Protein AF-A0A397U9Q9-F1 (afdb_monomer_lite)

InterPro domains:
  IPR000719 Protein kinase domain [PS50011] (1-147)
  IPR000719 Protein kinase domain [PS50011] (193-455)
  IPR001245 Serine-threonine/tyrosine-protein kinase, catalytic domain [PF07714] (2-136)
  IPR001245 Serine-threonine/tyrosine-protein kinase, catalytic domain [PF07714] (195-450)
  IPR001245 Serine-threonine/tyrosine-protein kinase, catalytic domain [PR00109] (273-286)
  IPR001245 Serine-threonine/tyrosine-protein kinase, catalytic domain [PR00109] (310-328)
  IPR001245 Serine-threonine/tyrosine-protein kinase, catalytic domain [PR00109] (378-400)
  IPR001245 Serine-threonine/tyrosine-protein kinase, catalytic domain [PR00109] (421-443)
  IPR011009 Protein kinase-like domain superfamily [SSF56112] (2-141)
  IPR011009 Protein kinase-like domain superfamily [SSF56112] (180-457)
  IPR017441 Protein kinase, ATP binding site [PS00107] (199-222)
  IPR036537 Adaptor protein Cbl, N-terminal domain superfamily [G3DSA:1.20.930.20] (498-621)
  IPR051681 Serine/Threonine Kinases and Pseudokinases [PTHR44329] (188-459)
  IPR059179 MLKL-like, MCAfunc domain [cd21037] (507-620)

pLDDT: mean 73.58, std 20.41, range [26.7, 98.69]

Organism: NCBI:txid44941

Foldseek 3Di:
DAWDADPNDIDGHDCPPPDDPPPPDPDPPPDQDDPDQLLLFALLQQQVNDPPPPDRDDDDPLSVLLNVLLVLQCVVVVDHWPPVDPDSLLSSLCLNLPHGDDRDPPDPPLSVVLSVQSNGNDSVSRDDPVVSVVSVVVVVPDPDDDPDPCPPPPPDDDDDDDDDDDDDDDDDPVVVLVVCCVVPFDADEPVQWAWDAWDDAFQFATWTWTQRPVVRAIWIWGWRDDDPPDDPVVSSVLVVQLVVLLVLQDDDQAAWHWDGWYADPVGIIITITHDQPCAFQLVNLVVPVVPDDPVLLLQQLLSVLVQLLSCVVVQKDQLADDRNQFGHHPSGTHGHDSSQMDGPPDDDLDRQCSVGHALLLAALCSSLDSPDDCGQLSVLLSSLQVLVCSVAVDHRPPVDDRSNSNVCRNLVHGDDDDPQDAPLSNVLSCLSNDNDSVSHDGSVVSSVSSVPDDSHNDPDPPDDDPPPPDDDDDDDDDVPVCVVVVVVVVVVVLVVLLVVCPVLLVLQLVLLVLLLVLLVPQPDDNVVCVLVNVLSVVSNVLSVVCVVCVVVCSVLSPDPVSVVLSVLLSVLSVLSSVLSVVVSCVVVVVVPDDPVVVVSVNNSSCSVSSVSNVVSCVSGD

Secondary structure (DSSP, 8-state):
--EEEETTEEEE---TTPPPTT----------S--S-TTTS-THHHHS--TTSS-PPPP-HHHHHHHHHHHHHHHHHSS-TTTT---HHHHHHHHHTT--PPPPTT--HHHHHHHHHHT-SSGGGSPPHHHHHHHHHHHHHS------------SS-----PPP---S-PPPHHHHHHHHHHHH--EEEGGGEEEEEEEEE-SS-EEEEEEEGGGTEEEEEEE-PPPTT--HHHHHHHHHHHHHHHTT----TTB--EEEEEE-TTS-EEEEEE--TT-BHHHHHHHHGGG--HHHHHHHHHHHHHHHHHHHHTTEE-S---TTTEEEETTEEEE---SS-EETT---SS--GGGTS-GGGS-HHHHH-TT----HHHHHHHHHHHHHHHHHSS-TTTTS-HHHHHHHHHTT--PPPPTT--HHHHHHHHHHT-SSTTTSPPHHHHHHHHTT----SS---TT-GGG-----------TTTHHHHHHHHHHHHHHHHHHHHHHHHHHHHHHHHHHHHHHHH--S-HHHHHHHHHHHHHHHHHHHHHHHTTTTTHHHHT-HHHHHHHHHHHHHHHHHHHHHHHHHHHHHHTTSS-HHHHHHHHHHHHHHHHHHHHHHHTT--

Sequence (621 aa):
MNILINNGRAMITDFGISKLLDTATTGATSSTGANGIPAYLDPQCYIHCFPYEEKVFELNEKSDIYSLGVLFWELTSGIPPFNNLRDNTAIIFQIAYGVREKIIENTPLGYSNLFRKCWSTEPDHRPSLVEILAELDKLSAENVEFIANNINNANINSGCKPSNSISSADKCPDELIEKRISEEIKVLDYNKFRVLRKIGEGGFGIVYEADWEERRLMVALKSFNERPYGSIENIHKAFIKEFKLLEKITSHSNIIDFYGVTKDTSGHYSLILQLANNGNLRDYFKENYSKLEWDTKIRIASEISDGIAFLHSNDIIHRDLHSKNILVSNGHMKIADFGLAVRHGELLRNLRPISYGMLGYIEPKCFADTSYKCDKKSDIYSFGMILWEISSGKLPFDSYPKEKIAIFVCSGRREAPVEGTPFQYKKLYERCWDEVPENRPDAKSVLDNLSHLILSNEPDEIHFEQKKNNANYKSKSEDRLFTVIDDLTTAIDATEAIKSFLPMIATISDLVKEIMEIYEKAQFNKKICNSLLDRAKSAEVAMNTLQRRTQDNEEKFRSQLYYNNFIKFKNGLEKIKNFAGEVTQIRRISKYLNANSIKNKIFFKILELTRDYDQSMEDLP

Radius of gyration: 31.5 Å; chains: 1; bounding box: 95×55×91 Å

Structure (mmCIF, N/CA/C/O backbone):
data_AF-A0A397U9Q9-F1
#
_entry.id   AF-A0A397U9Q9-F1
#
loop_
_atom_site.group_PDB
_atom_site.id
_atom_site.type_symbol
_atom_site.label_atom_id
_atom_site.label_alt_id
_atom_site.label_comp_id
_atom_site.label_asym_id
_atom_site.label_entity_id
_atom_site.label_seq_id
_atom_site.pdbx_PDB_ins_code
_atom_site.Cartn_x
_atom_site.Cartn_y
_atom_site.Cartn_z
_atom_site.occupancy
_atom_site.B_iso_or_equiv
_atom_site.auth_seq_id
_atom_site.auth_comp_id
_atom_site.auth_asym_id
_atom_site.auth_atom_id
_atom_site.pdbx_PDB_model_num
ATOM 1 N N . MET A 1 1 ? 28.923 3.105 9.145 1.00 58.97 1 MET A N 1
ATOM 2 C CA . MET A 1 1 ? 30.273 2.832 8.600 1.00 58.97 1 MET A CA 1
ATOM 3 C C . MET A 1 1 ? 31.338 3.387 9.561 1.00 58.97 1 MET A C 1
ATOM 5 O O . MET A 1 1 ? 32.181 4.176 9.164 1.00 58.97 1 MET A O 1
ATOM 9 N N . ASN A 1 2 ? 31.277 3.003 10.845 1.00 77.19 2 ASN A N 1
ATOM 10 C CA . ASN A 1 2 ? 31.836 3.795 11.960 1.00 77.19 2 ASN A CA 1
ATOM 11 C C . ASN A 1 2 ? 32.993 3.077 12.690 1.00 77.19 2 ASN A C 1
ATOM 13 O O . ASN A 1 2 ? 33.406 3.481 13.773 1.00 77.19 2 ASN A O 1
ATOM 17 N N . ILE A 1 3 ? 33.528 2.007 12.093 1.00 80.50 3 ILE A N 1
ATOM 18 C CA . ILE A 1 3 ? 34.715 1.289 12.570 1.00 80.50 3 ILE A CA 1
ATOM 19 C C . ILE A 1 3 ? 35.698 1.184 11.406 1.00 80.50 3 ILE A C 1
ATOM 21 O O . ILE A 1 3 ? 35.329 0.756 10.313 1.00 80.50 3 ILE A O 1
ATOM 25 N N . LEU A 1 4 ? 36.947 1.576 11.647 1.00 79.88 4 LEU A N 1
ATOM 26 C CA . LEU A 1 4 ? 38.059 1.480 10.703 1.00 79.88 4 LEU A CA 1
ATOM 27 C C . LEU A 1 4 ? 39.095 0.485 11.225 1.00 79.88 4 LEU A C 1
ATOM 29 O O . LEU A 1 4 ? 39.324 0.404 12.431 1.00 79.88 4 LEU A O 1
ATOM 33 N N . ILE A 1 5 ? 39.761 -0.235 10.321 1.00 81.50 5 ILE A N 1
ATOM 34 C CA . ILE A 1 5 ? 40.893 -1.102 10.663 1.00 81.50 5 ILE A CA 1
ATOM 35 C C . ILE A 1 5 ? 42.195 -0.395 10.283 1.00 81.50 5 ILE A C 1
ATOM 37 O O . ILE A 1 5 ? 42.404 -0.050 9.122 1.00 81.50 5 ILE A O 1
ATOM 41 N N . ASN A 1 6 ? 43.083 -0.203 11.255 1.00 81.19 6 ASN A N 1
ATOM 42 C CA . ASN A 1 6 ? 44.404 0.395 11.076 1.00 81.19 6 ASN A CA 1
ATOM 43 C C . ASN A 1 6 ? 45.459 -0.531 11.690 1.00 81.19 6 ASN A C 1
ATOM 45 O O . ASN A 1 6 ? 45.416 -0.808 12.888 1.00 81.19 6 ASN A O 1
ATOM 49 N N . ASN A 1 7 ? 46.383 -1.046 10.872 1.00 81.44 7 ASN A N 1
ATOM 50 C CA . ASN A 1 7 ? 47.429 -1.993 11.288 1.00 81.44 7 ASN A CA 1
ATOM 51 C C . ASN A 1 7 ? 46.892 -3.170 12.136 1.00 81.44 7 ASN A C 1
ATOM 53 O O . ASN A 1 7 ? 47.449 -3.517 13.176 1.00 81.44 7 ASN A O 1
ATOM 57 N N . GLY A 1 8 ? 45.763 -3.750 11.709 1.00 76.62 8 GLY A N 1
ATOM 58 C CA . GLY A 1 8 ? 45.094 -4.866 12.391 1.00 76.62 8 GLY A CA 1
ATOM 59 C C . GLY A 1 8 ? 44.305 -4.497 13.654 1.00 76.62 8 GLY A C 1
ATOM 60 O O . GLY A 1 8 ? 43.710 -5.378 14.264 1.00 76.62 8 GLY A O 1
ATOM 61 N N . ARG A 1 9 ? 44.262 -3.219 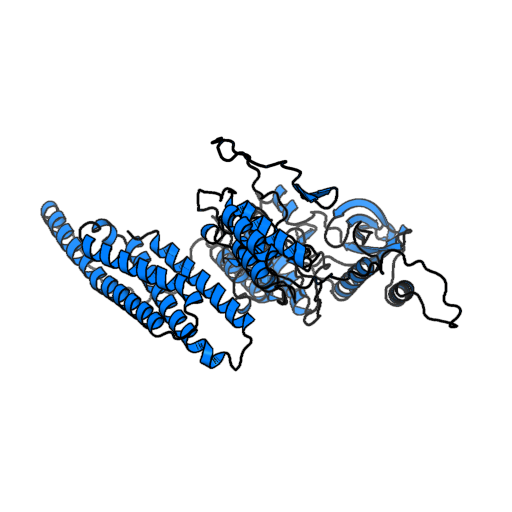14.053 1.00 78.94 9 ARG A N 1
ATOM 62 C CA . ARG A 1 9 ? 43.476 -2.734 15.199 1.00 78.94 9 ARG A CA 1
ATOM 63 C C . ARG A 1 9 ? 42.198 -2.049 14.729 1.00 78.94 9 ARG A C 1
ATOM 65 O O . ARG A 1 9 ? 42.240 -1.233 13.810 1.00 78.94 9 ARG A O 1
ATOM 72 N N . ALA A 1 10 ? 41.082 -2.352 15.385 1.00 83.75 10 ALA A N 1
ATOM 73 C CA . ALA A 1 10 ? 39.836 -1.619 15.198 1.00 83.75 10 ALA A CA 1
ATOM 74 C C . ALA A 1 10 ? 39.905 -0.244 15.884 1.00 83.75 10 ALA A C 1
ATOM 76 O O . ALA A 1 10 ? 40.429 -0.117 16.991 1.00 83.75 10 ALA A O 1
ATOM 77 N N . MET A 1 11 ? 39.362 0.777 15.227 1.00 81.19 11 MET A N 1
ATOM 78 C CA . MET A 1 11 ? 39.229 2.142 15.732 1.00 81.19 11 MET A CA 1
ATOM 79 C C . MET A 1 11 ? 37.804 2.628 15.462 1.00 81.19 11 MET A C 1
ATOM 81 O O . MET A 1 11 ? 37.326 2.513 14.333 1.00 81.19 11 MET A O 1
ATOM 85 N N . ILE A 1 12 ? 37.135 3.180 16.473 1.00 83.56 12 ILE A N 1
ATOM 86 C CA . ILE A 1 12 ? 35.815 3.808 16.310 1.00 83.56 12 ILE A CA 1
ATOM 87 C C . ILE A 1 12 ? 36.006 5.200 15.690 1.00 83.56 12 ILE A C 1
ATOM 89 O O . ILE A 1 12 ? 36.959 5.907 16.022 1.00 83.56 12 ILE A O 1
ATOM 93 N N . THR A 1 13 ? 35.123 5.579 14.769 1.00 78.25 13 THR A N 1
ATOM 94 C CA . THR A 1 13 ? 35.127 6.872 14.071 1.00 78.25 13 THR A CA 1
ATOM 95 C C . THR A 1 13 ? 33.700 7.376 13.850 1.00 78.25 13 THR A C 1
ATOM 97 O O . THR A 1 13 ? 32.745 6.634 14.054 1.00 78.25 13 THR A O 1
ATOM 100 N N . ASP A 1 14 ? 33.571 8.615 13.371 1.00 65.81 14 ASP A N 1
ATOM 101 C CA . ASP A 1 14 ? 32.298 9.281 13.066 1.00 65.81 14 ASP A CA 1
ATOM 102 C C . ASP A 1 14 ? 31.315 9.282 14.255 1.00 65.81 14 ASP A C 1
ATOM 104 O O . ASP A 1 14 ? 30.373 8.496 14.347 1.00 65.81 14 ASP A O 1
ATOM 108 N N . PHE A 1 15 ? 31.562 10.220 15.170 1.00 66.44 15 PHE A N 1
ATOM 109 C CA . PHE A 1 15 ? 30.730 10.524 16.338 1.00 66.44 15 PHE A CA 1
ATOM 110 C C . PHE A 1 15 ? 29.622 11.553 16.014 1.00 66.44 15 PHE A C 1
ATOM 112 O O . PHE A 1 15 ? 29.204 12.309 16.889 1.00 66.44 15 PHE A O 1
ATOM 119 N N . GLY A 1 16 ? 29.192 11.663 14.747 1.00 60.59 16 GLY A N 1
ATOM 120 C CA . GLY A 1 16 ? 28.528 12.861 14.208 1.00 60.59 16 GLY A CA 1
ATOM 121 C C . GLY A 1 16 ? 27.252 13.338 14.920 1.00 60.59 16 GLY A C 1
ATOM 122 O O . GLY A 1 16 ? 26.972 14.535 14.906 1.00 60.59 16 GLY A O 1
ATOM 123 N N . ILE A 1 17 ? 26.499 12.435 15.560 1.00 59.09 17 ILE A N 1
ATOM 124 C CA . ILE A 1 17 ? 25.298 12.753 16.363 1.00 59.09 17 ILE A CA 1
ATOM 125 C C . ILE A 1 17 ? 25.394 12.268 17.823 1.00 59.09 17 ILE A C 1
ATOM 127 O O . ILE A 1 17 ? 24.382 12.191 18.520 1.00 59.09 17 ILE A O 1
ATOM 131 N N . SER A 1 18 ? 26.592 11.911 18.292 1.00 62.16 18 SER A N 1
ATOM 132 C CA . SER A 1 18 ? 26.812 11.406 19.652 1.00 62.16 18 SER A CA 1
ATOM 133 C C . SER A 1 18 ? 26.548 12.487 20.710 1.00 62.16 18 SER A C 1
ATOM 135 O O . SER A 1 18 ? 26.991 13.627 20.571 1.00 62.16 18 SER A O 1
ATOM 137 N N . LYS A 1 19 ? 25.852 12.122 21.795 1.00 61.78 19 LYS A N 1
ATOM 138 C CA . LYS A 1 19 ? 25.612 12.990 22.962 1.00 61.78 19 LYS A CA 1
ATOM 139 C C . LYS A 1 19 ? 26.632 12.713 24.076 1.00 61.78 19 LYS A C 1
ATOM 141 O O . LYS A 1 19 ? 27.126 11.597 24.207 1.00 61.78 19 LYS A O 1
ATOM 146 N N . LEU A 1 20 ? 26.904 13.719 24.907 1.00 62.31 20 LEU A N 1
ATOM 147 C CA . LEU A 1 20 ? 27.602 13.553 26.187 1.00 62.31 20 LEU A CA 1
ATOM 148 C C . LEU A 1 20 ? 26.593 13.130 27.266 1.00 62.31 20 LEU A C 1
ATOM 150 O O . LEU A 1 20 ? 25.504 13.695 27.343 1.00 62.31 20 LEU A O 1
ATOM 154 N N . LEU A 1 21 ? 26.962 12.159 28.106 1.00 56.06 21 LEU A N 1
ATOM 155 C CA . LEU A 1 21 ? 26.070 11.595 29.132 1.00 56.06 21 LEU A CA 1
ATOM 156 C C . LEU A 1 21 ? 25.660 12.622 30.205 1.00 56.06 21 LEU A C 1
ATOM 158 O O . LEU A 1 21 ? 24.514 12.622 30.642 1.00 56.06 21 LEU A O 1
ATOM 162 N N . ASP A 1 22 ? 26.564 13.532 30.581 1.00 44.81 22 ASP A N 1
ATOM 163 C CA . ASP A 1 22 ? 26.333 14.505 31.662 1.00 44.81 22 ASP A CA 1
ATOM 164 C C . ASP A 1 22 ? 25.635 15.804 31.206 1.00 44.81 22 ASP A C 1
ATOM 166 O O . ASP A 1 22 ? 25.287 16.656 32.027 1.00 44.81 22 ASP A O 1
ATOM 170 N N . THR A 1 23 ? 25.432 16.012 29.898 1.00 40.41 23 THR A N 1
ATOM 171 C CA . THR A 1 23 ? 24.845 17.262 29.390 1.00 40.41 23 THR A CA 1
ATOM 172 C C . THR A 1 23 ? 23.321 17.219 29.434 1.00 40.41 23 THR A C 1
ATOM 174 O O . THR A 1 23 ? 22.666 16.902 28.442 1.00 40.41 23 THR A O 1
ATOM 177 N N . ALA A 1 24 ? 22.753 17.604 30.580 1.00 42.31 24 ALA A N 1
ATOM 178 C CA . ALA A 1 24 ? 21.323 17.865 30.762 1.00 42.31 24 ALA A CA 1
ATOM 179 C C . ALA A 1 24 ? 20.868 19.069 29.908 1.00 42.31 24 ALA A C 1
ATOM 181 O O . ALA A 1 24 ? 20.745 20.197 30.385 1.00 42.31 24 ALA A O 1
ATOM 182 N N . THR A 1 25 ? 20.681 18.848 28.606 1.00 37.72 25 THR A N 1
ATOM 183 C CA . THR A 1 25 ? 20.393 19.899 27.625 1.00 37.72 25 THR A CA 1
ATOM 184 C C . THR A 1 25 ? 18.949 19.819 27.152 1.00 37.72 25 THR A C 1
ATOM 186 O O . THR A 1 25 ? 18.578 18.932 26.387 1.00 37.72 25 THR A O 1
ATOM 189 N N . THR A 1 26 ? 18.140 20.802 27.547 1.00 37.12 26 THR A N 1
ATOM 190 C CA . THR A 1 26 ? 16.800 21.054 26.995 1.00 37.12 26 THR A CA 1
ATOM 191 C C . THR A 1 26 ? 16.910 21.556 25.549 1.00 37.12 26 THR A C 1
ATOM 193 O O . THR A 1 26 ? 16.759 22.745 25.272 1.00 37.12 26 THR A O 1
ATOM 196 N N . GLY A 1 27 ? 17.239 20.649 24.628 1.00 30.33 27 GLY A N 1
ATOM 197 C CA . GLY A 1 27 ? 17.469 20.918 23.210 1.00 30.33 27 GLY A CA 1
ATOM 198 C C . GLY A 1 27 ? 16.578 20.044 22.338 1.00 30.33 27 GLY A C 1
ATOM 199 O O . GLY A 1 27 ? 16.959 18.937 21.969 1.00 30.33 27 GLY A O 1
ATOM 200 N N . ALA A 1 28 ? 15.390 20.546 21.999 1.00 34.44 28 ALA A N 1
ATOM 201 C CA . ALA A 1 28 ? 14.435 19.842 21.151 1.00 34.44 28 ALA A CA 1
ATOM 202 C C . ALA A 1 28 ? 14.896 19.819 19.681 1.00 34.44 28 ALA A C 1
ATOM 204 O O . ALA A 1 28 ? 14.456 20.623 18.859 1.00 34.44 28 ALA A O 1
ATOM 205 N N . THR A 1 29 ? 15.768 18.872 19.327 1.00 27.53 29 THR A N 1
ATOM 206 C CA . THR A 1 29 ? 16.025 18.503 17.929 1.00 27.53 29 THR A CA 1
ATOM 207 C C . THR A 1 29 ? 14.810 17.757 17.381 1.00 27.53 29 THR A C 1
ATOM 209 O O . THR A 1 29 ? 14.730 16.530 17.446 1.00 27.53 29 THR A O 1
ATOM 212 N N . SER A 1 30 ? 13.843 18.511 16.862 1.00 32.22 30 SER A N 1
ATOM 213 C CA . SER A 1 30 ? 12.566 18.043 16.310 1.00 32.22 30 SER A CA 1
ATOM 214 C C . SER A 1 30 ? 12.706 17.354 14.939 1.00 32.22 30 SER A C 1
ATOM 216 O O . SER A 1 30 ? 12.036 17.699 13.968 1.00 32.22 30 SER A O 1
ATOM 218 N N . SER A 1 31 ? 13.556 16.327 14.864 1.00 27.56 31 SER A N 1
ATOM 219 C CA . SER A 1 31 ? 13.619 15.366 13.757 1.00 27.56 31 SER A CA 1
ATOM 220 C C . SER A 1 31 ? 12.969 14.048 14.188 1.00 27.56 31 SER A C 1
ATOM 222 O O . SER A 1 31 ? 13.538 13.301 14.978 1.00 27.56 31 SER A O 1
ATOM 224 N N . THR A 1 32 ? 11.776 13.741 13.674 1.00 35.69 32 THR A N 1
ATOM 225 C CA . THR A 1 32 ? 10.903 12.651 14.167 1.00 35.69 32 THR A CA 1
ATOM 226 C C . THR A 1 32 ? 11.314 11.227 13.744 1.00 35.69 32 THR A C 1
ATOM 228 O O . THR A 1 32 ? 10.556 10.274 13.949 1.00 35.69 32 THR A O 1
ATOM 231 N N . GLY A 1 33 ? 12.519 11.063 13.189 1.00 41.06 33 GLY A N 1
ATOM 232 C CA . GLY A 1 33 ? 13.104 9.787 12.771 1.00 41.06 33 GLY A CA 1
ATOM 233 C C . GLY A 1 33 ? 14.345 9.412 13.588 1.00 41.06 33 GLY A C 1
ATOM 234 O O . GLY A 1 33 ? 15.170 10.265 13.910 1.00 41.06 33 GLY A O 1
ATOM 235 N N . ALA A 1 34 ? 14.496 8.121 13.894 1.00 48.31 34 ALA A N 1
ATOM 236 C CA . ALA A 1 34 ? 15.713 7.585 14.499 1.00 48.31 34 ALA A CA 1
ATOM 237 C C . ALA A 1 34 ? 16.814 7.488 13.427 1.00 48.31 34 ALA A C 1
ATOM 239 O O . ALA A 1 34 ? 16.843 6.545 12.636 1.00 48.31 34 ALA A O 1
ATOM 240 N N . ASN A 1 35 ? 17.690 8.493 13.371 1.00 53.03 35 ASN A N 1
ATOM 241 C CA . ASN A 1 35 ? 18.762 8.583 12.380 1.00 53.03 35 ASN A CA 1
ATOM 242 C C . ASN A 1 35 ? 19.855 7.532 12.644 1.00 53.03 35 ASN A C 1
ATOM 244 O O . ASN A 1 35 ? 20.751 7.745 13.455 1.00 53.03 35 ASN A O 1
ATOM 248 N N . GLY A 1 36 ? 19.795 6.402 11.939 1.00 66.06 36 GLY A N 1
ATOM 249 C CA . GLY A 1 36 ? 20.791 5.333 12.010 1.00 66.06 36 GLY A CA 1
ATOM 250 C C . GLY A 1 36 ? 20.447 4.160 11.090 1.00 66.06 36 GLY A C 1
ATOM 251 O O . GLY A 1 36 ? 19.389 4.139 10.460 1.00 66.06 36 GLY A O 1
ATOM 252 N N . ILE A 1 37 ? 21.343 3.174 10.995 1.00 79.25 37 ILE A N 1
ATOM 253 C CA . ILE A 1 37 ? 21.090 1.947 10.225 1.00 79.25 37 ILE A CA 1
ATOM 254 C C . ILE A 1 37 ? 20.211 1.021 11.086 1.00 79.25 37 ILE A C 1
ATOM 256 O O . ILE A 1 37 ? 20.681 0.591 12.143 1.00 79.25 37 ILE A O 1
ATOM 260 N N . PRO A 1 38 ? 18.976 0.665 10.672 1.00 83.69 38 PRO A N 1
ATOM 261 C CA . PRO A 1 38 ? 18.003 0.054 11.581 1.00 83.69 38 PRO A CA 1
ATOM 262 C C . PRO A 1 38 ? 18.417 -1.257 12.240 1.00 83.69 38 PRO A C 1
ATOM 264 O O . PRO A 1 38 ? 17.963 -1.555 13.337 1.00 83.69 38 PRO A O 1
ATOM 267 N N . ALA A 1 39 ? 19.295 -2.029 11.598 1.00 87.62 39 ALA A N 1
ATOM 268 C CA . ALA A 1 39 ? 19.778 -3.289 12.149 1.00 87.62 39 ALA A CA 1
ATOM 269 C C . ALA A 1 39 ? 20.561 -3.136 13.466 1.00 87.62 39 ALA A C 1
ATOM 271 O O . ALA A 1 39 ? 20.547 -4.050 14.289 1.00 87.62 39 ALA A O 1
ATOM 272 N N . TYR A 1 40 ? 21.210 -1.984 13.664 1.00 90.62 40 TYR A N 1
ATOM 273 C CA . TYR A 1 40 ? 22.076 -1.686 14.808 1.00 90.62 40 TYR A CA 1
ATOM 274 C C . TYR A 1 40 ? 21.409 -0.753 15.829 1.00 90.62 40 TYR A C 1
ATOM 276 O O . TYR A 1 40 ? 21.912 -0.626 16.936 1.00 90.62 40 TYR A O 1
ATOM 284 N N . LEU A 1 41 ? 20.292 -0.106 15.477 1.00 88.06 41 LEU A N 1
ATOM 285 C CA . LEU A 1 41 ? 19.556 0.773 16.388 1.00 88.06 41 LEU A CA 1
ATOM 286 C C . LEU A 1 41 ? 18.822 -0.024 17.475 1.00 88.06 41 LEU A C 1
ATOM 288 O O . LEU A 1 41 ? 18.332 -1.128 17.237 1.00 88.06 41 LEU A O 1
ATOM 292 N N . ASP A 1 42 ? 18.722 0.576 18.662 1.00 88.38 42 ASP A N 1
ATOM 293 C CA . ASP A 1 42 ? 18.064 -0.017 19.825 1.00 88.38 42 ASP A CA 1
ATOM 294 C C . ASP A 1 42 ? 16.595 -0.384 19.517 1.00 88.38 42 ASP A C 1
ATOM 296 O O . ASP A 1 42 ? 15.833 0.487 19.085 1.00 88.38 42 ASP A O 1
ATOM 300 N N . PRO A 1 43 ? 16.147 -1.630 19.778 1.00 85.25 43 PRO A N 1
ATOM 301 C CA . PRO A 1 43 ? 14.748 -2.035 19.639 1.00 85.25 43 PRO A CA 1
ATOM 302 C C . PRO A 1 43 ? 13.757 -1.096 20.339 1.00 85.25 43 PRO A C 1
ATOM 304 O O . PRO A 1 43 ? 12.628 -0.933 19.871 1.00 85.25 43 PRO A O 1
ATOM 307 N N . GLN A 1 44 ? 14.168 -0.445 21.431 1.00 81.88 44 GLN A N 1
ATOM 308 C CA . GLN A 1 44 ? 13.308 0.466 22.184 1.00 81.88 44 GLN A CA 1
ATOM 309 C C . GLN A 1 44 ? 12.984 1.764 21.422 1.00 81.88 44 GLN A C 1
ATOM 311 O O . GLN A 1 44 ? 11.904 2.321 21.615 1.00 81.88 44 GLN A O 1
ATOM 316 N N . CYS A 1 45 ? 13.806 2.164 20.440 1.00 76.50 45 CYS A N 1
ATOM 317 C CA . CYS A 1 45 ? 13.483 3.230 19.477 1.00 76.50 45 CYS A CA 1
ATOM 318 C C . CYS A 1 45 ? 12.331 2.873 18.514 1.00 76.50 45 CYS A C 1
ATOM 320 O O . CYS A 1 45 ? 11.884 3.727 17.742 1.00 76.50 45 CYS A O 1
ATOM 322 N N . TYR A 1 46 ? 11.860 1.623 18.537 1.00 71.06 46 TYR A N 1
ATOM 323 C CA . TYR A 1 46 ? 10.727 1.134 17.750 1.00 71.06 46 TYR A CA 1
ATOM 324 C C . TYR A 1 46 ? 9.546 0.692 18.623 1.00 71.06 46 TYR A C 1
ATOM 326 O O . TYR A 1 46 ? 8.404 0.793 18.179 1.00 71.06 46 TYR A O 1
ATOM 334 N N . ILE A 1 47 ? 9.809 0.245 19.856 1.00 66.19 47 ILE A N 1
ATOM 335 C CA . ILE A 1 47 ? 8.795 -0.199 20.824 1.00 66.19 47 ILE A CA 1
ATOM 336 C C . ILE A 1 47 ? 8.156 1.001 21.546 1.00 66.19 47 ILE A C 1
ATOM 338 O O . ILE A 1 47 ? 6.952 1.208 21.415 1.00 66.19 47 ILE A O 1
ATOM 342 N N . HIS A 1 48 ? 8.937 1.850 22.224 1.00 58.59 48 HIS A N 1
ATOM 343 C CA . HIS A 1 48 ? 8.441 3.018 22.976 1.00 58.59 48 HIS A CA 1
ATOM 344 C C . HIS A 1 48 ? 8.237 4.243 22.074 1.00 58.59 48 HIS A C 1
ATOM 346 O O . HIS A 1 48 ? 8.850 5.300 22.229 1.00 58.59 48 HIS A O 1
ATOM 352 N N . CYS A 1 49 ? 7.415 4.074 21.040 1.00 49.16 49 CYS A N 1
ATOM 353 C CA . CYS A 1 49 ? 7.126 5.106 20.043 1.00 49.16 49 CYS A CA 1
ATOM 354 C C . CYS A 1 49 ? 5.626 5.290 19.784 1.00 49.16 49 CYS A C 1
ATOM 356 O O . CYS A 1 49 ? 5.230 5.777 18.723 1.00 49.16 49 CYS A O 1
ATOM 358 N N . PHE A 1 50 ? 4.791 4.913 20.753 1.00 45.69 50 PHE A N 1
ATOM 359 C CA . PHE A 1 50 ? 3.350 5.141 20.721 1.00 45.69 50 PHE A CA 1
ATOM 360 C C . PHE A 1 50 ? 3.018 6.572 21.183 1.00 45.69 50 PHE A C 1
ATOM 362 O O . PHE A 1 50 ? 3.528 7.002 22.212 1.00 45.69 50 PHE A O 1
ATOM 369 N N . PRO A 1 51 ? 2.131 7.310 20.485 1.00 37.25 51 PRO A N 1
ATOM 370 C CA . PRO A 1 51 ? 1.911 8.753 20.688 1.00 37.25 51 PRO A CA 1
ATOM 371 C C . PRO A 1 51 ? 1.127 9.119 21.967 1.00 37.25 51 PRO A C 1
ATOM 373 O O . PRO A 1 51 ? 0.582 10.214 22.051 1.00 37.25 51 PRO A O 1
ATOM 376 N N . TYR A 1 52 ? 1.017 8.193 22.922 1.00 38.59 52 TYR A N 1
ATOM 377 C CA . TYR A 1 52 ? 0.319 8.372 24.201 1.00 38.59 52 TYR A CA 1
ATOM 378 C C . TYR A 1 52 ? 1.260 8.257 25.413 1.00 38.59 52 TYR A C 1
ATOM 380 O O . TYR A 1 52 ? 0.873 8.640 26.510 1.00 38.59 52 TYR A O 1
ATOM 388 N N . GLU A 1 53 ? 2.502 7.796 25.225 1.00 39.84 53 GLU A N 1
ATOM 389 C CA . GLU A 1 53 ? 3.564 7.957 26.223 1.00 39.84 53 GLU A CA 1
ATOM 390 C C . GLU A 1 53 ? 4.268 9.298 25.951 1.00 39.84 53 GLU A C 1
ATOM 392 O O . GLU A 1 53 ? 4.884 9.473 24.901 1.00 39.84 53 GLU A O 1
ATOM 397 N N . GLU A 1 54 ? 4.207 10.259 26.883 1.00 39.44 54 GLU A N 1
ATOM 398 C CA . GLU A 1 54 ? 4.867 11.575 26.722 1.00 39.44 54 GLU A CA 1
ATOM 399 C C . GLU A 1 54 ? 6.407 11.488 26.652 1.00 39.44 54 GLU A C 1
ATOM 401 O O . GLU A 1 54 ? 7.079 12.453 26.285 1.00 39.44 54 GLU A O 1
ATOM 406 N N . LYS A 1 55 ? 6.985 10.328 26.988 1.00 44.72 55 LYS A N 1
ATOM 407 C CA . LYS A 1 55 ? 8.420 10.056 26.887 1.00 44.72 55 LYS A CA 1
ATOM 408 C C . LYS A 1 55 ? 8.754 9.280 25.619 1.00 44.72 55 LYS A C 1
ATOM 410 O O . LYS A 1 55 ? 8.594 8.066 25.555 1.00 44.72 55 LYS A O 1
ATOM 415 N N . VAL A 1 56 ? 9.353 9.979 24.659 1.00 55.72 56 VAL A N 1
ATOM 416 C CA . VAL A 1 56 ? 10.179 9.341 23.626 1.00 55.72 56 VAL A CA 1
ATOM 417 C C . VAL A 1 56 ? 11.348 8.626 24.312 1.00 55.72 56 VAL A C 1
ATOM 419 O O . VAL A 1 56 ? 12.020 9.227 25.149 1.00 55.72 56 VAL A O 1
ATOM 422 N N . PHE A 1 57 ? 11.614 7.365 23.956 1.00 69.62 57 PHE A N 1
ATOM 423 C CA . PHE A 1 57 ? 12.801 6.654 24.441 1.00 69.62 57 PHE A CA 1
ATOM 424 C C . PHE A 1 57 ? 14.086 7.368 23.997 1.00 69.62 57 PHE A C 1
ATOM 426 O O . PHE A 1 57 ? 14.369 7.475 22.800 1.00 69.62 57 PHE A O 1
ATOM 433 N N . GLU A 1 58 ? 14.873 7.840 24.964 1.00 76.06 58 GLU A N 1
ATOM 434 C CA . GLU A 1 58 ? 16.196 8.405 24.713 1.00 76.06 58 GLU A CA 1
ATOM 435 C C . GLU A 1 58 ? 17.261 7.301 24.684 1.00 76.06 58 GLU A C 1
ATOM 437 O O . GLU A 1 58 ? 17.349 6.479 25.596 1.00 76.06 58 GLU A O 1
ATOM 442 N N . LEU A 1 59 ? 18.087 7.309 23.632 1.00 80.56 59 LEU A N 1
ATOM 443 C CA . LEU A 1 59 ? 19.257 6.438 23.502 1.00 80.56 59 LEU A CA 1
ATOM 444 C C . LEU A 1 59 ? 20.213 6.647 24.685 1.00 80.56 59 LEU A C 1
ATOM 446 O O . LEU A 1 59 ? 20.541 7.786 25.025 1.00 80.56 59 LEU A O 1
ATOM 450 N N . ASN A 1 60 ? 20.678 5.546 25.271 1.00 83.69 60 ASN A N 1
ATOM 451 C CA . ASN A 1 60 ? 21.541 5.522 26.453 1.00 83.69 60 ASN A CA 1
ATOM 452 C C . ASN A 1 60 ? 22.704 4.528 26.269 1.00 83.69 60 ASN A C 1
ATOM 454 O O . ASN A 1 60 ? 22.863 3.929 25.205 1.00 83.69 60 ASN A O 1
ATOM 458 N N . GLU A 1 61 ? 23.519 4.310 27.300 1.00 86.56 61 GLU A N 1
ATOM 459 C CA . GLU A 1 61 ? 24.694 3.439 27.210 1.00 86.56 61 GLU A CA 1
ATOM 460 C C . GLU A 1 61 ? 24.334 1.972 26.912 1.00 86.56 61 GLU A C 1
ATOM 462 O O . GLU A 1 61 ? 25.114 1.255 26.285 1.00 86.56 61 GLU A O 1
ATOM 467 N N . LYS A 1 62 ? 23.124 1.513 27.267 1.00 90.56 62 LYS A N 1
ATOM 468 C CA . LYS A 1 62 ? 22.627 0.181 26.881 1.00 90.56 62 LYS A CA 1
ATOM 469 C C . LYS A 1 62 ? 22.314 0.087 25.387 1.00 90.56 62 LYS A C 1
ATOM 471 O O . LYS A 1 62 ? 22.339 -1.025 24.849 1.00 90.56 62 LYS A O 1
ATOM 476 N N . SER A 1 63 ? 22.016 1.194 24.709 1.00 90.56 63 SER A N 1
ATOM 477 C CA . SER A 1 63 ? 21.807 1.239 23.254 1.00 90.56 63 SER A CA 1
ATOM 478 C C . SER A 1 63 ? 23.110 0.992 22.484 1.00 90.56 63 SER A C 1
ATOM 480 O O . SER A 1 63 ? 23.114 0.264 21.486 1.00 90.56 63 SER A O 1
ATOM 482 N N . ASP A 1 64 ? 24.242 1.479 22.999 1.00 91.38 64 ASP A N 1
ATOM 483 C CA . ASP A 1 64 ? 25.569 1.141 22.469 1.00 91.38 64 ASP A CA 1
ATOM 484 C C . ASP A 1 64 ? 25.892 -0.348 22.676 1.00 91.38 64 ASP A C 1
ATOM 486 O O . ASP A 1 64 ? 26.410 -1.003 21.769 1.00 91.38 64 ASP A O 1
ATOM 490 N N . ILE A 1 65 ? 25.508 -0.935 23.819 1.00 95.50 65 ILE A N 1
ATOM 491 C CA . ILE A 1 65 ? 25.664 -2.383 24.052 1.00 95.50 65 ILE A CA 1
ATOM 492 C C . ILE A 1 65 ? 24.831 -3.219 23.065 1.00 95.50 65 ILE A C 1
ATOM 494 O O . ILE A 1 65 ? 25.311 -4.252 22.590 1.00 95.50 65 ILE A O 1
ATOM 498 N N . TYR A 1 66 ? 23.618 -2.780 22.706 1.00 94.62 66 TYR A N 1
ATOM 499 C CA . TYR A 1 66 ? 22.841 -3.437 21.647 1.00 94.62 66 TYR A CA 1
ATOM 500 C C . TYR A 1 66 ? 23.589 -3.392 20.308 1.00 94.62 66 TYR A C 1
ATOM 502 O O . TYR A 1 66 ? 23.796 -4.436 19.682 1.00 94.62 66 TYR A O 1
ATOM 510 N N . SER A 1 67 ? 24.061 -2.203 19.922 1.00 93.25 67 SER A N 1
ATOM 511 C CA . SER A 1 67 ? 24.825 -1.970 18.689 1.00 93.25 67 SER A CA 1
ATOM 512 C C . SER A 1 67 ? 26.071 -2.865 18.617 1.00 93.25 67 SER A C 1
ATOM 514 O O . SER A 1 67 ? 26.330 -3.511 17.599 1.00 93.25 67 SER A O 1
ATOM 516 N N . LEU A 1 68 ? 26.804 -2.978 19.730 1.00 93.69 68 LEU A N 1
ATOM 517 C CA . LEU A 1 68 ? 27.973 -3.845 19.886 1.00 93.69 68 LEU A CA 1
ATOM 518 C C . LEU A 1 68 ? 27.621 -5.339 19.773 1.00 93.69 68 LEU A C 1
ATOM 520 O O . LEU A 1 68 ? 28.370 -6.101 19.167 1.00 93.69 68 LEU A O 1
ATOM 524 N N . GLY A 1 69 ? 26.467 -5.763 20.296 1.00 95.44 69 GLY A N 1
ATOM 525 C CA . GLY A 1 69 ? 25.963 -7.130 20.134 1.00 95.44 69 GLY A CA 1
ATOM 526 C C . GLY A 1 69 ? 25.668 -7.498 18.678 1.00 95.44 69 GLY A C 1
ATOM 527 O O . GLY A 1 69 ? 25.968 -8.610 18.248 1.00 95.44 69 GLY A O 1
ATOM 528 N N . VAL A 1 70 ? 25.134 -6.557 17.898 1.00 94.62 70 VAL A N 1
ATOM 529 C CA . VAL A 1 70 ? 24.911 -6.739 16.454 1.00 94.62 70 VAL A CA 1
ATOM 530 C C . VAL A 1 70 ? 26.243 -6.799 15.694 1.00 94.62 70 VAL A C 1
ATOM 532 O O . VAL A 1 70 ? 26.425 -7.680 14.855 1.00 94.62 70 VAL A O 1
ATOM 535 N N . LEU A 1 71 ? 27.209 -5.943 16.044 1.00 93.19 71 LEU A N 1
ATOM 536 C CA . LEU A 1 71 ? 28.562 -5.961 15.470 1.00 93.19 71 LEU A CA 1
ATOM 537 C C . LEU A 1 71 ? 29.324 -7.262 15.778 1.00 93.19 71 LEU A C 1
ATOM 539 O O . LEU A 1 71 ? 29.987 -7.803 14.899 1.00 93.19 71 LEU A O 1
ATOM 543 N N . PHE A 1 72 ? 29.203 -7.814 16.990 1.00 93.94 72 PHE A N 1
ATOM 544 C CA . PHE A 1 72 ? 29.785 -9.120 17.325 1.00 93.94 72 PHE A CA 1
ATOM 545 C C . PHE A 1 72 ? 29.206 -10.261 16.474 1.00 93.94 72 PHE A C 1
ATOM 547 O O . PHE A 1 72 ? 29.934 -11.193 16.145 1.00 93.94 72 PHE A O 1
ATOM 554 N N . TRP A 1 73 ? 27.933 -10.197 16.072 1.00 94.50 73 TRP A N 1
ATOM 555 C CA . TRP A 1 73 ? 27.379 -11.158 15.114 1.00 94.50 73 TRP A CA 1
ATOM 556 C C . TRP A 1 73 ? 27.895 -10.922 13.684 1.00 94.50 73 TRP A C 1
ATOM 558 O O . TRP A 1 73 ? 28.245 -11.878 12.994 1.00 94.50 73 TRP A O 1
ATOM 568 N N . GLU A 1 74 ? 28.000 -9.667 13.240 1.00 93.06 74 GLU A N 1
ATOM 569 C CA . GLU A 1 74 ? 28.547 -9.323 11.915 1.00 93.06 74 GLU A CA 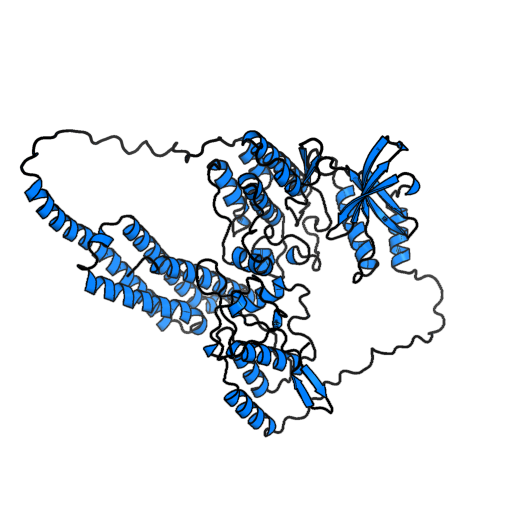1
ATOM 570 C C . GLU A 1 74 ? 30.004 -9.795 11.757 1.00 93.06 74 GLU A C 1
ATOM 572 O O . GLU A 1 74 ? 30.390 -10.292 10.699 1.00 93.06 74 GLU A O 1
ATOM 577 N N . LEU A 1 75 ? 30.793 -9.749 12.836 1.00 89.38 75 LEU A N 1
ATOM 578 C CA . LEU A 1 75 ? 32.154 -10.289 12.871 1.00 89.38 75 LEU A CA 1
ATOM 579 C C . LEU A 1 75 ? 32.225 -11.821 12.717 1.00 89.38 75 LEU A C 1
ATOM 581 O O . LEU A 1 75 ? 33.254 -12.314 12.255 1.00 89.38 75 LEU A O 1
ATOM 585 N N . THR A 1 76 ? 31.179 -12.586 13.063 1.00 89.12 76 THR A N 1
ATOM 586 C CA . THR A 1 76 ? 31.165 -14.052 12.849 1.00 89.12 76 THR A CA 1
ATOM 587 C C . THR A 1 76 ? 30.533 -14.461 11.522 1.00 89.12 76 THR A C 1
ATOM 589 O O . THR A 1 76 ? 30.878 -15.514 10.985 1.00 89.12 76 THR A O 1
ATOM 592 N N . SER A 1 77 ? 29.632 -13.643 10.972 1.00 88.38 77 SER A N 1
ATOM 593 C CA . SER A 1 77 ? 28.969 -13.901 9.689 1.00 88.38 77 SER A CA 1
ATOM 594 C C . SER A 1 77 ? 29.750 -13.374 8.481 1.00 88.38 77 SER A C 1
ATOM 596 O O . SER A 1 77 ? 29.616 -13.920 7.385 1.00 88.38 77 SER A O 1
ATOM 598 N N . GLY A 1 78 ? 30.553 -12.319 8.661 1.00 86.00 78 GLY A N 1
ATOM 599 C CA . GLY A 1 78 ? 31.233 -11.605 7.578 1.00 86.00 78 GLY A CA 1
ATOM 600 C C . GLY A 1 78 ? 30.285 -10.842 6.643 1.00 86.00 78 GLY A C 1
ATOM 601 O O . GLY A 1 78 ? 30.706 -10.429 5.563 1.00 86.00 78 GLY A O 1
ATOM 602 N N . ILE A 1 79 ? 29.011 -10.681 7.022 1.00 86.00 79 ILE A N 1
ATOM 603 C CA . ILE A 1 79 ? 27.974 -10.009 6.229 1.00 86.00 79 ILE A CA 1
ATOM 604 C C . ILE A 1 79 ? 27.103 -9.100 7.109 1.00 86.00 79 ILE A C 1
ATOM 606 O O . ILE A 1 79 ? 26.896 -9.411 8.284 1.00 86.00 79 ILE A O 1
ATOM 610 N N . PRO A 1 80 ? 26.506 -8.031 6.548 1.00 87.38 80 PRO A N 1
ATOM 611 C CA . PRO A 1 80 ? 25.602 -7.180 7.306 1.00 87.38 80 PRO A CA 1
ATOM 612 C C . PRO A 1 80 ? 24.410 -7.953 7.906 1.00 87.38 80 PRO A C 1
ATOM 614 O O . PRO A 1 80 ? 23.877 -8.872 7.270 1.00 87.38 80 PRO A O 1
ATOM 617 N N . PRO A 1 81 ? 23.944 -7.578 9.108 1.00 88.50 81 PRO A N 1
ATOM 618 C CA . PRO A 1 81 ? 22.735 -8.131 9.718 1.00 88.50 81 PRO A CA 1
ATOM 619 C C . PRO A 1 81 ? 21.499 -7.884 8.841 1.00 88.50 81 PRO A C 1
ATOM 621 O O . PRO A 1 81 ? 21.321 -6.798 8.290 1.00 88.50 81 PRO A O 1
ATOM 624 N N . PHE A 1 82 ? 20.626 -8.890 8.721 1.00 83.25 82 PHE A N 1
ATOM 625 C CA . PHE A 1 82 ? 19.417 -8.859 7.891 1.00 83.25 82 PHE A CA 1
ATOM 626 C C . PHE A 1 82 ? 19.661 -8.590 6.389 1.00 83.25 82 PHE A C 1
ATOM 628 O O . PHE A 1 82 ? 18.753 -8.144 5.694 1.00 83.25 82 PHE A O 1
ATOM 635 N N . ASN A 1 83 ? 20.840 -8.919 5.839 1.00 79.81 83 ASN A N 1
ATOM 636 C CA . ASN A 1 83 ? 21.196 -8.749 4.411 1.00 79.81 83 ASN A CA 1
ATOM 637 C C . ASN A 1 83 ? 20.254 -9.480 3.411 1.00 79.81 83 ASN A C 1
ATOM 639 O O . ASN A 1 83 ? 20.291 -9.246 2.203 1.00 79.81 83 ASN A O 1
ATOM 643 N N . ASN A 1 84 ? 19.368 -10.362 3.883 1.00 72.56 84 ASN A N 1
ATOM 644 C CA . ASN A 1 84 ? 18.289 -10.945 3.075 1.00 72.56 84 ASN A CA 1
ATOM 645 C C . ASN A 1 84 ? 17.058 -10.021 2.909 1.00 72.56 84 ASN A C 1
ATOM 647 O O . ASN A 1 84 ? 16.197 -10.299 2.069 1.00 72.56 84 ASN A O 1
ATOM 651 N N . LEU A 1 85 ? 16.959 -8.937 3.682 1.00 66.25 85 LEU A N 1
ATOM 652 C CA . LEU A 1 85 ? 15.926 -7.908 3.603 1.00 66.25 85 LEU A CA 1
ATOM 653 C C . LEU A 1 85 ? 16.491 -6.654 2.922 1.00 66.25 85 LEU A C 1
ATOM 655 O O . LEU A 1 85 ? 17.493 -6.092 3.340 1.00 66.25 85 LEU A O 1
ATOM 659 N N . ARG A 1 86 ? 15.811 -6.192 1.868 1.00 58.84 86 ARG A N 1
ATOM 660 C CA . ARG A 1 86 ? 16.192 -4.993 1.090 1.00 58.84 86 ARG A CA 1
ATOM 661 C C . ARG A 1 86 ? 15.464 -3.713 1.518 1.00 58.84 86 ARG A C 1
ATOM 663 O O . ARG A 1 86 ? 15.511 -2.721 0.802 1.00 58.84 86 ARG A O 1
ATOM 670 N N . ASP A 1 87 ? 14.726 -3.765 2.620 1.00 65.94 87 ASP A N 1
ATOM 671 C CA . ASP A 1 87 ? 13.851 -2.689 3.082 1.00 65.94 87 ASP A CA 1
ATOM 672 C C . ASP A 1 87 ? 14.023 -2.478 4.588 1.00 65.94 87 ASP A C 1
ATOM 674 O O . ASP A 1 87 ? 13.922 -3.419 5.380 1.00 65.94 87 ASP A O 1
ATOM 678 N N . ASN A 1 88 ? 14.244 -1.219 4.962 1.00 69.69 88 ASN A N 1
ATOM 679 C CA . ASN A 1 88 ? 14.401 -0.788 6.343 1.00 69.69 88 ASN A CA 1
ATOM 680 C C . ASN A 1 88 ? 13.137 -1.037 7.173 1.00 69.69 88 ASN A C 1
ATOM 682 O O . ASN A 1 88 ? 13.258 -1.410 8.335 1.00 69.69 88 ASN A O 1
ATOM 686 N N . THR A 1 89 ? 11.939 -0.898 6.598 1.00 65.12 89 THR A N 1
ATOM 687 C CA . THR A 1 89 ? 10.670 -1.099 7.323 1.00 65.12 89 THR A CA 1
ATOM 688 C C . THR A 1 89 ? 10.532 -2.548 7.789 1.00 65.12 89 THR A C 1
ATOM 690 O O . THR A 1 89 ? 10.204 -2.809 8.945 1.00 65.12 89 THR A O 1
ATOM 693 N N . ALA A 1 90 ? 10.864 -3.507 6.923 1.00 64.12 90 ALA A N 1
ATOM 694 C CA . ALA A 1 90 ? 10.915 -4.923 7.260 1.00 64.12 90 ALA A CA 1
ATOM 695 C C . ALA A 1 90 ? 11.980 -5.237 8.326 1.00 64.12 90 ALA A C 1
ATOM 697 O O . ALA A 1 90 ? 11.713 -6.053 9.204 1.00 64.12 90 ALA A O 1
ATOM 698 N N . ILE A 1 91 ? 13.156 -4.598 8.285 1.00 71.31 91 ILE A N 1
ATOM 699 C CA . ILE A 1 91 ? 14.213 -4.781 9.300 1.00 71.31 91 ILE A CA 1
ATOM 700 C C . ILE A 1 91 ? 13.749 -4.249 10.667 1.00 71.31 91 ILE A C 1
ATOM 702 O O . ILE A 1 91 ? 13.780 -4.988 11.651 1.00 71.31 91 ILE A O 1
ATOM 706 N N . ILE A 1 92 ? 13.230 -3.016 10.707 1.00 72.38 92 ILE A N 1
ATOM 707 C CA . ILE A 1 92 ? 12.619 -2.384 11.891 1.00 72.38 92 ILE A CA 1
ATOM 708 C C . ILE A 1 92 ? 11.558 -3.302 12.502 1.00 72.38 92 ILE A C 1
ATOM 710 O O . ILE A 1 92 ? 11.581 -3.576 13.703 1.00 72.38 92 ILE A O 1
ATOM 714 N N . PHE A 1 93 ? 10.663 -3.833 11.666 1.00 65.94 93 PHE A N 1
ATOM 715 C CA . PHE A 1 93 ? 9.597 -4.730 12.097 1.00 65.94 93 PHE A CA 1
ATOM 716 C C . PHE A 1 93 ? 10.140 -6.017 12.736 1.00 65.94 93 PHE A C 1
ATOM 718 O O . PHE A 1 93 ? 9.720 -6.374 13.834 1.00 65.94 93 PHE A O 1
ATOM 725 N N . GLN A 1 94 ? 11.102 -6.703 12.106 1.00 69.00 94 GLN A N 1
ATOM 726 C CA . GLN A 1 94 ? 11.707 -7.909 12.694 1.00 69.00 94 GLN A CA 1
ATOM 727 C C . GLN A 1 94 ? 12.320 -7.613 14.076 1.00 69.00 94 GLN A C 1
ATOM 729 O O . GLN A 1 94 ? 12.103 -8.368 15.024 1.00 69.00 94 GLN A O 1
ATOM 734 N N . ILE A 1 95 ? 13.038 -6.496 14.213 1.00 75.56 95 ILE A N 1
ATOM 735 C CA . ILE A 1 95 ? 13.764 -6.131 15.438 1.00 75.56 95 ILE A CA 1
ATOM 736 C C . ILE A 1 95 ? 12.815 -5.761 16.581 1.00 75.56 95 ILE A C 1
ATOM 738 O O . ILE A 1 95 ? 12.997 -6.265 17.696 1.00 75.56 95 ILE A O 1
ATOM 742 N N . ALA A 1 96 ? 11.789 -4.951 16.294 1.00 67.62 96 ALA A N 1
ATOM 743 C CA . ALA A 1 96 ? 10.747 -4.557 17.244 1.00 67.62 96 ALA A CA 1
ATOM 744 C C . ALA A 1 96 ? 9.955 -5.769 17.768 1.00 67.62 96 ALA A C 1
ATOM 746 O O . ALA A 1 96 ? 9.670 -5.859 18.958 1.00 67.62 96 ALA A O 1
ATOM 747 N N . TYR A 1 97 ? 9.687 -6.759 16.908 1.00 62.16 97 TYR A N 1
ATOM 748 C CA . TYR A 1 97 ? 9.050 -8.029 17.285 1.00 62.16 97 TYR A CA 1
ATOM 749 C C . TYR A 1 97 ? 10.037 -9.062 17.878 1.00 62.16 97 TYR A C 1
ATOM 751 O O . TYR A 1 97 ? 9.731 -10.252 17.971 1.00 62.16 97 TYR A O 1
ATOM 759 N N . GLY A 1 98 ? 11.229 -8.626 18.305 1.00 70.19 98 GLY A N 1
ATOM 760 C CA . GLY A 1 98 ? 12.201 -9.452 19.030 1.00 70.19 98 GLY A CA 1
ATOM 761 C C . GLY A 1 98 ? 12.925 -10.504 18.185 1.00 70.19 98 GLY A C 1
ATOM 762 O O . GLY A 1 98 ? 13.601 -11.374 18.740 1.00 70.19 98 GLY A O 1
ATOM 763 N N . VAL A 1 99 ? 12.812 -10.453 16.855 1.00 75.81 99 VAL A N 1
ATOM 764 C CA . VAL A 1 99 ? 13.577 -11.326 15.959 1.00 75.81 99 VAL A CA 1
ATOM 765 C C . VAL A 1 99 ? 15.022 -10.832 15.886 1.00 75.81 99 VAL A C 1
ATOM 767 O O . VAL A 1 99 ? 15.314 -9.635 15.936 1.00 75.81 99 VAL A O 1
ATOM 770 N N . ARG A 1 100 ? 15.945 -11.790 15.818 1.00 86.81 100 ARG A N 1
ATOM 771 C CA . ARG A 1 100 ? 17.392 -11.601 15.703 1.00 86.81 100 ARG A CA 1
ATOM 772 C C . ARG A 1 100 ? 17.940 -12.592 14.690 1.00 86.81 100 ARG A C 1
ATOM 774 O O . ARG A 1 100 ? 17.261 -13.560 14.338 1.00 86.81 100 ARG A O 1
ATOM 781 N N . GLU A 1 101 ? 19.165 -12.350 14.250 1.00 87.38 101 GLU A N 1
ATOM 782 C CA . GLU A 1 101 ? 19.828 -13.223 13.294 1.00 87.38 101 GLU A CA 1
ATOM 783 C C . GLU A 1 101 ? 20.103 -14.631 13.836 1.00 87.38 101 GLU A C 1
ATOM 785 O O . GLU A 1 101 ? 20.165 -14.883 15.047 1.00 87.38 101 GLU A O 1
ATOM 790 N N . LYS A 1 102 ? 20.276 -15.576 12.910 1.00 87.88 102 LYS A N 1
ATOM 791 C CA . LYS A 1 102 ? 20.661 -16.949 13.258 1.00 87.88 102 LYS A CA 1
ATOM 792 C C . LYS A 1 102 ? 22.114 -16.986 13.723 1.00 87.88 102 LYS A C 1
ATOM 794 O O . LYS A 1 102 ? 22.975 -16.334 13.143 1.00 87.88 102 LYS A O 1
ATOM 799 N N . ILE A 1 103 ? 22.403 -17.802 14.735 1.00 87.44 103 ILE A N 1
ATOM 800 C CA . ILE A 1 103 ? 23.789 -18.078 15.132 1.00 87.44 103 ILE A CA 1
ATOM 801 C C . ILE A 1 103 ? 24.487 -18.794 13.970 1.00 87.44 103 ILE A C 1
ATOM 803 O O . ILE A 1 103 ? 23.964 -19.789 13.468 1.00 87.44 103 ILE A O 1
ATOM 807 N N . ILE A 1 104 ? 25.639 -18.274 13.547 1.00 86.94 104 ILE A N 1
ATOM 808 C CA . ILE A 1 104 ? 26.455 -18.872 12.487 1.00 86.94 104 ILE A CA 1
ATOM 809 C C . ILE A 1 104 ? 27.068 -20.176 13.006 1.00 86.94 104 ILE A C 1
ATOM 811 O O . ILE A 1 104 ? 27.525 -20.244 14.152 1.00 86.94 104 ILE A O 1
ATOM 815 N N . GLU A 1 105 ? 27.055 -21.218 12.178 1.00 81.69 105 GLU A N 1
ATOM 816 C CA . GLU A 1 105 ? 27.608 -22.526 12.529 1.00 81.69 105 GLU A CA 1
ATOM 817 C C . GLU A 1 105 ? 29.092 -22.410 12.915 1.00 81.69 105 GLU A C 1
ATOM 819 O O . GLU A 1 105 ? 29.825 -21.584 12.376 1.00 81.69 105 GLU A O 1
ATOM 824 N N . ASN A 1 106 ? 29.520 -23.203 13.898 1.00 80.38 106 ASN A N 1
ATOM 825 C CA . ASN A 1 106 ? 30.854 -23.153 14.513 1.00 80.38 106 ASN A CA 1
ATOM 826 C C . ASN A 1 106 ? 31.231 -21.848 15.253 1.00 80.38 106 ASN A C 1
ATOM 828 O O . ASN A 1 106 ? 32.354 -21.744 15.742 1.00 80.38 106 ASN A O 1
ATOM 832 N N . THR A 1 107 ? 30.317 -20.881 15.432 1.00 84.81 107 THR A N 1
ATOM 833 C CA . THR A 1 107 ? 30.548 -19.761 16.370 1.00 84.81 107 THR A CA 1
ATOM 834 C C . THR A 1 107 ? 30.806 -20.311 17.785 1.00 84.81 107 THR A C 1
ATOM 836 O O . THR A 1 107 ? 29.945 -21.040 18.291 1.00 84.81 107 THR A O 1
ATOM 839 N N . PRO A 1 108 ? 31.908 -19.942 18.475 1.00 88.06 108 PRO A N 1
ATOM 840 C CA . PRO A 1 108 ? 32.182 -20.404 19.835 1.00 88.06 108 PRO A CA 1
ATOM 841 C C . PRO A 1 108 ? 31.013 -20.126 20.786 1.00 88.06 108 PRO A C 1
ATOM 843 O O . PRO A 1 108 ? 30.471 -19.017 20.820 1.00 88.06 108 PRO A O 1
ATOM 846 N N . LEU A 1 109 ? 30.611 -21.132 21.572 1.00 85.75 109 LEU A N 1
ATOM 847 C CA . LEU A 1 109 ? 29.365 -21.079 22.346 1.00 85.75 109 LEU A CA 1
ATOM 848 C C . LEU A 1 109 ? 29.323 -19.873 23.295 1.00 85.75 109 LEU A C 1
ATOM 850 O O . LEU A 1 109 ? 28.314 -19.166 23.320 1.00 85.75 109 LEU A O 1
ATOM 854 N N . GLY A 1 110 ? 30.415 -19.604 24.018 1.00 86.94 110 GLY A N 1
ATOM 855 C CA . GLY A 1 110 ? 30.530 -18.453 24.915 1.00 86.94 110 GLY A CA 1
ATOM 856 C C . GLY A 1 110 ? 30.421 -17.110 24.187 1.00 86.94 110 GLY A C 1
ATOM 857 O O . GLY A 1 110 ? 29.623 -16.270 24.597 1.00 86.94 110 GLY A O 1
ATOM 858 N N . TYR A 1 111 ? 31.086 -16.948 23.039 1.00 91.06 111 TYR A N 1
ATOM 859 C CA . TYR A 1 111 ? 30.960 -15.747 22.201 1.00 91.06 111 TYR A CA 1
ATOM 860 C C . TYR A 1 111 ? 29.520 -15.558 21.684 1.00 91.06 111 TYR A C 1
ATOM 862 O O . TYR A 1 111 ? 28.953 -14.469 21.779 1.00 91.06 111 TYR A O 1
ATOM 870 N N . SER A 1 112 ? 28.866 -16.646 21.255 1.00 90.62 112 SER A N 1
ATOM 871 C CA . SER A 1 112 ? 27.448 -16.628 20.862 1.00 90.62 112 SER A CA 1
ATOM 872 C C . SER A 1 112 ? 26.504 -16.285 22.021 1.00 90.62 112 SER A C 1
ATOM 874 O O . SER A 1 112 ? 25.426 -15.735 21.806 1.00 90.62 112 SER A O 1
ATOM 876 N N . ASN A 1 113 ? 26.878 -16.634 23.256 1.00 90.75 113 ASN A N 1
ATOM 877 C CA . ASN A 1 113 ? 26.116 -16.309 24.458 1.00 90.75 113 ASN A CA 1
ATOM 878 C C . ASN A 1 113 ? 26.316 -14.842 24.847 1.00 90.75 113 ASN A C 1
ATOM 880 O O . ASN A 1 113 ? 25.345 -14.195 25.233 1.00 90.75 113 ASN A O 1
ATOM 884 N N . LEU A 1 114 ? 27.539 -14.320 24.710 1.00 92.75 114 LEU A N 1
ATOM 885 C CA . LEU A 1 114 ? 27.886 -12.927 24.966 1.00 92.75 114 LEU A CA 1
ATOM 886 C C . LEU A 1 114 ? 27.070 -11.988 24.074 1.00 92.75 114 LEU A C 1
ATOM 888 O O . LEU A 1 114 ? 26.253 -11.227 24.596 1.00 92.75 114 LEU A O 1
ATOM 892 N N . PHE A 1 115 ? 27.186 -12.099 22.744 1.00 93.44 115 PHE A N 1
ATOM 893 C CA . PHE A 1 115 ? 26.446 -11.195 21.854 1.00 93.44 115 PHE A CA 1
ATOM 894 C C . PHE A 1 115 ? 24.925 -11.354 21.972 1.00 93.44 115 PHE A C 1
ATOM 896 O O . PHE A 1 115 ? 24.190 -10.376 21.832 1.00 93.44 115 PHE A O 1
ATOM 903 N N . ARG A 1 116 ? 24.439 -12.549 22.344 1.00 92.25 116 ARG A N 1
ATOM 904 C CA . ARG A 1 116 ? 23.010 -12.784 22.599 1.00 92.25 116 ARG A CA 1
ATOM 905 C C . ARG A 1 116 ? 22.479 -12.070 23.844 1.00 92.25 116 ARG A C 1
ATOM 907 O O . ARG A 1 116 ? 21.297 -11.734 23.854 1.00 92.25 116 ARG A O 1
ATOM 914 N N . LYS A 1 117 ? 23.313 -11.820 24.863 1.00 92.69 117 LYS A N 1
ATOM 915 C CA . LYS A 1 117 ? 22.959 -10.912 25.968 1.00 92.69 117 LYS A CA 1
ATOM 916 C C . LYS A 1 117 ? 22.978 -9.456 25.489 1.00 92.69 117 LYS A C 1
ATOM 918 O O . LYS A 1 117 ? 22.031 -8.721 25.747 1.00 92.69 117 LYS A O 1
ATOM 923 N N . CYS A 1 118 ? 24.024 -9.061 24.758 1.00 92.19 118 CYS A N 1
ATOM 924 C CA . CYS A 1 118 ? 24.205 -7.688 24.282 1.00 92.19 118 CYS A CA 1
ATOM 925 C C . CYS A 1 118 ? 23.033 -7.196 23.415 1.00 92.19 118 CYS A C 1
ATOM 927 O O . CYS A 1 118 ? 22.482 -6.138 23.696 1.00 92.19 118 CYS A O 1
ATOM 929 N N . TRP A 1 119 ? 22.569 -7.982 22.435 1.00 93.88 119 TRP A N 1
ATOM 930 C CA . TRP A 1 119 ? 21.459 -7.589 21.547 1.00 93.88 119 TRP A CA 1
ATOM 931 C C . TRP A 1 119 ? 20.040 -7.845 22.114 1.00 93.88 119 TRP A C 1
ATOM 933 O O . TRP A 1 119 ? 19.069 -7.979 21.357 1.00 93.88 119 TRP A O 1
ATOM 943 N N . SER A 1 120 ? 19.893 -7.979 23.439 1.00 89.25 120 SER A N 1
ATOM 944 C CA . SER A 1 120 ? 18.588 -8.160 24.100 1.00 89.25 120 SER A CA 1
ATOM 945 C C . SER A 1 120 ? 17.613 -7.027 23.749 1.00 89.25 120 SER A C 1
ATOM 947 O O . SER A 1 120 ? 18.026 -5.877 23.614 1.00 89.25 120 SER A O 1
ATOM 949 N N . THR A 1 121 ? 16.315 -7.334 23.623 1.00 82.44 121 THR A N 1
ATOM 950 C CA . THR A 1 121 ? 15.273 -6.296 23.510 1.00 82.44 121 THR A CA 1
ATOM 951 C C . THR A 1 121 ? 15.263 -5.433 24.769 1.00 82.44 121 THR A C 1
ATOM 953 O O . THR A 1 121 ? 15.520 -4.235 24.674 1.00 82.44 121 THR A O 1
ATOM 956 N N . GLU A 1 122 ? 15.098 -6.032 25.950 1.00 84.75 122 GLU A N 1
ATOM 957 C CA . GLU A 1 122 ? 15.148 -5.294 27.220 1.00 84.75 122 GLU A CA 1
ATOM 958 C C . GLU A 1 122 ? 16.572 -4.770 27.484 1.00 84.75 122 GLU A C 1
ATOM 960 O O . GLU A 1 122 ? 17.505 -5.590 27.451 1.00 84.75 122 GLU A O 1
ATOM 965 N N . PRO A 1 123 ? 16.761 -3.463 27.764 1.00 87.75 123 PRO A N 1
ATOM 966 C CA . PRO A 1 123 ? 18.065 -2.873 28.081 1.00 87.75 123 PRO A CA 1
ATOM 967 C C . PRO A 1 123 ? 18.720 -3.455 29.338 1.00 87.75 123 PRO A C 1
ATOM 969 O O . PRO A 1 123 ? 19.928 -3.686 29.348 1.00 87.75 123 PRO A O 1
ATOM 972 N N . ASP A 1 124 ? 17.933 -3.766 30.369 1.00 87.50 124 ASP A N 1
ATOM 973 C CA . ASP A 1 124 ? 18.443 -4.223 31.671 1.00 87.50 124 ASP A CA 1
ATOM 974 C C . ASP A 1 124 ? 19.064 -5.626 31.622 1.00 87.50 124 ASP A C 1
ATOM 976 O O . ASP A 1 124 ? 19.949 -5.955 32.409 1.00 87.50 124 ASP A O 1
ATOM 980 N N . HIS A 1 125 ? 18.662 -6.449 30.648 1.00 89.69 125 HIS A N 1
ATOM 981 C CA . HIS A 1 125 ? 19.289 -7.747 30.385 1.00 89.69 125 HIS A CA 1
ATOM 982 C C . HIS A 1 125 ? 20.627 -7.635 29.625 1.00 89.69 125 HIS A C 1
ATOM 984 O O . HIS A 1 125 ? 21.314 -8.648 29.452 1.00 89.69 125 HIS A O 1
ATOM 990 N N . ARG A 1 126 ? 21.002 -6.439 29.142 1.00 94.75 126 ARG A N 1
ATOM 991 C CA . ARG A 1 126 ? 22.264 -6.203 28.427 1.00 94.75 126 ARG A CA 1
ATOM 992 C C . ARG A 1 126 ? 23.391 -5.955 29.448 1.00 94.75 126 ARG A C 1
ATOM 994 O O . ARG A 1 126 ? 23.225 -5.103 30.329 1.00 94.75 126 ARG A O 1
ATOM 1001 N N . PRO A 1 127 ? 24.532 -6.662 29.350 1.00 94.94 127 PRO A N 1
ATOM 1002 C CA . PRO A 1 127 ? 25.636 -6.541 30.302 1.00 94.94 127 PRO A CA 1
ATOM 1003 C C . PRO A 1 127 ? 26.273 -5.148 30.259 1.00 94.94 127 PRO A C 1
ATOM 1005 O O . PRO A 1 127 ? 26.148 -4.419 29.275 1.00 94.94 127 PRO A O 1
ATOM 1008 N N . SER A 1 128 ? 26.977 -4.773 31.321 1.00 94.56 128 SER A N 1
ATOM 1009 C CA . SER A 1 128 ? 27.885 -3.623 31.304 1.00 94.56 128 SER A CA 1
ATOM 1010 C C . SER A 1 128 ? 29.107 -3.890 30.417 1.00 94.56 128 SER A C 1
ATOM 1012 O O . SER A 1 128 ? 29.500 -5.038 30.200 1.00 94.56 128 SER A O 1
ATOM 1014 N N . LEU A 1 129 ? 29.771 -2.827 29.950 1.00 92.75 129 LEU A N 1
ATOM 1015 C CA . LEU A 1 129 ? 31.012 -2.960 29.177 1.00 92.75 129 LEU A CA 1
ATOM 1016 C C . LEU A 1 129 ? 32.120 -3.691 29.962 1.00 92.75 129 LEU A C 1
ATOM 1018 O O . LEU A 1 129 ? 32.906 -4.423 29.369 1.00 92.75 129 LEU A O 1
ATOM 1022 N N . VAL A 1 130 ? 32.143 -3.558 31.294 1.00 92.75 130 VAL A N 1
ATOM 1023 C CA . VAL A 1 130 ? 33.092 -4.261 32.178 1.00 92.75 130 VAL A CA 1
ATOM 1024 C C . VAL A 1 130 ? 32.868 -5.777 32.144 1.00 92.75 130 VAL A C 1
ATOM 1026 O O . VAL A 1 130 ? 33.823 -6.536 32.008 1.00 92.75 130 VAL A O 1
ATOM 1029 N N . GLU A 1 131 ? 31.613 -6.230 32.201 1.00 93.69 131 GLU A N 1
ATOM 1030 C CA . GLU A 1 131 ? 31.269 -7.656 32.085 1.00 93.69 131 GLU A CA 1
ATOM 1031 C C . GLU A 1 131 ? 31.539 -8.210 30.678 1.00 93.69 131 GLU A C 1
ATOM 1033 O O . GLU A 1 131 ? 31.927 -9.370 30.541 1.00 93.69 131 GLU A O 1
ATOM 1038 N N . ILE A 1 132 ? 31.358 -7.393 29.633 1.00 94.69 132 ILE A N 1
ATOM 1039 C CA . ILE A 1 132 ? 31.693 -7.771 28.252 1.00 94.69 132 ILE A CA 1
ATOM 1040 C C . ILE A 1 132 ? 33.199 -7.989 28.111 1.00 94.69 132 ILE A C 1
ATOM 1042 O O . ILE A 1 132 ? 33.605 -9.021 27.584 1.00 94.69 132 ILE A O 1
ATOM 1046 N N . LEU A 1 133 ? 34.017 -7.052 28.598 1.00 92.62 133 LEU A N 1
ATOM 1047 C CA . LEU A 1 133 ? 35.476 -7.167 28.557 1.00 92.62 133 LEU A CA 1
ATOM 1048 C C . LEU A 1 133 ? 35.957 -8.391 29.348 1.00 92.62 133 LEU A C 1
ATOM 1050 O O . LEU A 1 133 ? 36.697 -9.199 28.802 1.00 92.62 133 LEU A O 1
ATOM 1054 N N . ALA A 1 134 ? 35.450 -8.607 30.565 1.00 91.25 134 ALA A N 1
ATOM 1055 C CA . ALA A 1 134 ? 35.824 -9.764 31.381 1.00 91.25 134 ALA A CA 1
ATOM 1056 C C . ALA A 1 134 ? 35.464 -11.120 30.733 1.00 91.25 134 ALA A C 1
ATOM 1058 O O . ALA A 1 134 ? 36.233 -12.078 30.834 1.00 91.25 134 ALA A O 1
ATOM 1059 N N . GLU A 1 135 ? 34.316 -11.226 30.051 1.00 91.50 135 GLU A N 1
ATOM 1060 C CA . GLU A 1 135 ? 33.954 -12.449 29.321 1.00 91.50 135 GLU A CA 1
ATOM 1061 C C . GLU A 1 135 ? 34.769 -12.594 28.018 1.00 91.50 135 GLU A C 1
ATOM 1063 O O . GLU A 1 135 ? 35.122 -13.715 27.663 1.00 91.50 135 GLU A O 1
ATOM 1068 N N . LEU A 1 136 ? 35.137 -11.501 27.333 1.00 90.44 136 LEU A N 1
ATOM 1069 C CA . LEU A 1 136 ? 36.045 -11.537 26.173 1.00 90.44 136 LEU A CA 1
ATOM 1070 C C . LEU A 1 136 ? 37.470 -11.957 26.555 1.00 90.44 136 LEU A C 1
ATOM 1072 O O . LEU A 1 136 ? 38.037 -12.816 25.884 1.00 90.44 136 LEU A O 1
ATOM 1076 N N . ASP A 1 137 ? 38.027 -11.409 27.636 1.00 89.38 137 ASP A N 1
ATOM 1077 C CA . ASP A 1 137 ? 39.354 -11.770 28.150 1.00 89.38 137 ASP A CA 1
ATOM 1078 C C . ASP A 1 137 ? 39.406 -13.264 28.494 1.00 89.38 137 ASP A C 1
ATOM 1080 O O . ASP A 1 137 ? 40.307 -13.984 28.058 1.00 89.38 137 ASP A O 1
ATOM 1084 N N . LYS A 1 138 ? 38.377 -13.762 29.190 1.00 88.19 138 LYS A N 1
ATOM 1085 C CA . LYS A 1 138 ? 38.188 -15.189 29.482 1.00 88.19 138 LYS A CA 1
ATOM 1086 C C . LYS A 1 138 ? 38.108 -16.036 28.207 1.00 88.19 138 LYS A C 1
ATOM 1088 O O . LYS A 1 138 ? 38.798 -17.046 28.119 1.00 88.19 138 LYS A O 1
ATOM 1093 N N . LEU A 1 139 ? 37.319 -15.623 27.212 1.00 85.88 139 LEU A N 1
ATOM 1094 C CA . LEU A 1 139 ? 37.214 -16.327 25.926 1.00 85.88 139 LEU A CA 1
ATOM 1095 C C . LEU A 1 139 ? 38.527 -16.298 25.126 1.00 85.88 139 LEU A C 1
ATOM 1097 O O . LEU A 1 139 ? 38.791 -17.231 24.376 1.00 85.88 139 LEU A O 1
ATOM 1101 N N . SER A 1 140 ? 39.368 -15.276 25.306 1.00 78.88 140 SER A N 1
ATOM 1102 C CA . SER A 1 140 ? 40.707 -15.205 24.700 1.00 78.88 140 SER A CA 1
ATOM 1103 C C . SER A 1 140 ? 41.730 -16.146 25.354 1.00 78.88 140 SER A C 1
ATOM 1105 O O . SER A 1 140 ? 42.738 -16.481 24.734 1.00 78.88 140 SER A O 1
ATOM 1107 N N . ALA A 1 141 ? 41.462 -16.597 26.585 1.00 71.81 141 ALA A N 1
ATOM 1108 C CA . ALA A 1 141 ? 42.263 -17.588 27.302 1.00 71.81 141 ALA A CA 1
ATOM 1109 C C . ALA A 1 141 ? 41.814 -19.041 27.033 1.00 71.81 141 ALA A C 1
ATOM 1111 O O . ALA A 1 141 ? 42.513 -19.983 27.413 1.00 71.81 141 ALA A O 1
ATOM 1112 N N . GLU A 1 142 ? 40.666 -19.243 26.380 1.00 66.75 142 GLU A N 1
ATOM 1113 C CA . GLU A 1 142 ? 40.221 -20.553 25.902 1.00 66.75 142 GLU A CA 1
ATOM 1114 C C . GLU A 1 142 ? 40.886 -20.861 24.544 1.00 66.75 142 GLU A C 1
ATOM 1116 O O . GLU A 1 142 ? 40.822 -20.065 23.609 1.00 66.75 142 GLU A O 1
ATOM 1121 N N . ASN A 1 143 ? 41.524 -22.032 24.411 1.00 51.75 143 ASN A N 1
ATOM 1122 C CA . ASN A 1 143 ? 42.138 -22.473 23.149 1.00 51.75 143 ASN A CA 1
ATOM 1123 C C . ASN A 1 143 ? 41.059 -22.818 22.106 1.00 51.75 143 ASN A C 1
ATOM 1125 O O . ASN A 1 143 ? 40.673 -23.977 21.949 1.00 51.75 143 ASN A O 1
ATOM 1129 N N . VAL A 1 144 ? 40.583 -21.808 21.381 1.00 54.78 144 VAL A N 1
ATOM 1130 C CA . VAL A 1 144 ? 39.714 -21.973 20.212 1.00 54.78 144 VAL A CA 1
ATOM 1131 C C . VAL A 1 144 ? 40.574 -22.350 19.002 1.00 54.78 144 VAL A C 1
ATOM 1133 O O . VAL A 1 144 ? 41.468 -21.596 18.617 1.00 54.78 144 VAL A O 1
ATOM 1136 N N . GLU A 1 145 ? 40.303 -23.498 18.371 1.00 49.19 145 GLU A N 1
ATOM 1137 C CA . GLU A 1 145 ? 40.899 -23.811 17.066 1.00 49.19 145 GLU A CA 1
ATOM 1138 C C . GLU A 1 145 ? 40.507 -22.726 16.057 1.00 49.19 145 GLU A C 1
ATOM 1140 O O . GLU A 1 145 ? 39.327 -22.410 15.889 1.00 49.19 145 GLU A O 1
ATOM 1145 N N . PHE A 1 146 ? 41.500 -22.120 15.402 1.00 44.94 146 PHE A N 1
ATOM 1146 C CA . PHE A 1 146 ? 41.284 -20.951 14.555 1.00 44.94 146 PHE A CA 1
ATOM 1147 C C . PHE A 1 146 ? 40.563 -21.345 13.259 1.00 44.94 146 PHE A C 1
ATOM 1149 O O . PHE A 1 146 ? 41.191 -21.660 12.245 1.00 44.94 146 PHE A O 1
ATOM 1156 N N . ILE A 1 147 ? 39.228 -21.310 13.284 1.00 47.59 147 ILE A N 1
ATOM 1157 C CA . ILE A 1 147 ? 38.389 -21.464 12.094 1.00 47.59 147 ILE A CA 1
ATOM 1158 C C . ILE A 1 147 ? 38.543 -20.203 11.246 1.00 47.59 147 ILE A C 1
ATOM 1160 O O . ILE A 1 147 ? 37.758 -19.257 11.310 1.00 47.59 147 ILE A O 1
ATOM 1164 N N . ALA A 1 148 ? 39.588 -20.206 10.423 1.00 39.03 148 ALA A N 1
ATOM 1165 C CA . ALA A 1 148 ? 39.687 -19.307 9.296 1.00 39.03 148 ALA A CA 1
ATOM 1166 C C . ALA A 1 148 ? 38.507 -19.599 8.361 1.00 39.03 148 ALA A C 1
ATOM 1168 O O . ALA A 1 148 ? 38.507 -20.594 7.630 1.00 39.03 148 ALA A O 1
ATOM 1169 N N . ASN A 1 149 ? 37.507 -18.715 8.368 1.00 41.56 149 ASN A N 1
ATOM 1170 C CA . ASN A 1 149 ? 36.548 -18.631 7.275 1.00 41.56 149 ASN A CA 1
ATOM 1171 C C . ASN A 1 149 ? 37.341 -18.305 6.004 1.00 41.56 149 ASN A C 1
ATOM 1173 O O . ASN A 1 149 ? 37.642 -17.145 5.725 1.00 41.56 149 ASN A O 1
ATOM 1177 N N . ASN A 1 150 ? 37.694 -19.348 5.247 1.00 37.97 15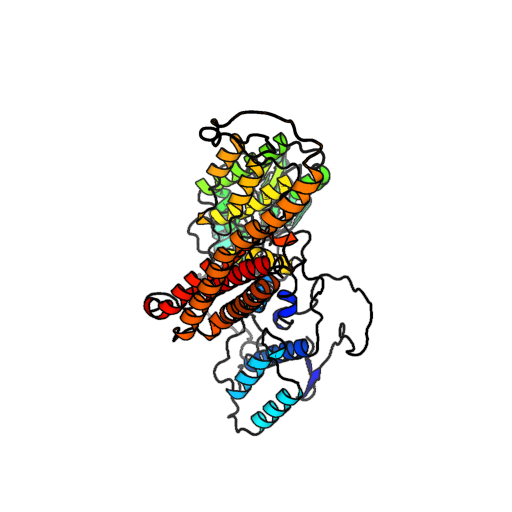0 ASN A N 1
ATOM 1178 C CA . ASN A 1 150 ? 38.310 -19.248 3.931 1.00 37.97 150 ASN A CA 1
ATOM 1179 C C . ASN A 1 150 ? 37.281 -18.687 2.943 1.00 37.97 150 ASN A C 1
ATOM 1181 O O . ASN A 1 150 ? 36.736 -19.396 2.094 1.00 37.97 150 ASN A O 1
ATOM 1185 N N . ILE A 1 151 ? 37.041 -17.379 3.049 1.00 43.09 151 ILE A N 1
ATOM 1186 C CA . ILE A 1 151 ? 36.504 -16.559 1.972 1.00 43.09 151 ILE A CA 1
ATOM 1187 C C . ILE A 1 151 ? 37.560 -16.602 0.870 1.00 43.09 151 ILE A C 1
ATOM 1189 O O . ILE A 1 151 ? 38.477 -15.783 0.811 1.00 43.09 151 ILE A O 1
ATOM 1193 N N . ASN A 1 152 ? 37.463 -17.621 0.017 1.00 35.47 152 ASN A N 1
ATOM 1194 C CA . ASN A 1 152 ? 38.265 -17.709 -1.188 1.00 35.47 152 ASN A CA 1
ATOM 1195 C C . ASN A 1 152 ? 38.042 -16.421 -1.983 1.00 35.47 152 ASN A C 1
ATOM 1197 O O . ASN A 1 152 ? 36.929 -16.167 -2.449 1.00 35.47 152 ASN A O 1
ATOM 1201 N N . ASN A 1 153 ? 39.106 -15.638 -2.180 1.00 36.88 153 ASN A N 1
ATOM 1202 C CA . ASN A 1 153 ? 39.130 -14.477 -3.075 1.00 36.88 153 ASN A CA 1
ATOM 1203 C C . ASN A 1 153 ? 39.113 -14.937 -4.547 1.00 36.88 153 ASN A C 1
ATOM 1205 O O . ASN A 1 153 ? 39.997 -14.631 -5.339 1.00 36.88 153 ASN A O 1
ATOM 1209 N N . ALA A 1 154 ? 38.087 -15.713 -4.892 1.00 33.84 154 ALA A N 1
ATOM 1210 C CA . ALA A 1 154 ? 37.855 -16.373 -6.167 1.00 33.84 154 ALA A CA 1
ATOM 1211 C C . ALA A 1 154 ? 36.516 -15.912 -6.771 1.00 33.84 154 ALA A C 1
ATOM 1213 O O . ALA A 1 154 ? 35.734 -16.720 -7.258 1.00 33.84 154 ALA A O 1
ATOM 1214 N N . ASN A 1 155 ? 36.241 -14.604 -6.692 1.00 35.84 155 ASN A N 1
ATOM 1215 C CA . ASN A 1 155 ? 35.251 -13.907 -7.529 1.00 35.84 155 ASN A CA 1
ATOM 1216 C C . ASN A 1 155 ? 35.518 -12.391 -7.675 1.00 35.84 155 ASN A C 1
ATOM 1218 O O . ASN A 1 155 ? 34.648 -11.634 -8.095 1.00 35.84 155 ASN A O 1
ATOM 1222 N N . ILE A 1 156 ? 36.747 -11.948 -7.396 1.00 37.69 156 ILE A N 1
ATOM 1223 C CA . ILE A 1 156 ? 37.288 -10.678 -7.892 1.00 37.69 156 ILE A CA 1
ATOM 1224 C C . ILE A 1 156 ? 38.482 -11.073 -8.765 1.00 37.69 156 ILE A C 1
ATOM 1226 O O . ILE A 1 156 ? 39.365 -11.785 -8.295 1.00 37.69 156 ILE A O 1
ATOM 1230 N N . ASN A 1 157 ? 38.479 -10.661 -10.035 1.00 35.12 157 ASN A N 1
ATOM 1231 C CA . ASN A 1 157 ? 39.383 -11.122 -11.102 1.00 35.12 157 ASN A CA 1
ATOM 1232 C C . ASN A 1 157 ? 39.178 -12.574 -11.592 1.00 35.12 157 ASN A C 1
ATOM 1234 O O . ASN A 1 157 ? 40.107 -13.377 -11.624 1.00 35.12 157 ASN A O 1
ATOM 1238 N N . SER A 1 158 ? 38.008 -12.847 -12.175 1.00 33.22 158 SER A N 1
ATOM 1239 C CA . SER A 1 158 ? 38.031 -13.358 -13.554 1.00 33.22 158 SER A CA 1
ATOM 1240 C C . SER A 1 158 ? 37.528 -12.225 -14.468 1.00 33.22 158 SER A C 1
ATOM 1242 O O . SER A 1 158 ? 36.540 -11.577 -14.151 1.00 33.22 158 SER A O 1
ATOM 1244 N N . GLY A 1 159 ? 38.208 -11.823 -15.543 1.00 28.02 159 GLY A N 1
ATOM 1245 C CA . GLY A 1 159 ? 39.398 -12.419 -16.161 1.00 28.02 159 GLY A CA 1
ATOM 1246 C C . GLY A 1 159 ? 39.055 -13.326 -17.339 1.00 28.02 159 GLY A C 1
ATOM 1247 O O . GLY A 1 159 ? 39.685 -14.365 -17.512 1.00 28.02 159 GLY A O 1
ATOM 1248 N N . CYS A 1 160 ? 38.054 -12.940 -18.137 1.00 30.05 160 CYS A N 1
ATOM 1249 C CA . CYS A 1 160 ? 37.669 -13.635 -19.361 1.00 30.05 160 CYS A CA 1
ATOM 1250 C C . CYS A 1 160 ? 38.880 -13.888 -20.273 1.00 30.05 160 CYS A C 1
ATOM 1252 O O . CYS A 1 160 ? 39.448 -12.958 -20.849 1.00 30.05 160 CYS A O 1
ATOM 1254 N N . LYS A 1 161 ? 39.226 -15.163 -20.460 1.00 29.94 161 LYS A N 1
ATOM 1255 C CA . LYS A 1 161 ? 39.993 -15.651 -21.610 1.00 29.94 161 LYS A CA 1
ATOM 1256 C C . LYS A 1 161 ? 39.228 -16.812 -22.254 1.00 29.94 161 LYS A C 1
ATOM 1258 O O . LYS A 1 161 ? 38.521 -17.525 -21.544 1.00 29.94 161 LYS A O 1
ATOM 1263 N N . PRO A 1 162 ? 39.277 -16.942 -23.589 1.00 30.38 162 PRO A N 1
ATOM 1264 C CA . PRO A 1 162 ? 38.225 -17.627 -24.329 1.00 30.38 162 PRO A CA 1
ATOM 1265 C C . PRO A 1 162 ? 38.345 -19.151 -24.269 1.00 30.38 162 PRO A C 1
ATOM 1267 O O . PRO A 1 162 ? 39.407 -19.714 -24.531 1.00 30.38 162 PRO A O 1
ATOM 1270 N N . SER A 1 163 ? 37.220 -19.820 -24.024 1.00 29.20 163 SER A N 1
ATOM 1271 C CA . SER A 1 163 ? 37.002 -21.195 -24.466 1.00 29.20 163 SER A CA 1
ATOM 1272 C C . SER A 1 163 ? 36.669 -21.187 -25.962 1.00 29.20 163 SER A C 1
ATOM 1274 O O . SER A 1 163 ? 35.769 -20.478 -26.412 1.00 29.20 163 SER A O 1
ATOM 1276 N N . ASN A 1 164 ? 37.412 -21.960 -26.755 1.00 30.42 164 ASN A N 1
ATOM 1277 C CA . ASN A 1 164 ? 37.180 -22.041 -28.195 1.00 30.42 164 ASN A CA 1
ATOM 1278 C C . ASN A 1 164 ? 35.931 -22.872 -28.525 1.00 30.42 164 ASN A C 1
ATOM 1280 O O . ASN A 1 164 ? 35.764 -23.978 -28.020 1.00 30.42 164 ASN A O 1
ATOM 1284 N N . SER A 1 165 ? 35.134 -22.349 -29.461 1.00 33.78 165 SER A N 1
ATOM 1285 C CA . SER A 1 165 ? 34.290 -23.097 -30.404 1.00 33.78 165 SER A CA 1
ATOM 1286 C C . SER A 1 165 ? 33.486 -24.292 -29.860 1.00 33.78 165 SER A C 1
ATOM 1288 O O . SER A 1 165 ? 33.883 -25.446 -30.022 1.00 33.78 165 SER A O 1
ATOM 1290 N N . ILE A 1 166 ? 32.265 -24.017 -29.398 1.00 30.62 166 ILE A N 1
ATOM 1291 C CA . ILE A 1 166 ? 31.118 -24.881 -29.719 1.00 30.62 166 ILE A CA 1
ATOM 1292 C C . ILE A 1 166 ? 30.333 -24.171 -30.828 1.00 30.62 166 ILE A C 1
ATOM 1294 O O . ILE A 1 166 ? 30.181 -22.949 -30.809 1.00 30.62 166 ILE A O 1
ATOM 1298 N N . SER A 1 167 ? 29.915 -24.915 -31.850 1.00 32.22 167 SER A N 1
ATOM 1299 C CA . SER A 1 167 ? 29.311 -24.358 -33.061 1.00 32.22 167 SER A CA 1
ATOM 1300 C C . SER A 1 167 ? 27.806 -24.119 -32.928 1.00 32.22 167 SER A C 1
ATOM 1302 O O . SER A 1 167 ? 27.080 -25.003 -32.485 1.00 32.22 167 SER A O 1
ATOM 1304 N N . SER A 1 168 ? 27.364 -22.982 -33.474 1.00 38.75 168 SER A N 1
ATOM 1305 C CA . SER A 1 168 ? 25.993 -22.656 -33.906 1.00 38.75 168 SER A CA 1
ATOM 1306 C C . SER A 1 168 ? 24.846 -22.677 -32.874 1.00 38.75 168 SER A C 1
ATOM 1308 O O . SER A 1 168 ? 24.344 -23.730 -32.502 1.00 38.75 168 SER A O 1
ATOM 1310 N N . ALA A 1 169 ? 24.293 -21.474 -32.664 1.00 40.69 169 ALA A N 1
ATOM 1311 C CA . ALA A 1 169 ? 22.863 -21.199 -32.460 1.00 40.69 169 ALA A CA 1
ATOM 1312 C C . ALA A 1 169 ? 22.229 -21.285 -31.051 1.00 40.69 169 ALA A C 1
ATOM 1314 O O . ALA A 1 169 ? 21.019 -21.486 -30.961 1.00 40.69 169 ALA A O 1
ATOM 1315 N N . ASP A 1 170 ? 22.966 -20.945 -29.989 1.00 38.53 170 ASP A N 1
ATOM 1316 C CA . ASP A 1 170 ? 22.343 -20.316 -28.810 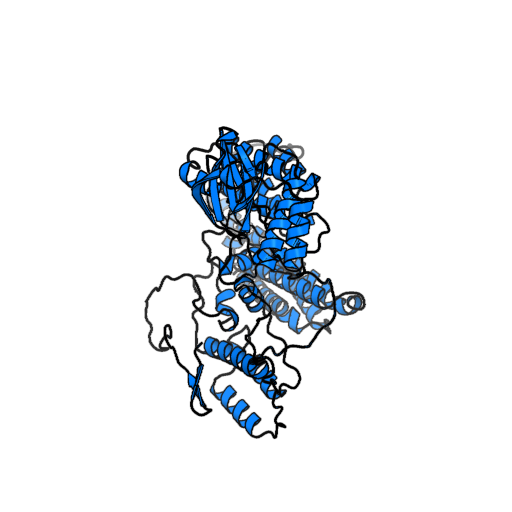1.00 38.53 170 ASP A CA 1
ATOM 1317 C C . ASP A 1 170 ? 22.331 -18.785 -28.974 1.00 38.53 170 ASP A C 1
ATOM 1319 O O . ASP A 1 170 ? 23.360 -18.167 -29.256 1.00 38.53 170 ASP A O 1
ATOM 1323 N N . LYS A 1 171 ? 21.153 -18.165 -28.826 1.00 37.97 171 LYS A N 1
ATOM 1324 C CA . LYS A 1 171 ? 20.965 -16.702 -28.870 1.00 37.97 171 LYS A CA 1
ATOM 1325 C C . LYS A 1 171 ? 21.037 -16.097 -27.470 1.00 37.97 171 LYS A C 1
ATOM 1327 O O . LYS A 1 171 ? 20.706 -16.754 -26.486 1.00 37.97 171 LYS A O 1
ATOM 1332 N N . CYS A 1 172 ? 21.401 -14.816 -27.389 1.00 35.94 172 CYS A N 1
ATOM 1333 C CA . CYS A 1 172 ? 21.346 -14.066 -26.134 1.00 35.94 172 CYS A CA 1
ATOM 1334 C C . CYS A 1 172 ? 19.917 -14.106 -25.539 1.00 35.94 172 CYS A C 1
ATOM 1336 O O . CYS A 1 172 ? 18.955 -13.948 -26.299 1.00 35.94 172 CYS A O 1
ATOM 1338 N N . PRO A 1 173 ? 19.734 -14.274 -24.212 1.00 51.47 173 PRO A N 1
ATOM 1339 C CA . PRO A 1 173 ? 18.412 -14.232 -23.586 1.00 51.47 173 PRO A CA 1
ATOM 1340 C C . PRO A 1 173 ? 17.619 -12.965 -23.929 1.00 51.47 173 PRO A C 1
ATOM 1342 O O . PRO A 1 173 ? 16.419 -13.054 -24.187 1.00 51.47 173 PRO A O 1
ATOM 1345 N N . ASP A 1 174 ? 18.290 -11.814 -24.021 1.00 50.59 174 ASP A N 1
ATOM 1346 C CA . ASP A 1 174 ? 17.663 -10.551 -24.414 1.00 50.59 174 ASP A CA 1
ATOM 1347 C C . ASP A 1 174 ? 17.213 -10.553 -25.883 1.00 50.59 174 ASP A C 1
ATOM 1349 O O . ASP A 1 174 ? 16.095 -10.133 -26.155 1.00 50.59 174 ASP A O 1
ATOM 1353 N N . GLU A 1 175 ? 17.981 -11.129 -26.822 1.00 52.59 175 GLU A N 1
ATOM 1354 C CA . GLU A 1 175 ? 17.507 -11.335 -28.207 1.00 52.59 175 GLU A CA 1
ATOM 1355 C C . GLU A 1 175 ? 16.263 -12.232 -28.258 1.00 52.59 175 GLU A C 1
ATOM 1357 O O . GLU A 1 175 ? 15.382 -12.034 -29.094 1.00 52.59 175 GLU A O 1
ATOM 1362 N N . LEU A 1 176 ? 16.186 -13.245 -27.390 1.00 52.06 176 LEU A N 1
ATOM 1363 C CA . LEU A 1 176 ? 15.051 -14.166 -27.341 1.00 52.06 176 LEU A CA 1
ATOM 1364 C C . LEU A 1 176 ? 13.797 -13.497 -26.747 1.00 52.06 176 LEU A C 1
ATOM 1366 O O . LEU A 1 176 ? 12.676 -13.820 -27.148 1.00 52.06 176 LEU A O 1
ATOM 1370 N N . ILE A 1 177 ? 13.984 -12.555 -25.819 1.00 55.28 177 ILE A N 1
ATOM 1371 C CA . ILE A 1 177 ? 12.927 -11.714 -25.243 1.00 55.28 177 ILE A CA 1
ATOM 1372 C C . ILE A 1 177 ? 12.478 -10.646 -26.252 1.00 55.28 177 ILE A C 1
ATOM 1374 O O . ILE A 1 177 ? 11.284 -10.556 -26.522 1.00 55.28 177 ILE A O 1
ATOM 1378 N N . GLU A 1 178 ? 13.404 -9.910 -26.870 1.00 60.22 178 GLU A N 1
ATOM 1379 C CA . GLU A 1 178 ? 13.157 -8.943 -27.954 1.00 60.22 178 GLU A CA 1
ATOM 1380 C C . GLU A 1 178 ? 12.402 -9.589 -29.125 1.00 60.22 178 GLU A C 1
ATOM 1382 O O . GLU A 1 178 ? 11.424 -9.032 -29.630 1.00 60.22 178 GLU A O 1
ATOM 1387 N N . LYS A 1 179 ? 12.817 -10.796 -29.537 1.00 59.88 179 LYS A N 1
ATOM 1388 C CA . LYS A 1 179 ? 12.155 -11.553 -30.606 1.00 59.88 179 LYS A CA 1
ATOM 1389 C C . LYS A 1 179 ? 10.732 -11.946 -30.213 1.00 59.88 179 LYS A C 1
ATOM 1391 O O . LYS A 1 179 ? 9.817 -11.727 -30.993 1.00 59.88 179 LYS A O 1
ATOM 1396 N N . ARG A 1 180 ? 10.514 -12.446 -28.992 1.00 57.88 180 ARG A N 1
ATOM 1397 C CA . ARG A 1 180 ? 9.156 -12.741 -28.498 1.00 57.88 180 ARG A CA 1
ATOM 1398 C C . ARG A 1 180 ? 8.290 -11.490 -28.389 1.00 57.88 180 ARG A C 1
ATOM 1400 O O . ARG A 1 180 ? 7.136 -11.537 -28.785 1.00 57.88 180 ARG A O 1
ATOM 1407 N N . ILE A 1 181 ? 8.836 -10.370 -27.917 1.00 61.84 181 ILE A N 1
ATOM 1408 C CA . ILE A 1 181 ? 8.122 -9.089 -27.885 1.00 61.84 181 ILE A CA 1
ATOM 1409 C C . ILE A 1 181 ? 7.725 -8.655 -29.301 1.00 61.84 181 ILE A C 1
ATOM 1411 O O . ILE A 1 181 ? 6.583 -8.273 -29.508 1.00 61.84 181 ILE A O 1
ATOM 1415 N N . SER A 1 182 ? 8.626 -8.731 -30.281 1.00 61.59 182 SER A N 1
ATOM 1416 C CA . SER A 1 182 ? 8.335 -8.307 -31.661 1.00 61.59 182 SER A CA 1
ATOM 1417 C C . SER A 1 182 ? 7.472 -9.292 -32.463 1.00 61.59 182 SER A C 1
ATOM 1419 O O . SER A 1 182 ? 6.831 -8.875 -33.425 1.00 61.59 182 SER A O 1
ATOM 1421 N N . GLU A 1 183 ? 7.399 -10.565 -32.061 1.00 65.31 183 GLU A N 1
ATOM 1422 C CA . GLU A 1 183 ? 6.478 -11.563 -32.631 1.00 65.31 183 GLU A CA 1
ATOM 1423 C C . GLU A 1 183 ? 5.095 -11.585 -31.945 1.00 65.31 183 GLU A C 1
ATOM 1425 O O . GLU A 1 183 ? 4.113 -11.935 -32.596 1.00 65.31 183 GLU A O 1
ATOM 1430 N N . GLU A 1 184 ? 4.986 -11.196 -30.667 1.00 62.91 184 GLU A N 1
ATOM 1431 C CA . GLU A 1 184 ? 3.716 -11.175 -29.914 1.00 62.91 184 GLU A CA 1
ATOM 1432 C C . GLU A 1 184 ? 3.055 -9.780 -29.843 1.00 62.91 184 GLU A C 1
ATOM 1434 O O . GLU A 1 184 ? 1.830 -9.694 -29.801 1.00 62.91 184 GLU A O 1
ATOM 1439 N N . ILE A 1 185 ? 3.824 -8.682 -29.829 1.00 73.19 185 ILE A N 1
ATOM 1440 C CA . ILE A 1 185 ? 3.330 -7.325 -29.528 1.00 73.19 185 ILE A CA 1
ATOM 1441 C C . ILE A 1 185 ? 3.383 -6.420 -30.762 1.00 73.19 185 ILE A C 1
ATOM 1443 O O . ILE A 1 185 ? 4.447 -6.125 -31.308 1.00 73.19 185 ILE A O 1
ATOM 1447 N N . LYS A 1 186 ? 2.230 -5.850 -31.137 1.00 80.06 186 LYS A N 1
ATOM 1448 C CA . LYS A 1 186 ? 2.154 -4.779 -32.142 1.00 80.06 186 LYS A CA 1
ATOM 1449 C C . LYS A 1 186 ? 2.655 -3.448 -31.566 1.00 80.06 186 LYS A C 1
ATOM 1451 O O . LYS A 1 186 ? 1.871 -2.625 -31.093 1.00 80.06 186 LYS A O 1
ATOM 1456 N N . VAL A 1 187 ? 3.967 -3.239 -31.632 1.00 87.56 187 VAL A N 1
ATOM 1457 C CA . VAL A 1 187 ? 4.617 -1.968 -31.285 1.00 87.56 187 VAL A CA 1
ATOM 1458 C C . VAL A 1 187 ? 4.267 -0.895 -32.328 1.00 87.56 187 VAL A C 1
ATOM 1460 O O . VAL A 1 187 ? 4.291 -1.145 -33.533 1.00 87.56 187 VAL A O 1
ATOM 1463 N N . LEU A 1 188 ? 3.920 0.302 -31.860 1.00 90.88 188 LEU A N 1
ATOM 1464 C CA . LEU A 1 188 ? 3.717 1.505 -32.664 1.00 90.88 188 LEU A CA 1
ATOM 1465 C C . LEU A 1 188 ? 5.020 2.310 -32.763 1.00 90.88 188 LEU A C 1
ATOM 1467 O O . LEU A 1 188 ? 5.861 2.267 -31.869 1.00 90.88 188 LEU A O 1
ATOM 1471 N N . ASP A 1 189 ? 5.172 3.047 -33.861 1.00 91.00 189 ASP A N 1
ATOM 1472 C CA . ASP A 1 189 ? 6.315 3.934 -34.088 1.00 91.00 189 ASP A CA 1
ATOM 1473 C C . ASP A 1 189 ? 6.296 5.120 -33.108 1.00 91.00 189 ASP A C 1
ATOM 1475 O O . ASP A 1 189 ? 5.319 5.870 -33.048 1.00 91.00 189 ASP A O 1
ATOM 1479 N N . TYR A 1 190 ? 7.393 5.301 -32.370 1.00 92.50 190 TYR A N 1
ATOM 1480 C CA . TYR A 1 190 ? 7.567 6.363 -31.380 1.00 92.50 190 TYR A CA 1
ATOM 1481 C C . TYR A 1 190 ? 7.500 7.768 -31.987 1.00 92.50 190 TYR A C 1
ATOM 1483 O O . TYR A 1 190 ? 7.029 8.696 -31.333 1.00 92.50 190 TYR A O 1
ATOM 1491 N N . ASN A 1 191 ? 7.864 7.925 -33.264 1.00 91.69 191 ASN A N 1
ATOM 1492 C CA . ASN A 1 191 ? 7.806 9.212 -33.964 1.00 91.69 191 ASN A CA 1
ATOM 1493 C C . ASN A 1 191 ? 6.368 9.746 -34.146 1.00 91.69 191 ASN A C 1
ATOM 1495 O O . ASN A 1 191 ? 6.186 10.904 -34.510 1.00 91.69 191 ASN A O 1
ATOM 1499 N N . LYS A 1 192 ? 5.340 8.933 -33.857 1.00 93.12 192 LYS A N 1
ATOM 1500 C CA . LYS A 1 192 ? 3.921 9.334 -33.836 1.00 93.12 192 LYS A CA 1
ATOM 1501 C C . LYS A 1 192 ? 3.512 10.102 -32.571 1.00 93.12 192 LYS A C 1
ATOM 1503 O O . LYS A 1 192 ? 2.379 10.581 -32.513 1.00 93.12 192 LYS A O 1
ATOM 1508 N N . PHE A 1 193 ? 4.386 10.179 -31.563 1.00 95.31 193 PHE A N 1
ATOM 1509 C CA . PHE A 1 193 ? 4.089 10.741 -30.244 1.00 95.31 193 PHE A CA 1
ATOM 1510 C C . PHE A 1 193 ? 4.998 11.930 -29.928 1.00 95.31 193 PHE A C 1
ATOM 1512 O O . PHE A 1 193 ? 6.167 11.776 -29.568 1.00 95.31 193 PHE A O 1
ATOM 1519 N N . ARG A 1 194 ? 4.446 13.141 -29.995 1.00 95.81 194 ARG A N 1
ATOM 1520 C CA . ARG A 1 194 ? 5.159 14.361 -29.611 1.00 95.81 194 ARG A CA 1
ATOM 1521 C C . ARG A 1 194 ? 5.122 14.519 -28.092 1.00 95.81 194 ARG A C 1
ATOM 1523 O O . ARG A 1 194 ? 4.145 15.020 -27.537 1.00 95.81 194 ARG A O 1
ATOM 1530 N N . VAL A 1 195 ? 6.178 14.067 -27.416 1.00 94.94 195 VAL A N 1
ATOM 1531 C CA . VAL A 1 195 ? 6.348 14.216 -25.959 1.00 94.94 195 VAL A CA 1
ATOM 1532 C C . VAL A 1 195 ? 6.401 15.697 -25.576 1.00 94.94 195 VAL A C 1
ATOM 1534 O O . VAL A 1 195 ? 7.195 16.454 -26.129 1.00 94.94 195 VAL A O 1
ATOM 1537 N N . LEU A 1 196 ? 5.567 16.102 -24.614 1.00 95.38 196 LEU A N 1
ATOM 1538 C CA . LEU A 1 196 ? 5.447 17.488 -24.152 1.00 95.38 196 LEU A CA 1
ATOM 1539 C C . LEU A 1 196 ? 6.175 17.725 -22.822 1.00 95.38 196 LEU A C 1
ATOM 1541 O O . LEU A 1 196 ? 6.948 18.672 -22.699 1.00 95.38 196 LEU A O 1
ATOM 1545 N N . ARG A 1 197 ? 5.925 16.883 -21.808 1.00 94.88 197 ARG A N 1
ATOM 1546 C CA . ARG A 1 197 ? 6.518 17.013 -20.462 1.00 94.88 197 ARG A CA 1
ATOM 1547 C C . ARG A 1 197 ? 6.449 15.714 -19.660 1.00 94.88 197 ARG A C 1
ATOM 1549 O O . ARG A 1 197 ? 5.599 14.864 -19.907 1.00 94.88 197 ARG A O 1
ATOM 1556 N N . LYS A 1 198 ? 7.307 15.590 -18.644 1.00 94.25 198 LYS A N 1
ATOM 1557 C CA . LYS A 1 198 ? 7.187 14.581 -17.578 1.00 94.25 198 LYS A CA 1
ATOM 1558 C C . LYS A 1 198 ? 6.022 14.957 -16.651 1.00 94.25 198 LYS A C 1
ATOM 1560 O O . LYS A 1 198 ? 5.935 16.108 -16.230 1.00 94.25 198 LYS A O 1
ATOM 1565 N N . ILE A 1 199 ? 5.157 13.994 -16.334 1.00 91.69 199 ILE A N 1
ATOM 1566 C CA . ILE A 1 199 ? 3.983 14.159 -15.452 1.00 91.69 199 ILE A CA 1
ATOM 1567 C C . ILE A 1 199 ? 3.984 13.215 -14.238 1.00 91.69 199 ILE A C 1
ATOM 1569 O O . ILE A 1 199 ? 3.205 13.422 -13.312 1.00 91.69 199 ILE A O 1
ATOM 1573 N N . GLY A 1 200 ? 4.860 12.204 -14.197 1.00 85.88 200 GLY A N 1
ATOM 1574 C CA . GLY A 1 200 ? 4.967 11.289 -13.056 1.00 85.88 200 GLY A CA 1
ATOM 1575 C C . GLY A 1 200 ? 6.268 10.485 -13.017 1.00 85.88 200 GLY A C 1
ATOM 1576 O O . GLY A 1 200 ? 7.003 10.413 -14.001 1.00 85.88 200 GLY A O 1
ATOM 1577 N N . GLU A 1 201 ? 6.556 9.881 -11.864 1.00 84.88 201 GLU A N 1
ATOM 1578 C CA . GLU A 1 201 ? 7.708 9.006 -11.608 1.00 84.88 201 GLU A CA 1
ATOM 1579 C C . GLU A 1 201 ? 7.394 8.091 -10.412 1.00 84.88 201 GLU A C 1
ATOM 1581 O O . GLU A 1 201 ? 6.852 8.564 -9.412 1.00 84.88 201 GLU A O 1
ATOM 1586 N N . GLY A 1 202 ? 7.678 6.787 -10.515 1.00 71.38 202 GLY A N 1
ATOM 1587 C CA . GLY A 1 202 ? 7.182 5.796 -9.548 1.00 71.38 202 GLY A CA 1
ATOM 1588 C C . GLY A 1 202 ? 7.837 4.409 -9.618 1.00 71.38 202 GLY A C 1
ATOM 1589 O O . GLY A 1 202 ? 8.974 4.259 -10.070 1.00 71.38 202 GLY A O 1
ATOM 1590 N N . GLY A 1 203 ? 7.142 3.366 -9.143 1.00 67.25 203 GLY A N 1
ATOM 1591 C CA . GLY A 1 203 ? 7.676 1.995 -8.943 1.00 67.25 203 GLY A CA 1
ATOM 1592 C C . GLY A 1 203 ? 7.095 0.827 -9.952 1.00 67.25 203 GLY A C 1
ATOM 1593 O O . GLY A 1 203 ? 5.893 -0.721 -9.837 1.00 67.25 203 GLY A O 1
ATOM 1594 N N . PHE A 1 204 ? 7.820 1.461 -11.002 1.00 69.31 204 PHE A N 1
ATOM 1595 C CA . PHE A 1 204 ? 8.315 0.925 -12.311 1.00 69.31 204 PHE A CA 1
ATOM 1596 C C . PHE A 1 204 ? 9.038 1.936 -13.205 1.00 69.31 204 PHE A C 1
ATOM 1598 O O . PHE A 1 204 ? 10.191 1.669 -13.546 1.00 69.31 204 PHE A O 1
ATOM 1605 N N . GLY A 1 205 ? 8.498 3.132 -13.463 1.00 81.06 205 GLY A N 1
ATOM 1606 C CA . GLY A 1 205 ? 9.123 4.053 -14.427 1.00 81.06 205 GLY A CA 1
ATOM 1607 C C . GLY A 1 205 ? 8.723 5.527 -14.330 1.00 81.06 205 GLY A C 1
ATOM 1608 O O . GLY A 1 205 ? 8.289 6.000 -13.277 1.00 81.06 205 GLY A O 1
ATOM 1609 N N . ILE A 1 206 ? 8.893 6.237 -15.447 1.00 88.38 206 ILE A N 1
ATOM 1610 C CA . ILE A 1 206 ? 8.570 7.662 -15.629 1.00 88.38 206 ILE A CA 1
ATOM 1611 C C . ILE A 1 206 ? 7.346 7.773 -16.541 1.00 88.38 206 ILE A C 1
ATOM 1613 O O . ILE A 1 206 ? 7.237 7.033 -17.515 1.00 88.38 206 ILE A O 1
ATOM 1617 N N . VAL A 1 207 ? 6.432 8.697 -16.243 1.00 92.50 207 VAL A N 1
ATOM 1618 C CA . VAL A 1 207 ? 5.253 8.973 -17.077 1.00 92.50 207 VAL A CA 1
ATOM 1619 C C . VAL A 1 207 ? 5.408 10.329 -17.758 1.00 92.50 207 VAL A C 1
ATOM 1621 O O . VAL A 1 207 ? 5.674 11.334 -17.092 1.00 92.50 207 VAL A O 1
ATOM 1624 N N . TYR A 1 208 ? 5.204 10.361 -19.071 1.00 94.75 208 TYR A N 1
ATOM 1625 C CA . TYR A 1 208 ? 5.224 11.564 -19.901 1.00 94.75 208 TYR A CA 1
ATOM 1626 C C . TYR A 1 208 ? 3.849 11.840 -20.510 1.00 94.75 208 TYR A C 1
ATOM 1628 O O . TYR A 1 208 ? 3.144 10.915 -20.899 1.00 94.75 208 TYR A O 1
ATOM 1636 N N . GLU A 1 209 ? 3.490 13.111 -20.636 1.00 97.00 209 GLU A N 1
ATOM 1637 C CA . GLU A 1 209 ? 2.385 13.571 -21.478 1.00 97.00 209 GLU A CA 1
ATOM 1638 C C . GLU A 1 209 ? 2.880 13.711 -22.921 1.00 97.00 209 GLU A C 1
ATOM 1640 O O . GLU A 1 209 ? 3.921 14.334 -23.156 1.00 97.00 209 GLU A O 1
ATOM 1645 N N . ALA A 1 210 ? 2.145 13.148 -23.879 1.00 97.19 210 ALA A N 1
ATOM 1646 C CA . ALA A 1 210 ? 2.461 13.223 -25.301 1.00 97.19 210 ALA A CA 1
ATOM 1647 C C . ALA A 1 210 ? 1.204 13.416 -26.160 1.00 97.19 210 ALA A C 1
ATOM 1649 O O . ALA A 1 210 ? 0.113 12.965 -25.811 1.00 97.19 210 ALA A O 1
ATOM 1650 N N . ASP A 1 211 ? 1.378 14.069 -27.304 1.00 97.31 211 ASP A N 1
ATOM 1651 C CA . ASP A 1 211 ? 0.347 14.267 -28.322 1.00 97.31 211 ASP A CA 1
ATOM 1652 C C . ASP A 1 211 ? 0.489 13.201 -29.420 1.00 97.31 211 ASP A C 1
ATOM 1654 O O . ASP A 1 211 ? 1.541 13.096 -30.058 1.00 97.31 211 ASP A O 1
ATOM 1658 N N . TRP A 1 212 ? -0.550 12.384 -29.622 1.00 96.62 212 TRP A N 1
ATOM 1659 C CA . TRP A 1 212 ? -0.640 11.442 -30.739 1.00 96.62 212 TRP A CA 1
ATOM 1660 C C . TRP A 1 212 ? -1.357 12.120 -31.910 1.00 96.62 212 TRP A C 1
ATOM 1662 O O . TRP A 1 212 ? -2.562 11.934 -32.124 1.00 96.62 212 TRP A O 1
ATOM 1672 N N . GLU A 1 213 ? -0.597 12.902 -32.680 1.00 88.69 213 GLU A N 1
ATOM 1673 C CA . GLU A 1 213 ? -1.124 13.837 -33.686 1.00 88.69 213 GLU A CA 1
ATOM 1674 C C . GLU A 1 213 ? -2.056 13.156 -34.710 1.00 88.69 213 GLU A C 1
ATOM 1676 O O . GLU A 1 213 ? -3.130 13.673 -35.023 1.00 88.69 213 GLU A O 1
ATOM 1681 N N . GLU A 1 214 ? -1.707 11.942 -35.163 1.00 90.44 214 GLU A N 1
ATOM 1682 C CA . GLU A 1 214 ? -2.507 11.132 -36.103 1.00 90.44 214 GLU A CA 1
ATOM 1683 C C . GLU A 1 214 ? -3.930 10.835 -35.610 1.00 90.44 214 GLU A C 1
ATOM 1685 O O . GLU A 1 214 ? -4.850 10.678 -36.414 1.00 90.44 214 GLU A O 1
ATOM 1690 N N . ARG A 1 215 ? -4.111 10.723 -34.289 1.00 92.06 215 ARG A N 1
ATOM 1691 C CA . ARG A 1 215 ? -5.403 10.454 -33.642 1.00 92.06 215 ARG A CA 1
ATOM 1692 C C . ARG A 1 215 ? -6.013 11.686 -32.980 1.00 92.06 215 ARG A C 1
ATOM 1694 O O . ARG A 1 215 ? -7.139 11.588 -32.499 1.00 92.06 215 ARG A O 1
ATOM 1701 N N . ARG A 1 216 ? -5.304 12.824 -32.969 1.00 92.75 216 ARG A N 1
ATOM 1702 C CA . ARG A 1 216 ? -5.670 14.051 -32.235 1.00 92.75 216 ARG A CA 1
ATOM 1703 C C . ARG A 1 216 ? -5.979 13.760 -30.762 1.00 92.75 216 ARG A C 1
ATOM 1705 O O . ARG A 1 216 ? -6.968 14.246 -30.216 1.00 92.75 216 ARG A O 1
ATOM 1712 N N . LEU A 1 217 ? -5.164 12.899 -30.151 1.00 95.25 217 LEU A N 1
ATOM 1713 C CA . LEU A 1 217 ? -5.411 12.323 -28.833 1.00 95.25 217 LEU A CA 1
ATOM 1714 C C . LEU A 1 217 ? -4.211 12.554 -27.914 1.00 95.25 217 LEU A C 1
ATOM 1716 O O . LEU A 1 217 ? -3.105 12.101 -28.202 1.00 95.25 217 LEU A O 1
ATOM 1720 N N . MET A 1 218 ? -4.457 13.196 -26.775 1.00 97.25 218 MET A N 1
ATOM 1721 C CA . MET A 1 218 ? -3.469 13.302 -25.705 1.00 97.25 218 MET A CA 1
ATOM 1722 C C . MET A 1 218 ? -3.357 11.972 -24.951 1.00 97.25 218 MET A C 1
ATOM 1724 O O . MET A 1 218 ? -4.363 11.407 -24.514 1.00 97.25 218 MET A O 1
ATOM 1728 N N . VAL A 1 219 ? -2.130 11.483 -24.788 1.00 97.38 219 VAL A N 1
ATOM 1729 C CA . VAL A 1 219 ? -1.812 10.193 -24.162 1.00 97.38 219 VAL A CA 1
ATOM 1730 C C . VAL A 1 219 ? -0.763 10.344 -23.062 1.00 97.38 219 VAL A C 1
ATOM 1732 O O . VAL A 1 219 ? 0.016 11.298 -23.034 1.00 97.38 219 VAL A O 1
ATOM 1735 N N . ALA A 1 220 ? -0.734 9.370 -22.157 1.00 97.06 220 ALA A N 1
ATOM 1736 C CA . ALA A 1 220 ? 0.337 9.179 -21.193 1.00 97.06 220 ALA A CA 1
ATOM 1737 C C . ALA A 1 220 ? 1.257 8.040 -21.666 1.00 97.06 220 ALA A C 1
ATOM 1739 O O . ALA A 1 220 ? 0.794 6.928 -21.917 1.00 97.06 220 ALA A O 1
ATOM 1740 N N . LEU A 1 221 ? 2.560 8.300 -21.772 1.00 95.50 221 LEU A N 1
ATOM 1741 C CA . LEU A 1 221 ? 3.583 7.291 -22.060 1.00 95.50 221 LEU A CA 1
ATOM 1742 C C . LEU A 1 221 ? 4.275 6.888 -20.754 1.00 95.50 221 LEU A C 1
ATOM 1744 O O . LEU A 1 221 ? 5.019 7.686 -20.180 1.00 95.50 221 LEU A O 1
ATOM 1748 N N . LYS A 1 222 ? 4.031 5.665 -20.269 1.00 93.44 222 LYS A N 1
ATOM 1749 C CA . LYS A 1 222 ? 4.722 5.094 -19.098 1.00 93.44 222 LYS A CA 1
ATOM 1750 C C . LYS A 1 222 ? 5.966 4.347 -19.575 1.00 93.44 222 LYS A C 1
ATOM 1752 O O . LYS A 1 222 ? 5.845 3.232 -20.084 1.00 93.44 222 LYS A O 1
ATOM 1757 N N . SER A 1 223 ? 7.135 4.963 -19.414 1.00 90.19 223 SER A N 1
ATOM 1758 C CA . SER A 1 223 ? 8.418 4.472 -19.926 1.00 90.19 223 SER A CA 1
ATOM 1759 C C . SER A 1 223 ? 9.237 3.741 -18.865 1.00 90.19 223 SER A C 1
ATOM 1761 O O . SER A 1 223 ? 9.403 4.218 -17.736 1.00 90.19 223 SER A O 1
ATOM 1763 N N . PHE A 1 224 ? 9.763 2.578 -19.245 1.00 83.25 224 PHE A N 1
ATOM 1764 C CA . PHE A 1 224 ? 10.509 1.663 -18.384 1.00 83.25 224 PHE A CA 1
ATOM 1765 C C . PHE A 1 224 ? 12.013 1.850 -18.627 1.00 83.25 224 PHE A C 1
ATOM 1767 O O . PHE A 1 224 ? 12.649 1.062 -19.321 1.00 83.25 224 PHE A O 1
ATOM 1774 N N . ASN A 1 225 ? 12.562 2.939 -18.087 1.00 71.31 225 ASN A N 1
ATOM 1775 C CA . ASN A 1 225 ? 13.953 3.347 -18.312 1.00 71.31 225 ASN A CA 1
ATOM 1776 C C . ASN A 1 225 ? 14.898 2.801 -17.227 1.00 71.31 225 ASN A C 1
ATOM 1778 O O . ASN A 1 225 ? 14.462 2.382 -16.149 1.00 71.31 225 ASN A O 1
ATOM 1782 N N . GLU A 1 226 ? 16.204 2.848 -17.503 1.00 57.12 226 GLU A N 1
ATOM 1783 C CA . GLU A 1 226 ? 17.248 2.450 -16.557 1.00 57.12 226 GLU A CA 1
ATOM 1784 C C . GLU A 1 226 ? 17.124 3.153 -15.196 1.00 57.12 226 GLU A C 1
ATOM 1786 O O . GLU A 1 226 ? 17.053 4.378 -15.086 1.00 57.12 226 GLU A O 1
ATOM 1791 N N . ARG A 1 227 ? 17.156 2.350 -14.128 1.00 56.81 227 ARG A N 1
ATOM 1792 C CA . ARG A 1 227 ? 17.431 2.821 -12.765 1.00 56.81 227 ARG A CA 1
ATOM 1793 C C . ARG A 1 227 ? 18.916 2.602 -12.489 1.00 56.81 227 ARG A C 1
ATOM 1795 O O . ARG A 1 227 ? 19.400 1.528 -12.840 1.00 56.81 227 ARG A O 1
ATOM 1802 N N . PRO A 1 228 ? 19.598 3.472 -11.721 1.00 43.94 228 PRO A N 1
ATOM 1803 C CA . PRO A 1 228 ? 21.016 3.296 -11.372 1.00 43.94 228 PRO A CA 1
ATOM 1804 C C . PRO A 1 228 ? 21.354 2.006 -10.589 1.00 43.94 228 PRO A C 1
ATOM 1806 O O . PRO A 1 228 ? 22.522 1.755 -10.316 1.00 43.94 228 PRO A O 1
ATOM 1809 N N . TYR A 1 229 ? 20.357 1.185 -10.230 1.00 39.16 229 TYR A N 1
ATOM 1810 C CA . TYR A 1 229 ? 20.506 -0.060 -9.464 1.00 39.16 229 TYR A CA 1
ATOM 1811 C C . TYR A 1 229 ? 19.637 -1.228 -9.991 1.00 39.16 229 TYR A C 1
ATOM 1813 O O . TYR A 1 229 ? 19.337 -2.157 -9.240 1.00 39.16 229 TYR A O 1
ATOM 1821 N N . GLY A 1 230 ? 19.171 -1.188 -11.248 1.00 56.59 230 GLY A N 1
ATOM 1822 C CA . GLY A 1 230 ? 18.304 -2.227 -11.830 1.00 56.59 230 GLY A CA 1
ATOM 1823 C C . GLY A 1 230 ? 18.853 -2.798 -13.136 1.00 56.59 230 GLY A C 1
ATOM 1824 O O . GLY A 1 230 ? 19.160 -2.040 -14.045 1.00 56.59 230 GLY A O 1
ATOM 1825 N N . SER A 1 231 ? 18.945 -4.128 -13.258 1.00 66.25 231 SER A N 1
ATOM 1826 C CA . SER A 1 231 ? 19.361 -4.766 -14.515 1.00 66.25 231 SER A CA 1
ATOM 1827 C C . SER A 1 231 ? 18.266 -4.705 -15.587 1.00 66.25 231 SER A C 1
ATOM 1829 O O . SER A 1 231 ? 17.078 -4.839 -15.276 1.00 66.25 231 SER A O 1
ATOM 1831 N N . ILE A 1 232 ? 18.677 -4.582 -16.854 1.00 68.38 232 ILE A N 1
ATOM 1832 C CA . ILE A 1 232 ? 17.788 -4.501 -18.026 1.00 68.38 232 ILE A CA 1
ATOM 1833 C C . ILE A 1 232 ? 16.768 -5.652 -18.083 1.00 68.38 232 ILE A C 1
ATOM 1835 O O . ILE A 1 232 ? 15.581 -5.432 -18.312 1.00 68.38 232 ILE A O 1
ATOM 1839 N N . GLU A 1 233 ? 17.188 -6.866 -17.722 1.00 70.00 233 GLU A N 1
ATOM 1840 C CA . GLU A 1 233 ? 16.328 -8.052 -17.654 1.00 70.00 233 GLU A CA 1
ATOM 1841 C C . GLU A 1 233 ? 15.140 -7.876 -16.678 1.00 70.00 233 GLU A C 1
ATOM 1843 O O . GLU A 1 233 ? 14.026 -8.324 -16.955 1.00 70.00 233 GLU A O 1
ATOM 1848 N N . ASN A 1 234 ? 15.332 -7.181 -15.548 1.00 73.19 234 ASN A N 1
ATOM 1849 C CA . ASN A 1 234 ? 14.250 -6.884 -14.601 1.00 73.19 234 ASN A CA 1
ATOM 1850 C C . ASN A 1 234 ? 13.317 -5.775 -15.111 1.00 73.19 234 ASN A C 1
ATOM 1852 O O . ASN A 1 234 ? 12.118 -5.817 -14.836 1.00 73.19 234 ASN A O 1
ATOM 1856 N N . ILE A 1 235 ? 13.849 -4.818 -15.875 1.00 75.00 235 ILE A N 1
ATOM 1857 C CA . ILE A 1 235 ? 13.078 -3.748 -16.523 1.00 75.00 235 ILE A CA 1
ATOM 1858 C C . ILE A 1 235 ? 12.163 -4.355 -17.599 1.00 75.00 235 ILE A C 1
ATOM 1860 O O . ILE A 1 235 ? 10.950 -4.140 -17.567 1.00 75.00 235 ILE A O 1
ATOM 1864 N N . HIS A 1 236 ? 12.705 -5.216 -18.467 1.00 77.19 236 HIS A N 1
ATOM 1865 C CA . HIS A 1 236 ? 11.932 -5.979 -19.451 1.00 77.19 236 HIS A CA 1
ATOM 1866 C C . HIS A 1 236 ? 10.875 -6.875 -18.789 1.00 77.19 236 HIS A C 1
ATOM 1868 O O . HIS A 1 236 ? 9.716 -6.860 -19.204 1.00 77.19 236 HIS A O 1
ATOM 1874 N N . LYS A 1 237 ? 11.212 -7.601 -17.713 1.00 78.25 237 LYS A N 1
ATOM 1875 C CA . LYS A 1 237 ? 10.233 -8.408 -16.953 1.00 78.25 237 LYS A CA 1
ATOM 1876 C C . LYS A 1 237 ? 9.091 -7.567 -16.371 1.00 78.25 237 LYS A C 1
ATOM 1878 O O . LYS A 1 237 ? 7.947 -8.016 -16.416 1.00 78.25 237 LYS A O 1
ATOM 1883 N N . ALA A 1 238 ? 9.374 -6.371 -15.849 1.00 79.31 238 ALA A N 1
ATOM 1884 C CA . ALA A 1 238 ? 8.349 -5.465 -15.328 1.00 79.31 238 ALA A CA 1
ATOM 1885 C C . ALA A 1 238 ? 7.416 -4.959 -16.443 1.00 79.31 238 ALA A C 1
ATOM 1887 O O . ALA A 1 238 ? 6.197 -5.068 -16.307 1.00 79.31 238 ALA A O 1
ATOM 1888 N N . PHE A 1 239 ? 7.983 -4.501 -17.564 1.00 85.56 239 PHE A N 1
ATOM 1889 C CA . PHE A 1 239 ? 7.223 -4.069 -18.739 1.00 85.56 239 PHE A CA 1
ATOM 1890 C C . PHE A 1 239 ? 6.320 -5.188 -19.290 1.00 85.56 239 PHE A C 1
ATOM 1892 O O . PHE A 1 239 ? 5.110 -4.998 -19.400 1.00 85.56 239 PHE A O 1
ATOM 1899 N N . ILE A 1 240 ? 6.874 -6.377 -19.574 1.00 83.00 240 ILE A N 1
ATOM 1900 C CA . ILE A 1 240 ? 6.118 -7.517 -20.127 1.00 83.00 240 ILE A CA 1
ATOM 1901 C C . ILE A 1 240 ? 4.983 -7.929 -19.181 1.00 83.00 240 ILE A C 1
ATOM 1903 O O . ILE A 1 240 ? 3.885 -8.249 -19.637 1.00 83.00 240 ILE A O 1
ATOM 1907 N N . LYS A 1 241 ? 5.229 -7.923 -17.865 1.00 83.88 241 LYS A N 1
ATOM 1908 C CA . LYS A 1 241 ? 4.218 -8.252 -16.854 1.00 83.88 241 LYS A CA 1
ATOM 1909 C C . LYS A 1 241 ? 3.050 -7.266 -16.886 1.00 83.88 241 LYS A C 1
ATOM 1911 O O . LYS A 1 241 ? 1.905 -7.705 -16.891 1.00 83.88 241 LYS A O 1
ATOM 1916 N N . GLU A 1 242 ? 3.322 -5.962 -16.880 1.00 88.38 242 GLU A N 1
ATOM 1917 C CA . GLU A 1 242 ? 2.262 -4.947 -16.877 1.00 88.38 242 GLU A CA 1
ATOM 1918 C C . GLU A 1 242 ? 1.501 -4.927 -18.211 1.00 88.38 242 GLU A C 1
ATOM 1920 O O . GLU A 1 242 ? 0.270 -4.923 -18.215 1.00 88.38 242 GLU A O 1
ATOM 1925 N N . PHE A 1 243 ? 2.214 -5.055 -19.336 1.00 88.25 243 PHE A N 1
ATOM 1926 C CA . PHE A 1 243 ? 1.624 -5.238 -20.662 1.00 88.25 243 PHE A CA 1
ATOM 1927 C C . PHE A 1 243 ? 0.648 -6.429 -20.709 1.00 88.25 243 PHE A C 1
ATOM 1929 O O . PHE A 1 243 ? -0.513 -6.248 -21.067 1.00 88.25 243 PHE A O 1
ATOM 1936 N N . LYS A 1 244 ? 1.065 -7.632 -20.279 1.00 86.31 244 LYS A N 1
ATOM 1937 C CA . LYS A 1 244 ? 0.230 -8.856 -20.335 1.00 86.31 244 LYS A CA 1
ATOM 1938 C C . LYS A 1 244 ? -0.922 -8.898 -19.320 1.00 86.31 244 LYS A C 1
ATOM 1940 O O . LYS A 1 244 ? -1.682 -9.874 -19.311 1.00 86.31 244 LYS A O 1
ATOM 1945 N N . LEU A 1 245 ? -1.045 -7.877 -18.469 1.00 87.75 245 LEU A N 1
ATOM 1946 C CA . LEU A 1 245 ? -2.227 -7.612 -17.646 1.00 87.75 245 LEU A CA 1
ATOM 1947 C C . LEU A 1 245 ? -3.150 -6.606 -18.347 1.00 87.75 245 LEU A C 1
ATOM 1949 O O . LEU A 1 245 ? -4.324 -6.912 -18.536 1.00 87.75 245 LEU A O 1
ATOM 1953 N N . LEU A 1 246 ? -2.616 -5.467 -18.803 1.00 90.25 246 LEU A N 1
ATOM 1954 C CA . LEU A 1 246 ? -3.373 -4.432 -19.522 1.00 90.25 246 LEU A CA 1
ATOM 1955 C C . LEU A 1 246 ? -3.994 -4.936 -20.832 1.00 90.25 246 LEU A C 1
ATOM 1957 O O . LEU A 1 246 ? -5.133 -4.603 -21.129 1.00 90.25 246 LEU A O 1
ATOM 1961 N N . GLU A 1 247 ? -3.300 -5.796 -21.578 1.00 86.31 247 GLU A N 1
ATOM 1962 C CA . GLU A 1 247 ? -3.814 -6.440 -22.799 1.00 86.31 247 GLU A CA 1
ATOM 1963 C C . GLU A 1 247 ? -5.054 -7.323 -22.545 1.00 86.31 247 GLU A C 1
ATOM 1965 O O . GLU A 1 247 ? -5.876 -7.518 -23.438 1.00 86.31 247 GLU A O 1
ATOM 1970 N N . LYS A 1 248 ? -5.207 -7.854 -21.324 1.00 83.44 248 LYS A N 1
ATOM 1971 C CA . LYS A 1 248 ? -6.338 -8.715 -20.928 1.00 83.44 248 LYS A CA 1
ATOM 1972 C C . LYS A 1 248 ? -7.482 -7.949 -20.271 1.00 83.44 248 LYS A C 1
ATOM 1974 O O . LYS A 1 248 ? -8.570 -8.500 -20.129 1.00 83.44 248 LYS A O 1
ATOM 1979 N N . ILE A 1 249 ? -7.234 -6.713 -19.849 1.00 86.06 249 ILE A N 1
ATOM 1980 C CA . ILE A 1 249 ? -8.248 -5.815 -19.308 1.00 86.06 249 ILE A CA 1
ATOM 1981 C C . ILE A 1 249 ? -9.067 -5.292 -20.491 1.00 86.06 249 ILE A C 1
ATOM 1983 O O . ILE A 1 249 ? -8.593 -4.489 -21.293 1.00 86.06 249 ILE A O 1
ATOM 1987 N N . THR A 1 250 ? -10.311 -5.755 -20.618 1.00 75.31 250 THR A N 1
ATOM 1988 C CA . THR A 1 250 ? -11.274 -5.109 -21.515 1.00 75.31 250 THR A CA 1
ATOM 1989 C C . THR A 1 250 ? -11.600 -3.708 -20.989 1.00 75.31 250 THR A C 1
ATOM 1991 O O . THR A 1 250 ? -11.546 -3.468 -19.782 1.00 75.31 250 THR A O 1
ATOM 1994 N N . SER A 1 251 ? -11.903 -2.762 -21.887 1.00 87.62 251 SER A N 1
ATOM 1995 C CA . SER A 1 251 ? -12.183 -1.375 -21.484 1.00 87.62 251 SER A CA 1
ATOM 1996 C C . SER A 1 251 ? -13.356 -1.318 -20.500 1.00 87.62 251 SER A C 1
ATOM 1998 O O . SER A 1 251 ? -14.383 -1.975 -20.686 1.00 87.62 251 SER A O 1
ATOM 2000 N N . HIS A 1 252 ? -13.167 -0.530 -19.445 1.00 95.38 252 HIS A N 1
ATOM 2001 C CA . HIS A 1 252 ? -14.097 -0.351 -18.343 1.00 95.38 252 HIS A CA 1
ATOM 2002 C C . HIS A 1 252 ? -14.051 1.112 -17.900 1.00 95.38 252 HIS A C 1
ATOM 2004 O O . HIS A 1 252 ? -12.968 1.699 -17.825 1.00 95.38 252 HIS A O 1
ATOM 2010 N N . SER A 1 253 ? -15.206 1.700 -17.575 1.00 95.88 253 SER A N 1
ATOM 2011 C CA . SER A 1 253 ? -15.363 3.128 -17.246 1.00 95.88 253 SER A CA 1
ATOM 2012 C C . SER A 1 253 ? -14.320 3.610 -16.238 1.00 95.88 253 SER A C 1
ATOM 2014 O O . SER A 1 253 ? -13.685 4.646 -16.441 1.00 95.88 253 SER A O 1
ATOM 2016 N N . ASN A 1 254 ? -14.103 2.809 -15.193 1.00 97.69 254 ASN A N 1
ATOM 2017 C CA . ASN A 1 254 ? -13.277 3.153 -14.039 1.00 97.69 254 ASN A CA 1
ATOM 2018 C C . ASN A 1 254 ? -11.901 2.469 -14.006 1.00 97.69 254 ASN A C 1
ATOM 2020 O O . ASN A 1 254 ? -11.258 2.416 -12.959 1.00 97.69 254 ASN A O 1
ATOM 2024 N N . ILE A 1 255 ? -11.413 1.983 -15.150 1.00 97.44 255 ILE A N 1
ATOM 2025 C CA . ILE A 1 255 ? -10.012 1.578 -15.348 1.00 97.44 255 ILE A CA 1
ATOM 2026 C C . ILE A 1 255 ? -9.363 2.536 -16.357 1.00 97.44 255 ILE A C 1
ATOM 2028 O O . ILE A 1 255 ? -10.053 3.114 -17.196 1.00 97.44 255 ILE A O 1
ATOM 2032 N N . ILE A 1 256 ? -8.051 2.760 -16.272 1.00 95.94 256 ILE A N 1
ATOM 2033 C CA . ILE A 1 256 ? -7.320 3.559 -17.265 1.00 95.94 256 ILE A CA 1
ATOM 2034 C C . ILE A 1 256 ? -7.285 2.833 -18.621 1.00 95.94 256 ILE A C 1
ATOM 2036 O O . ILE A 1 256 ? -6.933 1.655 -18.686 1.00 95.94 256 ILE A O 1
ATOM 2040 N N . ASP A 1 257 ? -7.660 3.508 -19.712 1.00 94.75 257 ASP A N 1
ATOM 2041 C CA . ASP A 1 257 ? -7.679 2.863 -21.031 1.00 94.75 257 ASP A CA 1
ATOM 2042 C C . ASP A 1 257 ? -6.250 2.663 -21.579 1.00 94.75 257 ASP A C 1
ATOM 2044 O O . ASP A 1 257 ? -5.405 3.564 -21.520 1.00 94.75 257 ASP A O 1
ATOM 2048 N N . PHE A 1 258 ? -5.989 1.475 -22.132 1.00 94.50 258 PHE A N 1
ATOM 2049 C CA . PHE A 1 258 ? -4.714 1.076 -22.736 1.00 94.50 258 PHE A CA 1
ATOM 2050 C C . PHE A 1 258 ? -4.811 1.089 -24.268 1.00 94.50 258 PHE A C 1
ATOM 2052 O O . PHE A 1 258 ? -5.753 0.544 -24.844 1.00 94.50 258 PHE A O 1
ATOM 2059 N N . TYR A 1 259 ? -3.837 1.710 -24.940 1.00 93.06 259 TYR A N 1
ATOM 2060 C CA . TYR A 1 259 ? -3.866 1.928 -26.394 1.00 93.06 259 TYR A CA 1
ATOM 2061 C C . TYR A 1 259 ? -2.778 1.180 -27.177 1.00 93.06 259 TYR A C 1
ATOM 2063 O O . TYR A 1 259 ? -2.830 1.164 -28.410 1.00 93.06 259 TYR A O 1
ATOM 2071 N N . GLY A 1 260 ? -1.807 0.565 -26.495 1.00 92.06 260 GLY A N 1
ATOM 2072 C CA . GLY A 1 260 ? -0.735 -0.220 -27.109 1.00 92.06 260 GLY A CA 1
ATOM 2073 C C . GLY A 1 260 ? 0.652 0.079 -26.539 1.00 92.06 260 GLY A C 1
ATOM 2074 O O . GLY A 1 260 ? 0.802 0.667 -25.470 1.00 92.06 260 GLY A O 1
ATOM 2075 N N . VAL A 1 261 ? 1.682 -0.331 -27.274 1.00 93.00 261 VAL A N 1
ATOM 2076 C CA . VAL A 1 261 ? 3.097 -0.201 -26.892 1.00 93.00 261 VAL A CA 1
ATOM 2077 C C . VAL A 1 261 ? 3.831 0.651 -27.920 1.00 93.00 261 VAL A C 1
ATOM 2079 O O . VAL A 1 261 ? 3.541 0.556 -29.109 1.00 93.00 261 VAL A O 1
ATOM 2082 N N . THR A 1 262 ? 4.816 1.430 -27.484 1.00 92.62 262 THR A N 1
ATOM 2083 C CA . THR A 1 262 ? 5.819 2.074 -28.348 1.00 92.62 262 THR A CA 1
ATOM 2084 C C . THR A 1 262 ? 7.232 1.760 -27.841 1.00 92.62 262 THR A C 1
ATOM 2086 O O . THR A 1 262 ? 7.396 1.412 -26.670 1.00 92.62 262 THR A O 1
ATOM 2089 N N . LYS A 1 263 ? 8.253 1.864 -28.701 1.00 89.56 263 LYS A N 1
ATOM 2090 C CA . LYS A 1 263 ? 9.673 1.664 -28.347 1.00 89.56 263 LYS A CA 1
ATOM 2091 C C . LYS A 1 263 ? 10.494 2.876 -28.791 1.00 89.56 263 LYS A C 1
ATOM 2093 O O . LYS A 1 263 ? 10.404 3.250 -29.957 1.00 89.56 263 LYS A O 1
ATOM 2098 N N . ASP A 1 264 ? 11.232 3.507 -27.878 1.00 85.31 264 ASP A N 1
ATOM 2099 C CA . ASP A 1 264 ? 12.040 4.697 -28.185 1.00 85.31 264 ASP A CA 1
ATOM 2100 C C . ASP A 1 264 ? 13.285 4.354 -29.036 1.00 85.31 264 ASP A C 1
ATOM 2102 O O . ASP A 1 264 ? 13.631 3.188 -29.239 1.00 85.31 264 ASP A O 1
ATOM 2106 N N . THR A 1 265 ? 13.989 5.375 -29.534 1.00 82.12 265 THR A N 1
ATOM 2107 C CA . THR A 1 265 ? 15.216 5.200 -30.338 1.00 82.12 265 THR A CA 1
ATOM 2108 C C . THR A 1 265 ? 16.415 4.657 -29.553 1.00 82.12 265 THR A C 1
ATOM 2110 O O . THR A 1 265 ? 17.428 4.321 -30.160 1.00 82.12 265 THR A O 1
ATOM 2113 N N . SER A 1 266 ? 16.321 4.586 -28.224 1.00 81.00 266 SER A N 1
ATOM 2114 C CA . SER A 1 266 ? 17.330 3.999 -27.329 1.00 81.00 266 SER A CA 1
ATOM 2115 C C . SER A 1 266 ? 17.028 2.526 -27.015 1.00 81.00 266 SER A C 1
ATOM 2117 O O . SER A 1 266 ? 17.869 1.831 -26.455 1.00 81.00 266 SER A O 1
ATOM 2119 N N . GLY A 1 267 ? 15.836 2.047 -27.383 1.00 79.38 267 GLY A N 1
ATOM 2120 C CA . GLY A 1 267 ? 15.352 0.689 -27.173 1.00 79.38 267 GLY A CA 1
ATOM 2121 C C . GLY A 1 267 ? 14.386 0.510 -25.996 1.00 79.38 267 GLY A C 1
ATOM 2122 O O . GLY A 1 267 ? 13.920 -0.607 -25.784 1.00 79.38 267 GLY A O 1
ATOM 2123 N N . HIS A 1 268 ? 14.032 1.559 -25.249 1.00 82.75 268 HIS A N 1
ATOM 2124 C CA . HIS A 1 268 ? 13.120 1.442 -24.108 1.00 82.75 268 HIS A CA 1
ATOM 2125 C C . HIS A 1 268 ? 11.670 1.269 -24.553 1.00 82.75 268 HIS A C 1
ATOM 2127 O O . HIS A 1 268 ? 11.166 2.005 -25.404 1.00 82.75 268 HIS A O 1
ATOM 2133 N N . TYR A 1 269 ? 10.965 0.341 -23.911 1.00 87.56 269 TYR A N 1
ATOM 2134 C CA . TYR A 1 269 ? 9.532 0.158 -24.105 1.00 87.56 269 TYR A CA 1
ATOM 2135 C C . TYR A 1 269 ? 8.714 1.135 -23.248 1.00 87.56 269 TYR A C 1
ATOM 2137 O O . TYR A 1 269 ? 9.011 1.378 -22.074 1.00 87.56 269 TYR A O 1
ATOM 2145 N N . SER A 1 270 ? 7.641 1.655 -23.841 1.00 92.19 270 SER A N 1
ATOM 2146 C CA . SER A 1 270 ? 6.638 2.508 -23.206 1.00 92.19 270 SER A CA 1
ATOM 2147 C C . SER A 1 270 ? 5.235 1.941 -23.417 1.00 92.19 270 SER A C 1
ATOM 2149 O O . SER A 1 270 ? 4.869 1.566 -24.534 1.00 92.19 270 SER A O 1
ATOM 2151 N N . LEU A 1 271 ? 4.425 1.928 -22.356 1.00 93.69 271 LEU A N 1
ATOM 2152 C CA . LEU A 1 271 ? 2.981 1.688 -22.451 1.00 93.69 271 LEU A CA 1
ATOM 2153 C C . LEU A 1 271 ? 2.280 2.993 -22.841 1.00 93.69 271 LEU A C 1
ATOM 2155 O O . LEU A 1 271 ? 2.530 4.030 -22.224 1.00 93.69 271 LEU A O 1
ATOM 2159 N N . ILE A 1 272 ? 1.391 2.928 -23.831 1.00 95.56 272 ILE A N 1
ATOM 2160 C CA . ILE A 1 272 ? 0.565 4.051 -24.279 1.00 95.56 272 ILE A CA 1
ATOM 2161 C C . ILE A 1 272 ? -0.784 3.952 -23.565 1.00 95.56 272 ILE A C 1
ATOM 2163 O O . ILE A 1 272 ? -1.540 2.997 -23.764 1.00 95.56 272 ILE A O 1
ATOM 2167 N N . LEU A 1 273 ? -1.073 4.940 -22.727 1.00 96.06 273 LEU A N 1
ATOM 2168 C CA . LEU A 1 273 ? -2.231 4.992 -21.840 1.00 96.06 273 LEU A CA 1
ATOM 2169 C C . LEU A 1 273 ? -3.052 6.263 -22.089 1.00 96.06 273 LEU A C 1
ATOM 2171 O O . LEU A 1 273 ? -2.567 7.258 -22.630 1.00 96.06 273 LEU A O 1
ATOM 2175 N N . GLN A 1 274 ? -4.298 6.247 -21.643 1.00 96.06 274 GLN A N 1
ATOM 2176 C CA . GLN A 1 274 ? -5.145 7.430 -21.523 1.00 96.06 274 GLN A CA 1
ATOM 2177 C C . GLN A 1 274 ? -4.518 8.499 -20.615 1.00 96.06 274 GLN A C 1
ATOM 2179 O O . GLN A 1 274 ? -4.016 8.195 -19.533 1.00 96.06 274 GLN A O 1
ATOM 2184 N N . LEU A 1 275 ? -4.584 9.768 -21.032 1.00 96.94 275 LEU A N 1
ATOM 2185 C CA . LEU A 1 275 ? -4.187 10.889 -20.183 1.00 96.94 275 LEU A CA 1
ATOM 2186 C C . LEU A 1 275 ? -5.325 11.272 -19.221 1.00 96.94 275 LEU A C 1
ATOM 2188 O O . LEU A 1 275 ? -6.424 11.633 -19.644 1.00 96.94 275 LEU A O 1
ATOM 2192 N N . ALA A 1 276 ? -5.043 11.249 -17.920 1.00 95.50 276 ALA A N 1
ATOM 2193 C CA . ALA A 1 276 ? -5.951 11.728 -16.883 1.00 95.50 276 ALA A CA 1
ATOM 2194 C C . ALA A 1 276 ? -5.777 13.242 -16.669 1.00 95.50 276 ALA A C 1
ATOM 2196 O O . ALA A 1 276 ? -4.843 13.695 -16.006 1.00 95.50 276 ALA A O 1
ATOM 2197 N N . ASN A 1 277 ? -6.678 14.037 -17.249 1.00 92.62 277 ASN A N 1
ATOM 2198 C CA . ASN A 1 277 ? -6.590 15.501 -17.297 1.00 92.62 277 ASN A CA 1
ATOM 2199 C C . ASN A 1 277 ? -6.807 16.224 -15.953 1.00 92.62 277 ASN A C 1
ATOM 2201 O O . ASN A 1 277 ? -6.601 17.434 -15.890 1.00 92.62 277 ASN A O 1
ATOM 2205 N N . ASN A 1 278 ? -7.181 15.518 -14.881 1.00 94.62 278 ASN A N 1
ATOM 2206 C CA . ASN A 1 278 ? -7.234 16.058 -13.518 1.00 94.62 278 ASN A CA 1
ATOM 2207 C C . ASN A 1 278 ? -6.230 15.367 -12.566 1.00 94.62 278 ASN A C 1
ATOM 2209 O O . ASN A 1 278 ? -6.356 15.483 -11.349 1.00 94.62 278 ASN A O 1
ATOM 2213 N N . GLY A 1 279 ? -5.225 14.662 -13.100 1.00 94.19 279 GLY A N 1
ATOM 2214 C CA . GLY A 1 279 ? -4.143 14.064 -12.314 1.00 94.19 279 GLY A CA 1
ATOM 2215 C C . GLY A 1 279 ? -4.572 12.830 -11.517 1.00 94.19 279 GLY A C 1
ATOM 2216 O O . GLY A 1 279 ? -5.236 11.940 -12.048 1.00 94.19 279 GLY A O 1
ATOM 2217 N N . ASN A 1 280 ? -4.153 12.757 -10.250 1.00 95.38 280 ASN A N 1
ATOM 2218 C CA . ASN A 1 280 ? -4.491 11.674 -9.319 1.00 95.38 280 ASN A CA 1
ATOM 2219 C C . ASN A 1 280 ? -5.356 12.176 -8.154 1.00 95.38 280 ASN A C 1
ATOM 2221 O O . ASN A 1 280 ? -5.306 13.355 -7.805 1.00 95.38 280 ASN A O 1
ATOM 2225 N N . LEU A 1 281 ? -6.119 11.271 -7.537 1.00 96.44 281 LEU A N 1
ATOM 2226 C CA . LEU A 1 281 ? -7.114 11.582 -6.509 1.00 96.44 281 LEU A CA 1
ATOM 2227 C C . LEU A 1 281 ? -6.526 12.337 -5.307 1.00 96.44 281 LEU A C 1
ATOM 2229 O O . LEU A 1 281 ? -7.177 13.234 -4.775 1.00 96.44 281 LEU A O 1
ATOM 2233 N N . ARG A 1 282 ? -5.285 12.034 -4.903 1.00 94.50 282 ARG A N 1
ATOM 2234 C CA . ARG A 1 282 ? -4.643 12.724 -3.773 1.00 94.50 282 ARG A CA 1
ATOM 2235 C C . ARG A 1 282 ? -4.359 14.189 -4.066 1.00 94.50 282 ARG A C 1
ATOM 2237 O O . ARG A 1 282 ? -4.607 15.045 -3.222 1.00 94.50 282 ARG A O 1
ATOM 2244 N N . ASP A 1 283 ? -3.806 14.475 -5.239 1.00 93.44 283 ASP A N 1
ATOM 2245 C CA . ASP A 1 283 ? -3.508 15.852 -5.630 1.00 93.44 283 ASP A CA 1
ATOM 2246 C C . ASP A 1 283 ? -4.805 16.607 -5.984 1.00 93.44 283 ASP A C 1
ATOM 2248 O O . ASP A 1 283 ? -4.972 17.752 -5.570 1.00 93.44 283 ASP A O 1
ATOM 2252 N N . TYR A 1 284 ? -5.793 15.924 -6.576 1.00 94.56 284 TYR A N 1
ATOM 2253 C CA . TYR A 1 284 ? -7.151 16.441 -6.778 1.00 94.56 284 TYR A CA 1
ATOM 2254 C C . TYR A 1 284 ? -7.829 16.872 -5.462 1.00 94.56 284 TYR A C 1
ATOM 2256 O O . TYR A 1 284 ? -8.463 17.931 -5.418 1.00 94.56 284 TYR A O 1
ATOM 2264 N N . PHE A 1 285 ? -7.671 16.105 -4.374 1.00 94.00 285 PHE A N 1
ATOM 2265 C CA . PHE A 1 285 ? -8.193 16.474 -3.053 1.00 94.00 285 PHE A CA 1
ATOM 2266 C C . PHE A 1 285 ? -7.545 17.739 -2.480 1.00 94.00 285 PHE A C 1
ATOM 2268 O O . PHE A 1 285 ? -8.272 18.579 -1.953 1.00 94.00 285 PHE A O 1
ATOM 2275 N N . LYS A 1 286 ? -6.234 17.958 -2.645 1.00 91.94 286 LYS A N 1
ATOM 2276 C CA . LYS A 1 286 ? -5.574 19.190 -2.156 1.00 91.94 286 LYS A CA 1
ATOM 2277 C C . LYS A 1 286 ? -6.213 20.472 -2.703 1.00 91.94 286 LYS A C 1
ATOM 2279 O O . LYS A 1 286 ? -6.248 21.481 -2.009 1.00 91.94 286 LYS A O 1
ATOM 2284 N N . GLU A 1 287 ? -6.714 20.427 -3.936 1.00 90.12 287 GLU A N 1
ATOM 2285 C CA . GLU A 1 287 ? -7.289 21.581 -4.641 1.00 90.12 287 GLU A CA 1
ATOM 2286 C C . GLU A 1 287 ? -8.824 21.683 -4.523 1.00 90.12 287 GLU A C 1
ATOM 2288 O O . GLU A 1 287 ? -9.407 22.761 -4.713 1.00 90.12 287 GLU A O 1
ATOM 2293 N N . ASN A 1 288 ? -9.509 20.565 -4.248 1.00 91.81 288 ASN A N 1
ATOM 2294 C CA . ASN A 1 288 ? -10.968 20.473 -4.382 1.00 91.81 288 ASN A CA 1
ATOM 2295 C C . ASN A 1 288 ? -11.712 19.919 -3.163 1.00 91.81 288 ASN A C 1
ATOM 2297 O O . ASN A 1 288 ? -12.928 20.074 -3.121 1.00 91.81 288 ASN A O 1
ATOM 2301 N N . TYR A 1 289 ? -11.041 19.327 -2.169 1.00 93.31 289 TYR A N 1
ATOM 2302 C CA . TYR A 1 289 ? -11.715 18.612 -1.074 1.00 93.31 289 TYR A CA 1
ATOM 2303 C C . TYR A 1 289 ? -12.704 19.480 -0.274 1.00 93.31 289 TYR A C 1
ATOM 2305 O O . TYR A 1 289 ? -13.779 19.010 0.087 1.00 93.31 289 TYR A O 1
ATOM 2313 N N . SER A 1 290 ? -12.405 20.769 -0.087 1.00 90.81 290 SER A N 1
ATOM 2314 C CA . SER A 1 290 ? -13.292 21.747 0.570 1.00 90.81 290 SER A CA 1
ATOM 2315 C C . SER A 1 290 ? -14.590 22.069 -0.190 1.00 90.81 290 SER A C 1
ATOM 2317 O O . SER A 1 290 ? -15.393 22.858 0.298 1.00 90.81 290 SER A O 1
ATOM 2319 N N . LYS A 1 291 ? -14.792 21.483 -1.377 1.00 91.38 291 LYS A N 1
ATOM 2320 C CA . LYS A 1 291 ? -15.977 21.624 -2.238 1.00 91.38 291 LYS A CA 1
ATOM 2321 C C . LYS A 1 291 ? -16.729 20.290 -2.418 1.00 91.38 291 LYS A C 1
ATOM 2323 O O . LYS A 1 291 ? -17.634 20.215 -3.245 1.00 91.38 291 LYS A O 1
ATOM 2328 N N . LEU A 1 292 ? -16.299 19.210 -1.749 1.00 93.12 292 LEU A N 1
ATOM 2329 C CA . LEU A 1 292 ? -16.829 17.858 -1.964 1.00 93.12 292 LEU A CA 1
ATOM 2330 C C . LEU A 1 292 ? -17.945 17.516 -0.974 1.00 93.12 292 LEU A C 1
ATOM 2332 O O . LEU A 1 292 ? -17.691 16.999 0.115 1.00 93.12 292 LEU A O 1
ATOM 2336 N N . GLU A 1 293 ? -19.183 17.731 -1.411 1.00 94.06 293 GLU A N 1
ATOM 2337 C CA . GLU A 1 293 ? -20.381 17.248 -0.720 1.00 94.06 293 GLU A CA 1
ATOM 2338 C C . GLU A 1 293 ? -20.474 15.713 -0.703 1.00 94.06 293 GLU A C 1
ATOM 2340 O O . GLU A 1 293 ? -19.874 15.014 -1.532 1.00 94.06 293 GLU A O 1
ATOM 2345 N N . TRP A 1 294 ? -21.256 15.177 0.238 1.00 94.06 294 TRP A N 1
ATOM 2346 C CA . TRP A 1 294 ? -21.330 13.735 0.498 1.00 94.06 294 TRP A CA 1
ATOM 2347 C C . TRP A 1 294 ? -21.792 12.894 -0.699 1.00 94.06 294 TRP A C 1
ATOM 2349 O O . TRP A 1 294 ? -21.219 11.828 -0.926 1.00 94.06 294 TRP A O 1
ATOM 2359 N N . ASP A 1 295 ? -22.705 13.390 -1.536 1.00 92.62 295 ASP A N 1
ATOM 2360 C CA . ASP A 1 295 ? -23.098 12.710 -2.782 1.00 92.62 295 ASP A CA 1
ATOM 2361 C C . ASP A 1 295 ? -21.915 12.537 -3.748 1.00 92.62 295 ASP A C 1
ATOM 2363 O O . ASP A 1 295 ? -21.757 11.502 -4.398 1.00 92.62 295 ASP A O 1
ATOM 2367 N N . THR A 1 296 ? -21.020 13.531 -3.809 1.00 94.44 296 THR A N 1
ATOM 2368 C CA . THR A 1 296 ? -19.818 13.463 -4.653 1.00 94.44 296 THR A CA 1
ATOM 2369 C C . THR A 1 296 ? -18.774 12.523 -4.053 1.00 94.44 296 THR A C 1
ATOM 2371 O O . THR A 1 296 ? -18.137 11.776 -4.797 1.00 94.44 296 THR A O 1
ATOM 2374 N N . LYS A 1 297 ? -18.633 12.490 -2.722 1.00 96.12 297 LYS A N 1
ATOM 2375 C CA . LYS A 1 297 ? -17.785 11.510 -2.019 1.00 96.12 297 LYS A CA 1
ATOM 2376 C C . LYS A 1 297 ? -18.260 10.073 -2.246 1.00 96.12 297 LYS A C 1
ATOM 2378 O O . LYS A 1 297 ? -17.438 9.202 -2.529 1.00 96.12 297 LYS A O 1
ATOM 2383 N N . ILE A 1 298 ? -19.571 9.827 -2.182 1.00 96.06 298 ILE A N 1
ATOM 2384 C CA . ILE A 1 298 ? -20.161 8.512 -2.467 1.00 96.06 298 ILE A CA 1
ATOM 2385 C C . ILE A 1 298 ? -19.983 8.150 -3.945 1.00 96.06 298 ILE A C 1
ATOM 2387 O O . ILE A 1 298 ? -19.540 7.041 -4.222 1.00 96.06 298 ILE A O 1
ATOM 2391 N N . ARG A 1 299 ? -20.205 9.072 -4.895 1.00 96.38 299 ARG A N 1
ATOM 2392 C CA . ARG A 1 299 ? -19.912 8.821 -6.322 1.00 96.38 299 ARG A CA 1
ATOM 2393 C C . ARG A 1 299 ? -18.454 8.406 -6.545 1.00 96.38 299 ARG A C 1
ATOM 2395 O O . ARG A 1 299 ? -18.211 7.411 -7.220 1.00 96.38 299 ARG A O 1
ATOM 2402 N N . ILE A 1 300 ? -17.499 9.136 -5.963 1.00 97.88 300 ILE A N 1
ATOM 2403 C CA . ILE A 1 300 ? -16.061 8.822 -6.038 1.00 97.88 300 ILE A CA 1
ATOM 2404 C C . ILE A 1 300 ? -15.779 7.423 -5.471 1.00 97.88 300 ILE A C 1
ATOM 2406 O O . ILE A 1 300 ? -15.072 6.639 -6.101 1.00 97.88 300 ILE A O 1
ATOM 2410 N N . ALA A 1 301 ? -16.362 7.083 -4.318 1.00 98.25 301 ALA A N 1
ATOM 2411 C CA . ALA A 1 301 ? -16.239 5.753 -3.728 1.00 98.25 301 ALA A CA 1
ATOM 2412 C C . ALA A 1 301 ? -16.819 4.655 -4.640 1.00 98.25 301 ALA A C 1
ATOM 2414 O O . ALA A 1 301 ? -16.146 3.656 -4.885 1.00 98.25 301 ALA A O 1
ATOM 2415 N N . SER A 1 302 ? -18.028 4.841 -5.176 1.00 97.75 302 SER A N 1
ATOM 2416 C CA . SER A 1 302 ? -18.698 3.858 -6.038 1.00 97.75 302 SER A CA 1
ATOM 2417 C C . SER A 1 302 ? -17.939 3.622 -7.340 1.00 97.75 302 SER A C 1
ATOM 2419 O O . SER A 1 302 ? -17.724 2.474 -7.710 1.00 97.75 302 SER A O 1
ATOM 2421 N N . GLU A 1 303 ? -17.455 4.682 -7.990 1.00 98.25 303 GLU A N 1
ATOM 2422 C CA . GLU A 1 303 ? -16.630 4.586 -9.202 1.00 98.25 303 GLU A CA 1
ATOM 2423 C C . GLU A 1 303 ? -15.340 3.779 -8.970 1.00 98.25 303 GLU A C 1
ATOM 2425 O O . GLU A 1 303 ? -14.963 2.950 -9.797 1.00 98.25 303 GLU A O 1
ATOM 2430 N N . ILE A 1 304 ? -14.677 3.960 -7.822 1.00 98.62 304 ILE A N 1
ATOM 2431 C CA . ILE A 1 304 ? -13.499 3.156 -7.460 1.00 98.62 304 ILE A CA 1
ATOM 2432 C C . ILE A 1 304 ? -13.911 1.709 -7.148 1.00 98.62 304 ILE A C 1
ATOM 2434 O O . ILE A 1 304 ? -13.262 0.777 -7.623 1.00 98.62 304 ILE A O 1
ATOM 2438 N N . SER A 1 305 ? -14.995 1.501 -6.395 1.00 98.38 305 SER A N 1
ATOM 2439 C CA . SER A 1 305 ? -15.475 0.165 -6.013 1.00 98.38 305 SER A CA 1
ATOM 2440 C C . SER A 1 305 ? -15.888 -0.680 -7.220 1.00 98.38 305 SER A C 1
ATOM 2442 O O . SER A 1 305 ? -15.611 -1.878 -7.238 1.00 98.38 305 SER A O 1
ATOM 2444 N N . ASP A 1 306 ? -16.501 -0.066 -8.233 1.00 98.25 306 ASP A N 1
ATOM 2445 C CA . ASP A 1 306 ? -16.882 -0.708 -9.494 1.00 98.25 306 ASP A CA 1
ATOM 2446 C C . ASP A 1 306 ? -15.647 -1.121 -10.310 1.00 98.25 306 ASP A C 1
ATOM 2448 O O . ASP A 1 306 ? -15.528 -2.269 -10.739 1.00 98.25 306 ASP A O 1
ATOM 2452 N N . GLY A 1 307 ? -14.637 -0.246 -10.402 1.00 98.19 307 GLY A N 1
ATOM 2453 C CA . GLY A 1 307 ? -13.333 -0.598 -10.973 1.00 98.19 307 GLY A CA 1
ATOM 2454 C C . GLY A 1 307 ? -12.660 -1.783 -10.261 1.00 98.19 307 GLY A C 1
ATOM 2455 O O . GLY A 1 307 ? -12.158 -2.696 -10.920 1.00 98.19 307 GLY A O 1
ATOM 2456 N N . ILE A 1 308 ? -12.682 -1.828 -8.923 1.00 98.44 308 ILE A N 1
ATOM 2457 C CA . ILE A 1 308 ? -12.123 -2.959 -8.158 1.00 98.44 308 ILE A CA 1
ATOM 2458 C C . ILE A 1 308 ? -12.957 -4.231 -8.389 1.00 98.44 308 ILE A C 1
ATOM 2460 O O . ILE A 1 308 ? -12.385 -5.300 -8.600 1.00 98.44 308 ILE A O 1
ATOM 2464 N N . ALA A 1 309 ? -14.290 -4.139 -8.410 1.00 98.06 309 ALA A N 1
ATOM 2465 C CA . ALA A 1 309 ? -15.180 -5.272 -8.676 1.00 98.06 309 ALA A CA 1
ATOM 2466 C C . ALA A 1 309 ? -14.969 -5.857 -10.083 1.00 98.06 309 ALA A C 1
ATOM 2468 O O . ALA A 1 309 ? -14.920 -7.081 -10.252 1.00 98.06 309 ALA A O 1
ATOM 2469 N N . PHE A 1 310 ? -14.749 -5.001 -11.081 1.00 97.44 310 PHE A N 1
ATOM 2470 C CA . PHE A 1 310 ? -14.361 -5.410 -12.425 1.00 97.44 310 PHE A CA 1
ATOM 2471 C C . PHE A 1 310 ? -13.012 -6.152 -12.438 1.00 97.44 310 PHE A C 1
ATOM 2473 O O . PHE A 1 310 ? -12.931 -7.258 -12.976 1.00 97.44 310 PHE A O 1
ATOM 2480 N N . LEU A 1 311 ? -11.963 -5.623 -11.793 1.00 96.50 311 LEU A N 1
ATOM 2481 C CA . LEU A 1 311 ? -10.666 -6.316 -11.706 1.00 96.50 311 LEU A CA 1
ATOM 2482 C C . LEU A 1 311 ? -10.791 -7.669 -10.989 1.00 96.50 311 LEU A C 1
ATOM 2484 O O . LEU A 1 311 ? -10.296 -8.687 -11.478 1.00 96.50 311 LEU A O 1
ATOM 2488 N N . HIS A 1 312 ? -11.513 -7.704 -9.867 1.00 96.25 312 HIS A N 1
ATOM 2489 C CA . HIS A 1 312 ? -11.700 -8.908 -9.057 1.00 96.25 312 HIS A CA 1
ATOM 2490 C C . HIS A 1 312 ? -12.536 -9.977 -9.760 1.00 96.25 312 HIS A C 1
ATOM 2492 O O . HIS A 1 312 ? -12.275 -11.162 -9.543 1.00 96.25 312 HIS A O 1
ATOM 2498 N N . SER A 1 313 ? -13.495 -9.606 -10.613 1.00 95.25 313 SER A N 1
ATOM 2499 C CA . SER A 1 313 ? -14.249 -10.569 -11.433 1.00 95.25 313 SER A CA 1
ATOM 2500 C C . SER A 1 313 ? -13.418 -11.159 -12.583 1.00 95.25 313 SER A C 1
ATOM 2502 O O . SER A 1 313 ? -13.648 -12.302 -12.966 1.00 95.25 313 SER A O 1
ATOM 2504 N N . ASN A 1 314 ? -12.381 -10.451 -13.046 1.00 92.81 314 ASN A N 1
ATOM 2505 C CA . ASN A 1 314 ? -11.401 -10.927 -14.035 1.00 92.81 314 ASN A CA 1
ATOM 2506 C C . ASN A 1 314 ? -10.184 -11.658 -13.413 1.00 92.81 314 ASN A C 1
ATOM 2508 O O . ASN A 1 314 ? -9.175 -11.898 -14.084 1.00 92.81 314 ASN A O 1
ATOM 2512 N N . ASP A 1 315 ? -10.266 -12.014 -12.125 1.00 92.38 315 ASP A N 1
ATOM 2513 C CA . ASP A 1 315 ? -9.186 -12.614 -11.326 1.00 92.38 315 ASP A CA 1
ATOM 2514 C C . ASP A 1 315 ? -7.894 -11.781 -11.245 1.00 92.38 315 ASP A C 1
ATOM 2516 O O . ASP A 1 315 ? -6.822 -12.321 -10.971 1.00 92.38 315 ASP A O 1
ATOM 2520 N N . ILE A 1 316 ? -7.977 -10.461 -11.424 1.00 92.81 316 ILE A N 1
ATOM 2521 C CA . ILE A 1 316 ? -6.855 -9.534 -11.234 1.00 92.81 316 ILE A CA 1
ATOM 2522 C C . ILE A 1 316 ? -6.879 -9.005 -9.795 1.00 92.81 316 ILE A C 1
ATOM 2524 O O . ILE A 1 316 ? -7.930 -8.654 -9.264 1.00 92.81 316 ILE A O 1
ATOM 2528 N N . ILE A 1 317 ? -5.706 -8.960 -9.165 1.00 93.62 317 ILE A N 1
ATOM 2529 C CA . ILE A 1 317 ? -5.470 -8.401 -7.829 1.00 93.62 317 ILE A CA 1
ATOM 2530 C C . ILE A 1 317 ? -4.459 -7.266 -8.006 1.00 93.62 317 ILE A C 1
ATOM 2532 O O . ILE A 1 317 ? -3.388 -7.498 -8.574 1.00 93.62 317 ILE A O 1
ATOM 2536 N N . HIS A 1 318 ? -4.780 -6.054 -7.558 1.00 94.31 318 HIS A N 1
ATOM 2537 C CA . HIS A 1 318 ? -3.994 -4.843 -7.842 1.00 94.31 318 HIS A CA 1
ATOM 2538 C C . HIS A 1 318 ? -2.748 -4.732 -6.949 1.00 94.31 318 HIS A C 1
ATOM 2540 O O . HIS A 1 318 ? -1.645 -4.508 -7.447 1.00 94.31 318 HIS A O 1
ATOM 2546 N N . ARG A 1 319 ? -2.896 -5.019 -5.650 1.00 91.62 319 ARG A N 1
ATOM 2547 C CA . ARG A 1 319 ? -1.831 -5.092 -4.627 1.00 91.62 319 ARG A CA 1
ATOM 2548 C C . ARG A 1 319 ? -1.137 -3.764 -4.291 1.00 91.62 319 ARG A C 1
ATOM 2550 O O . ARG A 1 319 ? -0.210 -3.787 -3.481 1.00 91.62 319 ARG A O 1
ATOM 2557 N N . ASP A 1 320 ? -1.580 -2.644 -4.867 1.00 92.31 320 ASP A N 1
ATOM 2558 C CA . ASP A 1 320 ? -1.092 -1.286 -4.577 1.00 92.31 320 ASP A CA 1
ATOM 2559 C C . ASP A 1 320 ? -2.177 -0.214 -4.820 1.00 92.31 320 ASP A C 1
ATOM 2561 O O . ASP A 1 320 ? -1.972 0.800 -5.493 1.00 92.31 320 ASP A O 1
ATOM 2565 N N . LEU A 1 321 ? -3.385 -0.444 -4.294 1.00 97.00 321 LEU A N 1
ATOM 2566 C CA . LEU A 1 321 ? -4.454 0.554 -4.348 1.00 97.00 321 LEU A CA 1
ATOM 2567 C C . LEU A 1 321 ? -4.181 1.673 -3.339 1.00 97.00 321 LEU A C 1
ATOM 2569 O O . LEU A 1 321 ? -4.240 1.483 -2.129 1.00 97.00 321 LEU A O 1
ATOM 2573 N N . HIS A 1 322 ? -3.935 2.874 -3.846 1.00 96.25 322 HIS A N 1
ATOM 2574 C CA . HIS A 1 322 ? -3.833 4.090 -3.046 1.00 96.25 322 HIS A CA 1
ATOM 2575 C C . HIS A 1 322 ? -4.223 5.308 -3.889 1.00 96.25 322 HIS A C 1
ATOM 2577 O O . HIS A 1 322 ? -4.138 5.259 -5.116 1.00 96.25 322 HIS A O 1
ATOM 2583 N N . SER A 1 323 ? -4.577 6.436 -3.274 1.00 96.31 323 SER A N 1
ATOM 2584 C CA . SER A 1 323 ? -5.077 7.640 -3.972 1.00 96.31 323 SER A CA 1
ATOM 2585 C C . SER A 1 323 ? -4.144 8.273 -5.022 1.00 96.31 323 SER A C 1
ATOM 2587 O O . SER A 1 323 ? -4.602 9.087 -5.817 1.00 96.31 323 SER A O 1
ATOM 2589 N N . LYS A 1 324 ? -2.862 7.884 -5.101 1.00 94.62 324 LYS A N 1
ATOM 2590 C CA . LYS A 1 324 ? -1.985 8.228 -6.242 1.00 94.62 324 LYS A CA 1
ATOM 2591 C C . LYS A 1 324 ? -2.148 7.335 -7.489 1.00 94.62 324 LYS A C 1
ATOM 2593 O O . LYS A 1 324 ? -1.787 7.771 -8.575 1.00 94.62 324 LYS A O 1
ATOM 2598 N N . ASN A 1 325 ? -2.698 6.128 -7.331 1.00 96.19 325 ASN A N 1
ATOM 2599 C CA . ASN A 1 325 ? -2.973 5.147 -8.394 1.00 96.19 325 ASN A CA 1
ATOM 2600 C C . ASN A 1 325 ? -4.455 5.178 -8.827 1.00 96.19 325 ASN A C 1
ATOM 2602 O O . ASN A 1 325 ? -4.839 4.513 -9.786 1.00 96.19 325 ASN A O 1
ATOM 2606 N N . ILE A 1 326 ? -5.285 5.979 -8.148 1.00 98.19 326 ILE A N 1
ATOM 2607 C CA . ILE A 1 326 ? -6.586 6.415 -8.656 1.00 98.19 326 ILE A CA 1
ATOM 2608 C C . ILE A 1 326 ? -6.362 7.721 -9.418 1.00 98.19 326 ILE A C 1
ATOM 2610 O O . ILE A 1 326 ? -5.996 8.737 -8.828 1.00 98.19 326 ILE A O 1
ATOM 2614 N N . LEU A 1 327 ? -6.557 7.689 -10.730 1.00 97.56 327 LEU A N 1
ATOM 2615 C CA . LEU A 1 327 ? -6.478 8.848 -11.609 1.00 97.56 327 LEU A CA 1
ATOM 2616 C C . LEU A 1 327 ? -7.853 9.499 -11.782 1.00 97.56 327 LEU A C 1
ATOM 2618 O O . LEU A 1 327 ? -8.880 8.834 -11.658 1.00 97.56 327 LEU A O 1
ATOM 2622 N N . VAL A 1 328 ? -7.873 10.796 -12.087 1.00 97.50 328 VAL A N 1
ATOM 2623 C CA . VAL A 1 328 ? -9.104 11.564 -12.311 1.00 97.50 328 VAL A CA 1
ATOM 2624 C C . VAL A 1 328 ? -9.132 12.065 -13.755 1.00 97.50 328 VAL A C 1
ATOM 2626 O O . VAL A 1 328 ? -8.263 12.827 -14.185 1.00 97.50 328 VAL A O 1
ATOM 2629 N N . SER A 1 329 ? -10.134 11.628 -14.517 1.00 95.12 329 SER A N 1
ATOM 2630 C CA . SER A 1 329 ? -10.353 12.034 -15.908 1.00 95.12 329 SER A CA 1
ATOM 2631 C C . SER A 1 329 ? -11.767 12.581 -16.064 1.00 95.12 329 SER A C 1
ATOM 2633 O O . SER A 1 329 ? -12.740 11.870 -15.825 1.00 95.12 329 SER A O 1
ATOM 2635 N N . ASN A 1 330 ? -11.885 13.860 -16.427 1.00 92.94 330 ASN A N 1
ATOM 2636 C CA . ASN A 1 330 ? -13.157 14.585 -16.540 1.00 92.94 330 ASN A CA 1
ATOM 2637 C C . ASN A 1 330 ? -14.061 14.439 -15.295 1.00 92.94 330 ASN A C 1
ATOM 2639 O O . ASN A 1 330 ? -15.275 14.308 -15.408 1.00 92.94 330 ASN A O 1
ATOM 2643 N N . GLY A 1 331 ? -13.461 14.424 -14.098 1.00 91.12 331 GLY A N 1
ATOM 2644 C CA . GLY A 1 331 ? -14.169 14.231 -12.825 1.00 91.12 331 GLY A CA 1
ATOM 2645 C C . GLY A 1 331 ? -14.546 12.783 -12.464 1.00 91.12 331 GLY A C 1
ATOM 2646 O O . GLY A 1 331 ? -15.075 12.572 -11.367 1.00 91.12 331 GLY A O 1
ATOM 2647 N N . HIS A 1 332 ? -14.254 11.798 -13.322 1.00 95.81 332 HIS A N 1
ATOM 2648 C CA . HIS A 1 332 ? -14.466 10.368 -13.065 1.00 95.81 332 HIS A CA 1
ATOM 2649 C C . HIS A 1 332 ? -13.180 9.653 -12.631 1.00 95.81 332 HIS A C 1
ATOM 2651 O O . HIS A 1 332 ? -12.083 9.983 -13.094 1.00 95.81 332 HIS A O 1
ATOM 2657 N N . MET A 1 333 ? -13.315 8.678 -11.732 1.00 98.12 333 MET A N 1
ATOM 2658 C CA . MET A 1 333 ? -12.199 7.924 -11.151 1.00 98.12 333 MET A CA 1
ATOM 2659 C C . MET A 1 333 ? -11.776 6.767 -12.061 1.00 98.12 333 MET A C 1
ATOM 2661 O O . MET A 1 333 ? -12.625 6.002 -12.516 1.00 98.12 333 MET A O 1
ATOM 2665 N N . LYS A 1 334 ? -10.469 6.597 -12.287 1.00 98.06 334 LYS A N 1
ATOM 2666 C CA . LYS A 1 334 ? -9.885 5.503 -13.080 1.00 98.06 334 LYS A CA 1
ATOM 2667 C C . LYS A 1 334 ? -8.695 4.862 -12.372 1.00 98.06 334 LYS A C 1
ATOM 2669 O O . LYS A 1 334 ? -7.711 5.534 -12.076 1.00 98.06 334 LYS A O 1
ATOM 2674 N N . ILE A 1 335 ? -8.761 3.556 -12.124 1.00 98.25 335 ILE A N 1
ATOM 2675 C CA . ILE A 1 335 ? -7.668 2.784 -11.516 1.00 98.25 335 ILE A CA 1
ATOM 2676 C C . ILE A 1 335 ? -6.530 2.613 -12.532 1.00 98.25 335 ILE A C 1
ATOM 2678 O O . ILE A 1 335 ? -6.767 2.241 -13.684 1.00 98.25 335 ILE A O 1
ATOM 2682 N N . ALA A 1 336 ? -5.300 2.872 -12.094 1.00 95.06 336 ALA A N 1
ATOM 2683 C CA . ALA A 1 336 ? -4.087 2.823 -12.901 1.00 95.06 336 ALA A CA 1
ATOM 2684 C C . ALA A 1 336 ? -2.905 2.192 -12.137 1.00 95.06 336 ALA A C 1
ATOM 2686 O O . ALA A 1 336 ? -3.034 1.802 -10.979 1.00 95.06 336 ALA A O 1
ATOM 2687 N N . ASP A 1 337 ? -1.766 2.105 -12.828 1.00 90.00 337 ASP A N 1
ATOM 2688 C CA . ASP A 1 337 ? -0.512 1.458 -12.420 1.00 90.00 337 ASP A CA 1
ATOM 2689 C C . ASP A 1 337 ? -0.652 -0.019 -12.001 1.00 90.00 337 ASP A C 1
ATOM 2691 O O . ASP A 1 337 ? -0.912 -0.362 -10.850 1.00 90.00 337 ASP A O 1
ATOM 2695 N N . PHE A 1 338 ? -0.435 -0.920 -12.962 1.00 90.38 338 PHE A N 1
ATOM 2696 C CA . PHE A 1 338 ? -0.534 -2.368 -12.761 1.00 90.38 338 PHE A CA 1
ATOM 2697 C C . PHE A 1 338 ? 0.849 -3.016 -12.518 1.00 90.38 338 PHE A C 1
ATOM 2699 O O . PHE A 1 338 ? 1.008 -4.241 -12.609 1.00 90.38 338 PHE A O 1
ATOM 2706 N N . GLY A 1 339 ? 1.862 -2.211 -12.161 1.00 83.31 339 GLY A N 1
ATOM 2707 C CA . GLY A 1 339 ? 3.245 -2.643 -11.925 1.00 83.31 339 GLY A CA 1
ATOM 2708 C C . GLY A 1 339 ? 3.380 -3.733 -10.855 1.00 83.31 339 GLY A C 1
ATOM 2709 O O . GLY A 1 339 ? 4.140 -4.691 -11.034 1.00 83.31 339 GLY A O 1
ATOM 2710 N N . LEU A 1 340 ? 2.555 -3.689 -9.801 1.00 82.31 340 LEU A N 1
ATOM 2711 C CA . LEU A 1 340 ? 2.513 -4.692 -8.721 1.00 82.31 340 LEU A CA 1
ATOM 2712 C C . LEU A 1 340 ? 1.380 -5.728 -8.837 1.00 82.31 340 LEU A C 1
ATOM 2714 O O . LEU A 1 340 ? 1.443 -6.764 -8.161 1.00 82.31 340 LEU A O 1
ATOM 2718 N N . ALA A 1 341 ? 0.416 -5.509 -9.735 1.00 87.50 341 ALA A N 1
ATOM 2719 C CA . ALA A 1 341 ? -0.766 -6.354 -9.912 1.00 87.50 341 ALA A CA 1
ATOM 2720 C C . ALA A 1 341 ? -0.432 -7.775 -10.406 1.00 87.50 341 ALA A C 1
ATOM 2722 O O . ALA A 1 341 ? 0.609 -7.996 -11.023 1.00 87.50 341 ALA A O 1
ATOM 2723 N N . VAL A 1 342 ? -1.292 -8.756 -10.143 1.00 86.75 342 VAL A N 1
ATOM 2724 C CA . VAL A 1 342 ? -1.117 -10.168 -10.554 1.00 86.75 342 VAL A CA 1
ATOM 2725 C C . VAL A 1 342 ? -2.463 -10.801 -10.886 1.00 86.75 342 VAL A C 1
ATOM 2727 O O . VAL A 1 342 ? -3.501 -10.292 -10.456 1.00 86.75 342 VAL A O 1
ATOM 2730 N N . ARG A 1 343 ? -2.467 -11.947 -11.573 1.00 84.69 343 ARG A N 1
ATOM 2731 C CA . ARG A 1 343 ? -3.660 -12.804 -11.613 1.00 84.69 343 ARG A CA 1
ATOM 2732 C C . ARG A 1 343 ? -3.707 -13.737 -10.407 1.00 84.69 343 ARG A C 1
ATOM 2734 O O . ARG A 1 343 ? -2.674 -14.148 -9.872 1.00 84.69 343 ARG A O 1
ATOM 2741 N N . HIS A 1 344 ? -4.910 -14.109 -9.985 1.00 78.06 344 HIS A N 1
ATOM 2742 C CA . HIS A 1 344 ? -5.108 -15.071 -8.909 1.00 78.06 344 HIS A CA 1
ATOM 2743 C C . HIS A 1 344 ? -4.386 -16.397 -9.223 1.00 78.06 344 HIS A C 1
ATOM 2745 O O . HIS A 1 344 ? -4.496 -16.943 -10.320 1.00 78.06 344 HIS A O 1
ATOM 2751 N N . GLY A 1 345 ? -3.610 -16.897 -8.258 1.00 65.94 345 GLY A N 1
ATOM 2752 C CA . GLY A 1 345 ? -2.775 -18.096 -8.403 1.00 65.94 345 GLY A CA 1
ATOM 2753 C C . GLY A 1 345 ? -1.344 -17.867 -8.922 1.00 65.94 345 GLY A C 1
ATOM 2754 O O . GLY A 1 345 ? -0.511 -18.759 -8.758 1.00 65.94 345 GLY A O 1
ATOM 2755 N N . GLU A 1 346 ? -1.000 -16.698 -9.478 1.00 71.00 346 GLU A N 1
ATOM 2756 C CA . GLU A 1 346 ? 0.361 -16.427 -9.972 1.00 71.00 346 GLU A CA 1
ATOM 2757 C C . GLU A 1 346 ? 1.377 -16.265 -8.818 1.00 71.00 346 GLU A C 1
ATOM 2759 O O . GLU A 1 346 ? 1.227 -15.440 -7.915 1.00 71.00 346 GLU A O 1
ATOM 2764 N N . LEU A 1 347 ? 2.448 -17.070 -8.832 1.00 52.81 347 LEU A N 1
ATOM 2765 C CA . LEU A 1 347 ? 3.435 -17.138 -7.745 1.00 52.81 347 LEU A CA 1
ATOM 2766 C C . LEU A 1 347 ? 4.603 -16.153 -7.929 1.00 52.81 347 LEU A C 1
ATOM 2768 O O . LEU A 1 347 ? 5.701 -16.548 -8.327 1.00 52.81 347 LEU A O 1
ATOM 2772 N N . LEU A 1 348 ? 4.422 -14.888 -7.544 1.00 56.22 348 LEU A N 1
ATOM 2773 C CA . LEU A 1 348 ? 5.531 -13.927 -7.445 1.00 56.22 348 LEU A CA 1
ATOM 2774 C C . LEU A 1 348 ? 6.126 -13.879 -6.030 1.00 56.22 348 LEU A C 1
ATOM 2776 O O . LEU A 1 348 ? 5.658 -13.146 -5.164 1.00 56.22 348 LEU A O 1
ATOM 2780 N N . ARG A 1 349 ? 7.222 -14.620 -5.815 1.00 51.44 349 ARG A N 1
ATOM 2781 C CA . ARG A 1 349 ? 7.993 -14.603 -4.552 1.00 51.44 349 ARG A CA 1
ATOM 2782 C C . ARG A 1 349 ? 8.734 -13.279 -4.285 1.00 51.44 349 ARG A C 1
ATOM 2784 O O . ARG A 1 349 ? 9.104 -13.022 -3.146 1.00 51.44 349 ARG A O 1
ATOM 2791 N N . ASN A 1 350 ? 8.956 -12.460 -5.320 1.00 50.25 350 ASN A N 1
ATOM 2792 C CA . ASN A 1 350 ? 9.964 -11.390 -5.295 1.00 50.25 350 ASN A CA 1
ATOM 2793 C C . ASN A 1 350 ? 9.394 -9.955 -5.309 1.00 50.25 350 ASN A C 1
ATOM 2795 O O . ASN A 1 350 ? 10.134 -9.021 -5.017 1.00 50.25 350 ASN A O 1
ATOM 2799 N N . LEU A 1 351 ? 8.106 -9.757 -5.628 1.00 63.47 351 LEU A N 1
ATOM 2800 C CA . LEU A 1 351 ? 7.451 -8.437 -5.627 1.00 63.47 351 LEU A CA 1
ATOM 2801 C C . LEU A 1 351 ? 6.422 -8.364 -4.492 1.00 63.47 351 LEU A C 1
ATOM 2803 O O . LEU A 1 351 ? 5.271 -8.777 -4.657 1.00 63.47 351 LEU A O 1
ATOM 2807 N N . ARG A 1 352 ? 6.842 -7.854 -3.329 1.00 69.12 352 ARG A N 1
ATOM 2808 C CA . ARG A 1 352 ? 5.980 -7.632 -2.153 1.00 69.12 352 ARG A CA 1
ATOM 2809 C C . ARG A 1 352 ? 5.545 -6.162 -2.083 1.00 69.12 352 ARG A C 1
ATOM 2811 O O . ARG A 1 352 ? 6.402 -5.316 -2.336 1.00 69.12 352 ARG A O 1
ATOM 2818 N N . PRO A 1 353 ? 4.297 -5.841 -1.678 1.00 69.88 353 PRO A N 1
ATOM 2819 C CA . PRO A 1 353 ? 3.830 -4.453 -1.597 1.00 69.88 353 PRO A CA 1
ATOM 2820 C C . PRO A 1 353 ? 4.726 -3.562 -0.730 1.00 69.88 353 PRO A C 1
ATOM 2822 O O . PRO A 1 353 ? 5.030 -2.448 -1.115 1.00 69.88 353 PRO A O 1
ATOM 2825 N N . ILE A 1 354 ? 5.253 -4.078 0.384 1.00 66.56 354 ILE A N 1
ATOM 2826 C CA . ILE A 1 354 ? 6.090 -3.315 1.334 1.00 66.56 354 ILE A CA 1
ATOM 2827 C C . ILE A 1 354 ? 7.336 -2.706 0.683 1.00 66.56 354 ILE A C 1
ATOM 2829 O O . ILE A 1 354 ? 7.780 -1.635 1.072 1.00 66.56 354 ILE A O 1
ATOM 2833 N N . SER A 1 355 ? 7.908 -3.378 -0.317 1.00 64.31 355 SER A N 1
ATOM 2834 C CA . SER A 1 355 ? 9.157 -2.943 -0.947 1.00 64.31 355 SER A CA 1
ATOM 2835 C C . SER A 1 355 ? 8.966 -1.853 -2.010 1.00 64.31 355 SER A C 1
ATOM 2837 O O . SER A 1 355 ? 9.958 -1.429 -2.599 1.00 64.31 355 SER A O 1
ATOM 2839 N N . TYR A 1 356 ? 7.722 -1.454 -2.308 1.00 66.00 356 TYR A N 1
ATOM 2840 C CA . TYR A 1 356 ? 7.387 -0.725 -3.537 1.00 66.00 356 TYR A CA 1
ATOM 2841 C C . TYR A 1 356 ? 6.149 0.186 -3.452 1.00 66.00 356 TYR A C 1
ATOM 2843 O O . TYR A 1 356 ? 6.170 1.272 -4.026 1.00 66.00 356 TYR A O 1
ATOM 2851 N N . GLY A 1 357 ? 5.096 -0.267 -2.774 1.00 70.56 357 GLY A N 1
ATOM 2852 C CA . GLY A 1 357 ? 3.824 0.421 -2.564 1.00 70.56 357 GLY A CA 1
ATOM 2853 C C . GLY A 1 357 ? 3.765 1.206 -1.251 1.00 70.56 357 GLY A C 1
ATOM 2854 O O . GLY A 1 357 ? 4.751 1.330 -0.521 1.00 70.56 357 GLY A O 1
ATOM 2855 N N . MET A 1 358 ? 2.597 1.766 -0.932 1.00 85.12 358 MET A N 1
ATOM 2856 C CA . MET A 1 358 ? 2.482 2.767 0.138 1.00 85.12 358 MET A CA 1
ATOM 2857 C C . MET A 1 358 ? 2.019 2.202 1.488 1.00 85.12 358 MET A C 1
ATOM 2859 O O . MET A 1 358 ? 0.868 1.806 1.644 1.00 85.12 358 MET A O 1
ATOM 2863 N N . LEU A 1 359 ? 2.904 2.266 2.492 1.00 86.31 359 LEU A N 1
ATOM 2864 C CA . LEU A 1 359 ? 2.750 1.652 3.824 1.00 86.31 359 LEU A CA 1
ATOM 2865 C C . LEU A 1 359 ? 1.370 1.844 4.482 1.00 86.31 359 LEU A C 1
ATOM 2867 O O . LEU A 1 359 ? 0.820 0.878 5.000 1.00 86.31 359 LEU A O 1
ATOM 2871 N N . GLY A 1 360 ? 0.787 3.047 4.422 1.00 89.44 360 GLY A N 1
ATOM 2872 C CA . GLY A 1 360 ? -0.518 3.350 5.031 1.00 89.44 360 GLY A CA 1
ATOM 2873 C C . GLY A 1 360 ? -1.734 2.663 4.390 1.00 89.44 360 GLY A C 1
ATOM 2874 O O . GLY A 1 360 ? -2.819 2.721 4.957 1.00 89.44 360 GLY A O 1
ATOM 2875 N N . TYR A 1 361 ? -1.559 2.002 3.241 1.00 94.81 361 TYR A N 1
ATOM 2876 C CA . TYR A 1 361 ? -2.599 1.270 2.503 1.00 94.81 361 TYR A CA 1
ATOM 2877 C C . TYR A 1 361 ? -2.352 -0.248 2.492 1.00 94.81 361 TYR A C 1
ATOM 2879 O O . TYR A 1 361 ? -3.173 -1.002 1.970 1.00 94.81 361 TYR A O 1
ATOM 2887 N N . ILE A 1 362 ? -1.229 -0.716 3.047 1.00 90.00 362 ILE A N 1
ATOM 2888 C CA . ILE A 1 362 ? -0.848 -2.134 3.074 1.00 90.00 362 ILE A CA 1
ATOM 2889 C C . ILE A 1 362 ? -1.459 -2.807 4.309 1.00 90.00 362 ILE A C 1
ATOM 2891 O O . ILE A 1 362 ? -1.446 -2.250 5.405 1.00 90.00 362 ILE A O 1
ATOM 2895 N N . GLU A 1 363 ? -1.990 -4.018 4.136 1.00 89.94 363 GLU A N 1
ATOM 2896 C CA . GLU A 1 363 ? -2.654 -4.734 5.226 1.00 89.94 363 GLU A CA 1
ATOM 2897 C C . GLU A 1 363 ? -1.678 -5.361 6.252 1.00 89.94 363 GLU A C 1
ATOM 2899 O O . GLU A 1 363 ? -0.574 -5.779 5.873 1.00 89.94 363 GLU A O 1
ATOM 2904 N N . PRO A 1 364 ? -2.093 -5.528 7.527 1.00 83.12 364 PRO A N 1
ATOM 2905 C CA . PRO A 1 364 ? -1.261 -6.096 8.594 1.00 83.12 364 PRO A CA 1
ATOM 2906 C C . PRO A 1 364 ? -0.583 -7.429 8.243 1.00 83.12 364 PRO A C 1
ATOM 2908 O O . PRO A 1 364 ? 0.618 -7.599 8.469 1.00 83.12 364 PRO A O 1
ATOM 2911 N N . LYS A 1 365 ? -1.315 -8.376 7.628 1.00 81.94 365 LYS A N 1
ATOM 2912 C CA . LYS A 1 365 ? -0.775 -9.709 7.300 1.00 81.94 365 LYS A CA 1
ATOM 2913 C C . LYS A 1 365 ? 0.415 -9.652 6.332 1.00 81.94 365 LYS A C 1
ATOM 2915 O O . LYS A 1 365 ? 1.327 -10.465 6.469 1.00 81.94 365 LYS A O 1
ATOM 2920 N N . CYS A 1 366 ? 0.454 -8.689 5.402 1.00 80.75 366 CYS A N 1
ATOM 2921 C CA . CYS A 1 366 ? 1.572 -8.548 4.463 1.00 80.75 366 CYS A CA 1
ATOM 2922 C C . CYS A 1 366 ? 2.879 -8.133 5.175 1.00 80.75 366 CYS A C 1
ATOM 2924 O O . CYS A 1 366 ? 3.953 -8.508 4.702 1.00 80.75 366 CYS A O 1
ATOM 2926 N N . PHE A 1 367 ? 2.803 -7.403 6.300 1.00 73.31 367 PHE A N 1
ATOM 2927 C CA . PHE A 1 367 ? 3.952 -7.060 7.159 1.00 73.31 367 PHE A CA 1
ATOM 2928 C C . PHE A 1 367 ? 4.348 -8.211 8.091 1.00 73.31 367 PHE A C 1
ATOM 2930 O O . PHE A 1 367 ? 5.528 -8.554 8.184 1.00 73.31 367 PHE A O 1
ATOM 2937 N N . ALA A 1 368 ? 3.365 -8.811 8.767 1.00 64.25 368 ALA A N 1
ATOM 2938 C CA . ALA A 1 368 ? 3.590 -9.787 9.831 1.00 64.25 368 ALA A CA 1
ATOM 2939 C C . ALA A 1 368 ? 4.128 -11.149 9.347 1.00 64.25 368 ALA A C 1
ATOM 2941 O O . ALA A 1 368 ? 4.834 -11.829 10.095 1.00 64.25 368 ALA A O 1
ATOM 2942 N N . ASP A 1 369 ? 3.816 -11.560 8.113 1.00 68.44 369 ASP A N 1
ATOM 2943 C CA . ASP A 1 369 ? 4.266 -12.827 7.531 1.00 68.44 369 ASP A CA 1
ATOM 2944 C C . ASP A 1 369 ? 4.908 -12.603 6.154 1.00 68.44 369 ASP A C 1
ATOM 2946 O O . ASP A 1 369 ? 4.256 -12.290 5.159 1.00 68.44 369 ASP A O 1
ATOM 2950 N N . THR A 1 370 ? 6.221 -12.832 6.079 1.00 66.19 370 THR A N 1
ATOM 2951 C CA . THR A 1 370 ? 7.017 -12.660 4.856 1.00 66.19 370 THR A CA 1
ATOM 2952 C C . THR A 1 370 ? 6.666 -13.643 3.736 1.00 66.19 370 THR A C 1
ATOM 2954 O O . THR A 1 370 ? 7.105 -13.429 2.603 1.00 66.19 370 THR A O 1
ATOM 2957 N N . SER A 1 371 ? 5.891 -14.691 4.040 1.00 70.50 371 SER A N 1
ATOM 2958 C CA . SER A 1 371 ? 5.359 -15.688 3.107 1.00 70.50 371 SER A CA 1
ATOM 2959 C C . SER A 1 371 ? 3.886 -15.470 2.731 1.00 70.50 371 SER A C 1
ATOM 2961 O O . SER A 1 371 ? 3.377 -16.173 1.850 1.00 70.50 371 SER A O 1
ATOM 2963 N N . TYR A 1 372 ? 3.212 -14.491 3.348 1.00 78.69 372 TYR A N 1
ATOM 2964 C CA . TYR A 1 372 ? 1.816 -14.168 3.065 1.00 78.69 372 TYR A CA 1
ATOM 2965 C C . TYR A 1 372 ? 1.624 -13.712 1.616 1.00 78.69 372 TYR A C 1
ATOM 2967 O O . TYR A 1 372 ? 2.409 -12.945 1.050 1.00 78.69 372 TYR A O 1
ATOM 2975 N N . LYS A 1 373 ? 0.540 -14.191 1.007 1.00 81.69 373 LYS A N 1
ATOM 2976 C CA . LYS A 1 373 ? 0.151 -13.858 -0.361 1.00 81.69 373 LYS A CA 1
ATOM 2977 C C . LYS A 1 373 ? -1.016 -12.886 -0.303 1.00 81.69 373 LYS A C 1
ATOM 2979 O O . LYS A 1 373 ? -2.158 -13.317 -0.211 1.00 81.69 373 LYS A O 1
ATOM 2984 N N . CYS A 1 374 ? -0.696 -11.597 -0.359 1.00 85.19 374 CYS A N 1
ATOM 2985 C CA . CYS A 1 374 ? -1.683 -10.528 -0.456 1.00 85.19 374 CYS A CA 1
ATOM 2986 C C . CYS A 1 374 ? -2.613 -10.791 -1.670 1.00 85.19 374 CYS A C 1
ATOM 2988 O O . CYS A 1 374 ? -2.110 -11.021 -2.777 1.00 85.19 374 CYS A O 1
ATOM 2990 N N . ASP A 1 375 ? -3.929 -10.816 -1.447 1.00 90.44 375 ASP A N 1
ATOM 2991 C CA . ASP A 1 375 ? -4.966 -11.341 -2.345 1.00 90.44 375 ASP A CA 1
ATOM 2992 C C . ASP A 1 375 ? -6.096 -10.316 -2.615 1.00 90.44 375 ASP A C 1
ATOM 2994 O O . ASP A 1 375 ? -5.934 -9.121 -2.366 1.00 90.44 375 ASP A O 1
ATOM 2998 N N . LYS A 1 376 ? -7.262 -10.761 -3.116 1.00 95.50 376 LYS A N 1
ATOM 2999 C CA . LYS A 1 376 ? -8.423 -9.877 -3.338 1.00 95.50 376 LYS A CA 1
ATOM 3000 C C . LYS A 1 376 ? -8.863 -9.156 -2.051 1.00 95.50 376 LYS A C 1
ATOM 3002 O O . LYS A 1 376 ? -9.301 -8.016 -2.128 1.00 95.50 376 LYS A O 1
ATOM 3007 N N . LYS A 1 377 ? -8.723 -9.757 -0.863 1.00 96.44 377 LYS A N 1
ATOM 3008 C CA . LYS A 1 377 ? -9.057 -9.118 0.423 1.00 96.44 377 LYS A CA 1
ATOM 3009 C C . LYS A 1 377 ? -7.985 -8.127 0.888 1.00 96.44 377 LYS A C 1
ATOM 3011 O O . LYS A 1 377 ? -8.296 -7.273 1.722 1.00 96.44 377 LYS A O 1
ATOM 3016 N N . SER A 1 378 ? -6.766 -8.178 0.349 1.00 94.88 378 SER A N 1
ATOM 3017 C CA . SER A 1 378 ? -5.769 -7.112 0.527 1.00 94.88 378 SER A CA 1
ATOM 3018 C C . SER A 1 378 ? -6.187 -5.834 -0.197 1.00 94.88 378 SER A C 1
ATOM 3020 O O . SER A 1 378 ? -6.163 -4.769 0.409 1.00 94.88 378 SER A O 1
ATOM 3022 N N . ASP A 1 379 ? -6.664 -5.940 -1.442 1.00 97.75 379 ASP A N 1
ATOM 3023 C CA . ASP A 1 379 ? -7.187 -4.790 -2.197 1.00 97.75 379 ASP A CA 1
ATOM 3024 C C . ASP A 1 379 ? -8.369 -4.117 -1.468 1.00 97.75 379 ASP A C 1
ATOM 3026 O O . ASP A 1 379 ? -8.464 -2.891 -1.446 1.00 97.75 379 ASP A O 1
ATOM 3030 N N . ILE A 1 380 ? -9.240 -4.899 -0.813 1.00 98.62 380 ILE A N 1
ATOM 3031 C CA . ILE A 1 380 ? -10.349 -4.367 0.005 1.00 98.62 380 ILE A CA 1
ATOM 3032 C C . ILE A 1 380 ? -9.845 -3.610 1.241 1.00 98.62 380 ILE A C 1
ATOM 3034 O O . ILE A 1 380 ? -10.411 -2.572 1.575 1.00 98.62 380 ILE A O 1
ATOM 3038 N N . TYR A 1 381 ? -8.766 -4.066 1.888 1.00 98.00 381 TYR A N 1
ATOM 3039 C CA . TYR A 1 381 ? -8.137 -3.314 2.981 1.00 98.00 381 TYR A CA 1
ATOM 3040 C C . TYR A 1 381 ? -7.613 -1.966 2.484 1.00 98.00 381 TYR A C 1
ATOM 3042 O O . TYR A 1 381 ? -7.941 -0.921 3.047 1.00 98.00 381 TYR A O 1
ATOM 3050 N N . SER A 1 382 ? -6.852 -1.983 1.388 1.00 98.25 382 SER A N 1
ATOM 3051 C CA . SER A 1 382 ? -6.319 -0.776 0.758 1.00 98.25 382 SER A CA 1
ATOM 3052 C C . SER A 1 382 ? -7.435 0.190 0.341 1.00 98.25 382 SER A C 1
ATOM 3054 O O . SER A 1 382 ? -7.321 1.398 0.553 1.00 98.25 382 SER A O 1
ATOM 3056 N N . PHE A 1 383 ? -8.559 -0.333 -0.160 1.00 98.69 383 PHE A N 1
ATOM 3057 C CA . PHE A 1 383 ? -9.744 0.467 -0.459 1.00 98.69 383 PHE A CA 1
ATOM 3058 C C . PHE A 1 383 ? -10.447 0.998 0.799 1.00 98.69 383 PHE A C 1
ATOM 3060 O O . PHE A 1 383 ? -10.899 2.136 0.784 1.00 98.69 383 PHE A O 1
ATOM 3067 N N . GLY A 1 384 ? -10.459 0.266 1.917 1.00 98.25 384 GLY A N 1
ATOM 3068 C CA . GLY A 1 384 ? -10.903 0.784 3.219 1.00 98.25 384 GLY A CA 1
ATOM 3069 C C . GLY A 1 384 ? -10.132 2.035 3.653 1.00 98.25 384 GLY A C 1
ATOM 3070 O O . GLY A 1 384 ? -10.736 3.015 4.085 1.00 98.25 384 GLY A O 1
ATOM 3071 N N . MET A 1 385 ? -8.813 2.053 3.441 1.00 97.94 385 MET A N 1
ATOM 3072 C CA . MET A 1 385 ? -7.985 3.239 3.701 1.00 97.94 385 MET A CA 1
ATOM 3073 C C . MET A 1 385 ? -8.298 4.399 2.731 1.00 97.94 385 MET A C 1
ATOM 3075 O O . MET A 1 385 ? -8.293 5.554 3.150 1.00 97.94 385 MET A O 1
ATOM 3079 N N . ILE A 1 386 ? -8.633 4.111 1.464 1.00 98.50 386 ILE A N 1
ATOM 3080 C CA . ILE A 1 386 ? -9.096 5.119 0.485 1.00 98.50 386 ILE A CA 1
ATOM 3081 C C . ILE A 1 386 ? -10.486 5.668 0.855 1.00 98.50 386 ILE A C 1
ATOM 3083 O O . ILE A 1 386 ? -10.707 6.870 0.742 1.00 98.50 386 ILE A O 1
ATOM 3087 N N . LEU A 1 387 ? -11.419 4.833 1.325 1.00 98.38 387 LEU A N 1
ATOM 3088 C CA . LEU A 1 387 ? -12.731 5.275 1.815 1.00 98.38 387 LEU A CA 1
ATOM 3089 C C . LEU A 1 387 ? -12.572 6.217 3.017 1.00 98.38 387 LEU A C 1
ATOM 3091 O O . LEU A 1 387 ? -13.199 7.273 3.060 1.00 98.38 387 LEU A O 1
ATOM 3095 N N . TRP A 1 388 ? -11.676 5.902 3.957 1.00 97.94 388 TRP A N 1
ATOM 3096 C CA . TRP A 1 388 ? -11.353 6.831 5.041 1.00 97.94 388 TRP A CA 1
ATOM 3097 C C . TRP A 1 388 ? -10.717 8.136 4.528 1.00 97.94 388 TRP A C 1
ATOM 3099 O O . TRP A 1 388 ? -11.086 9.206 5.000 1.00 97.94 388 TRP A O 1
ATOM 3109 N N . GLU A 1 389 ? -9.832 8.092 3.526 1.00 97.44 389 GLU A N 1
ATOM 3110 C CA . GLU A 1 389 ? -9.236 9.286 2.894 1.00 97.44 389 GLU A CA 1
ATOM 3111 C C . GLU A 1 389 ? -10.281 10.160 2.166 1.00 97.44 389 GLU A C 1
ATOM 3113 O O . GLU A 1 389 ? -10.230 11.386 2.261 1.00 97.44 389 GLU A O 1
ATOM 3118 N N . ILE A 1 390 ? -11.284 9.555 1.516 1.00 97.62 390 ILE A N 1
ATOM 3119 C CA . ILE A 1 390 ? -12.473 10.243 0.967 1.00 97.62 390 ILE A CA 1
ATOM 3120 C C . ILE A 1 390 ? -13.313 10.883 2.096 1.00 97.62 390 ILE A C 1
ATOM 3122 O O . ILE A 1 390 ? -13.906 11.949 1.913 1.00 97.62 390 ILE A O 1
ATOM 3126 N N . SER A 1 391 ? -13.354 10.249 3.271 1.00 96.19 391 SER A N 1
ATOM 3127 C CA . SER A 1 391 ? -14.048 10.736 4.471 1.00 96.19 391 SER A CA 1
ATOM 3128 C C . SER A 1 391 ? -13.316 11.891 5.163 1.00 96.19 391 SER A C 1
ATOM 3130 O O . SER A 1 391 ? -13.964 12.788 5.703 1.00 96.19 391 SER A O 1
ATOM 3132 N N . SER A 1 392 ? -11.978 11.862 5.172 1.00 94.38 392 SER A N 1
ATOM 3133 C CA . SER A 1 392 ? -11.114 12.725 5.988 1.00 94.38 392 SER A CA 1
ATOM 3134 C C . SER A 1 392 ? -10.486 13.891 5.225 1.00 94.38 392 SER A C 1
ATOM 3136 O O . SER A 1 392 ? -10.253 14.943 5.821 1.00 94.38 392 SER A O 1
ATOM 3138 N N . GLY A 1 393 ? -10.185 13.716 3.933 1.00 93.06 393 GLY A N 1
ATOM 3139 C CA . GLY A 1 393 ? -9.333 14.622 3.155 1.00 93.06 393 GLY A CA 1
ATOM 3140 C C . GLY A 1 393 ? -7.859 14.588 3.575 1.00 93.06 393 GLY A C 1
ATOM 3141 O O . GLY A 1 393 ? -7.080 15.443 3.156 1.00 93.06 393 GLY A O 1
ATOM 3142 N N . LYS A 1 394 ? -7.475 13.627 4.424 1.00 91.88 394 LYS A N 1
ATOM 3143 C CA . LYS A 1 394 ? -6.139 13.461 5.009 1.00 91.88 394 LYS A CA 1
ATOM 3144 C C . LYS A 1 394 ? -5.508 12.169 4.507 1.00 91.88 394 LYS A C 1
ATOM 3146 O O . LYS A 1 394 ? -6.198 11.181 4.269 1.00 91.88 394 LYS A O 1
ATOM 3151 N N . LEU A 1 395 ? -4.182 12.157 4.400 1.00 91.38 395 LEU A N 1
ATOM 3152 C CA . LEU A 1 395 ? -3.446 10.935 4.097 1.00 91.38 395 LEU A CA 1
ATOM 3153 C C . LEU A 1 395 ? -3.559 9.944 5.280 1.00 91.38 395 LEU A C 1
ATOM 3155 O O . LEU A 1 395 ? -3.411 10.371 6.426 1.00 91.38 395 LEU A O 1
ATOM 3159 N N . PRO A 1 396 ? -3.781 8.637 5.048 1.00 91.75 396 PRO A N 1
ATOM 3160 C CA . PRO A 1 396 ? -3.734 7.646 6.116 1.00 91.75 396 PRO A CA 1
ATOM 3161 C C . PRO A 1 396 ? -2.363 7.605 6.799 1.00 91.75 396 PRO A C 1
ATOM 3163 O O . PRO A 1 396 ? -1.335 7.407 6.144 1.00 91.75 396 PRO A O 1
ATOM 3166 N N . PHE A 1 397 ? -2.374 7.753 8.122 1.00 87.81 397 PHE A N 1
ATOM 3167 C CA . PHE A 1 397 ? -1.222 7.786 9.018 1.00 87.81 397 PHE A CA 1
ATOM 3168 C C . PHE A 1 397 ? -0.241 8.960 8.794 1.00 87.81 397 PHE A C 1
ATOM 3170 O O . PHE A 1 397 ? 0.930 8.850 9.150 1.00 87.81 397 PHE A O 1
ATOM 3177 N N . ASP A 1 398 ? -0.699 10.100 8.257 1.00 84.56 398 ASP A N 1
ATOM 3178 C CA . ASP A 1 398 ? 0.138 11.294 7.979 1.00 84.56 398 ASP A CA 1
ATOM 3179 C C . ASP A 1 398 ? 0.815 11.892 9.228 1.00 84.56 398 ASP A C 1
ATOM 3181 O O . ASP A 1 398 ? 1.894 12.475 9.153 1.00 84.56 398 ASP A O 1
ATOM 3185 N N . SER A 1 399 ? 0.197 11.722 10.400 1.00 79.94 399 SER A N 1
ATOM 3186 C CA . SER A 1 399 ? 0.726 12.157 11.700 1.00 79.94 399 SER A CA 1
ATOM 3187 C C . SER A 1 399 ? 1.879 11.290 12.227 1.00 79.94 399 SER A C 1
ATOM 3189 O O . SER A 1 399 ? 2.443 11.598 13.279 1.00 79.94 399 SER A O 1
ATOM 3191 N N . TYR A 1 400 ? 2.247 10.217 11.521 1.00 74.56 400 TYR A N 1
ATOM 3192 C CA . TYR A 1 400 ? 3.215 9.223 11.973 1.00 74.56 400 TYR A CA 1
ATOM 3193 C C . TYR A 1 400 ? 4.469 9.166 11.083 1.00 74.56 400 TYR A C 1
ATOM 3195 O O . TYR A 1 400 ? 4.365 9.198 9.855 1.00 74.56 400 TYR A O 1
ATOM 3203 N N . PRO A 1 401 ? 5.675 8.989 11.664 1.00 72.12 401 PRO A N 1
ATOM 3204 C CA . PRO A 1 401 ? 6.870 8.654 10.892 1.00 72.12 401 PRO A CA 1
ATOM 3205 C C . PRO A 1 401 ? 6.643 7.383 10.067 1.00 72.12 401 PRO A C 1
ATOM 3207 O O . PRO A 1 401 ? 6.146 6.379 10.589 1.00 72.12 401 PRO A O 1
ATOM 3210 N N . LYS A 1 402 ? 7.007 7.418 8.781 1.00 71.19 402 LYS A N 1
ATOM 3211 C CA . LYS A 1 402 ? 6.679 6.375 7.790 1.00 71.19 402 LYS A CA 1
ATOM 3212 C C . LYS A 1 402 ? 7.145 4.993 8.235 1.00 71.19 402 LYS A C 1
ATOM 3214 O O . LYS A 1 402 ? 6.422 4.009 8.111 1.00 71.19 402 LYS A O 1
ATOM 3219 N N . GLU A 1 403 ? 8.327 4.962 8.829 1.00 67.38 403 GLU A N 1
ATOM 3220 C CA . GLU A 1 403 ? 9.044 3.797 9.338 1.00 67.38 403 GLU A CA 1
ATOM 3221 C C . GLU A 1 403 ? 8.260 3.072 10.448 1.00 67.38 403 GLU A C 1
ATOM 3223 O O . GLU A 1 403 ? 8.451 1.878 10.669 1.00 67.38 403 GLU A O 1
ATOM 3228 N N . LYS A 1 404 ? 7.354 3.786 11.133 1.00 68.94 404 LYS A N 1
ATOM 3229 C CA . LYS A 1 404 ? 6.541 3.290 12.252 1.00 68.94 404 LYS A CA 1
ATOM 3230 C C . LYS A 1 404 ? 5.126 2.871 11.834 1.00 68.94 404 LYS A C 1
ATOM 3232 O O . LYS A 1 404 ? 4.480 2.142 12.585 1.00 68.94 404 LYS A O 1
ATOM 3237 N N . ILE A 1 405 ? 4.652 3.247 10.638 1.00 76.69 405 ILE A N 1
ATOM 3238 C CA . ILE A 1 405 ? 3.293 2.926 10.146 1.00 76.69 405 ILE A CA 1
ATOM 3239 C C . ILE A 1 405 ? 3.019 1.415 10.209 1.00 76.69 405 ILE A C 1
ATOM 3241 O O . ILE A 1 405 ? 1.975 1.000 10.707 1.00 76.69 405 ILE A O 1
ATOM 3245 N N . ALA A 1 406 ? 3.983 0.583 9.799 1.00 72.19 406 ALA A N 1
ATOM 3246 C CA . ALA A 1 406 ? 3.866 -0.877 9.862 1.00 72.19 406 ALA A CA 1
ATOM 3247 C C . ALA A 1 406 ? 3.643 -1.410 11.295 1.00 72.19 406 ALA A C 1
ATOM 3249 O O . ALA A 1 406 ? 2.876 -2.355 11.492 1.00 72.19 406 ALA A O 1
ATOM 3250 N N . ILE A 1 407 ? 4.275 -0.793 12.303 1.00 66.38 407 ILE A N 1
ATOM 3251 C CA . ILE A 1 407 ? 4.128 -1.160 13.721 1.00 66.38 407 ILE A CA 1
ATOM 3252 C C . ILE A 1 407 ? 2.738 -0.757 14.231 1.00 66.38 407 ILE A C 1
ATOM 3254 O O . ILE A 1 407 ? 2.069 -1.551 14.896 1.00 66.38 407 ILE A O 1
ATOM 3258 N N . PHE A 1 408 ? 2.258 0.443 13.889 1.00 69.94 408 PHE A N 1
ATOM 3259 C CA . PHE A 1 408 ? 0.913 0.885 14.271 1.00 69.94 408 PHE A CA 1
ATOM 3260 C C . PHE A 1 408 ? -0.172 -0.001 13.644 1.00 69.94 408 PHE A C 1
ATOM 3262 O O . PHE A 1 408 ? -1.017 -0.527 14.367 1.00 69.94 408 PHE A O 1
ATOM 3269 N N . VAL A 1 409 ? -0.094 -0.263 12.336 1.00 75.25 409 VAL A N 1
ATOM 3270 C CA . VAL A 1 409 ? -1.035 -1.137 11.615 1.00 75.25 409 VAL A CA 1
ATOM 3271 C C . VAL A 1 409 ? -1.073 -2.548 12.224 1.00 75.25 409 VAL A C 1
ATOM 3273 O O . VAL A 1 409 ? -2.155 -3.049 12.524 1.00 75.25 409 VAL A O 1
ATOM 3276 N N . CYS A 1 410 ? 0.085 -3.160 12.501 1.00 69.06 410 CYS A N 1
ATOM 3277 C CA . CYS A 1 410 ? 0.162 -4.518 13.067 1.00 69.06 410 CYS A CA 1
ATOM 3278 C C . CYS A 1 410 ? -0.081 -4.611 14.583 1.00 69.06 410 CYS A C 1
ATOM 3280 O O . CYS A 1 410 ? -0.240 -5.712 15.101 1.00 69.06 410 CYS A O 1
ATOM 3282 N N . SER A 1 411 ? -0.144 -3.485 15.302 1.00 63.50 411 SER A N 1
ATOM 3283 C CA . SER A 1 411 ? -0.658 -3.443 16.685 1.00 63.50 411 SER A CA 1
ATOM 3284 C C . SER A 1 411 ? -2.189 -3.292 16.739 1.00 63.50 411 SER A C 1
ATOM 3286 O O . SER A 1 411 ? -2.762 -3.022 17.799 1.00 63.50 411 SER A O 1
ATOM 3288 N N . GLY A 1 412 ? -2.862 -3.466 15.594 1.00 69.62 412 GLY A N 1
ATOM 3289 C CA . GLY A 1 412 ? -4.310 -3.349 15.449 1.00 69.62 412 GLY A CA 1
ATOM 3290 C C . GLY A 1 412 ? -4.820 -1.909 15.524 1.00 69.62 412 GLY A C 1
ATOM 3291 O O . GLY A 1 412 ? -6.020 -1.708 15.697 1.00 69.62 412 GLY A O 1
ATOM 3292 N N . ARG A 1 413 ? -3.942 -0.898 15.423 1.00 78.06 413 ARG A N 1
ATOM 3293 C CA . ARG A 1 413 ? -4.373 0.504 15.343 1.00 78.06 413 ARG A CA 1
ATOM 3294 C C . ARG A 1 413 ? -4.910 0.795 13.940 1.00 78.06 413 ARG A C 1
ATOM 3296 O O . ARG A 1 413 ? -4.476 0.208 12.945 1.00 78.06 413 ARG A O 1
ATOM 3303 N N . ARG A 1 414 ? -5.864 1.717 13.876 1.00 86.69 414 ARG A N 1
ATOM 3304 C CA . ARG A 1 414 ? -6.458 2.279 12.658 1.00 86.69 414 ARG A CA 1
ATOM 3305 C C . ARG A 1 414 ? -6.595 3.786 12.840 1.00 86.69 414 ARG A C 1
ATOM 3307 O O . ARG A 1 414 ? -6.320 4.304 13.922 1.00 86.69 414 ARG A O 1
ATOM 3314 N N . GLU A 1 415 ? -6.987 4.473 11.778 1.00 90.50 415 GLU A N 1
ATOM 3315 C CA . GLU A 1 415 ? -7.260 5.903 11.843 1.00 90.50 415 GLU A CA 1
ATOM 3316 C C . GLU A 1 415 ? -8.490 6.233 12.695 1.00 90.50 415 GLU A C 1
ATOM 3318 O O . GLU A 1 415 ? -9.404 5.418 12.854 1.00 90.50 415 GLU A O 1
ATOM 3323 N N . ALA A 1 416 ? -8.520 7.453 13.231 1.00 87.69 416 ALA A N 1
ATOM 3324 C CA . ALA A 1 416 ? -9.653 7.926 14.016 1.00 87.69 416 ALA A CA 1
ATOM 3325 C C . ALA A 1 416 ? -10.901 8.132 13.127 1.00 87.69 416 ALA A C 1
ATOM 3327 O O . ALA A 1 416 ? -10.777 8.626 11.999 1.00 87.69 416 ALA A O 1
ATOM 3328 N N . PRO A 1 417 ? -12.117 7.818 13.615 1.00 87.88 417 PRO A N 1
ATOM 3329 C CA . PRO A 1 417 ? -13.352 8.192 12.934 1.00 87.88 417 PRO A CA 1
ATOM 3330 C C . PRO A 1 417 ? -13.440 9.708 12.727 1.00 87.88 417 PRO A C 1
ATOM 3332 O O . PRO A 1 417 ? -13.173 10.482 13.645 1.00 87.88 417 PRO A O 1
ATOM 3335 N N . VAL A 1 418 ? -13.833 10.131 11.526 1.00 88.88 418 VAL A N 1
ATOM 3336 C CA . VAL A 1 418 ? -13.925 11.553 11.165 1.00 88.88 418 VAL A CA 1
ATOM 3337 C C . VAL A 1 418 ? -15.308 12.100 11.520 1.00 88.88 418 VAL A C 1
ATOM 3339 O O . VAL A 1 418 ? -16.326 11.508 11.153 1.00 88.88 418 VAL A O 1
ATOM 3342 N N . GLU A 1 419 ? -15.350 13.244 12.197 1.00 87.88 419 GLU A N 1
ATOM 3343 C CA . GLU A 1 419 ? -16.582 13.985 12.483 1.00 87.88 419 GLU A CA 1
ATOM 3344 C C . GLU A 1 419 ? -17.343 14.346 11.189 1.00 87.88 419 GLU A C 1
ATOM 3346 O O . GLU A 1 419 ? -16.737 14.596 10.148 1.00 87.88 419 GLU A O 1
ATOM 3351 N N . GLY A 1 420 ? -18.680 14.325 11.230 1.00 86.75 420 GLY A N 1
ATOM 3352 C CA . GLY A 1 420 ? -19.519 14.571 10.047 1.00 86.75 420 GLY A CA 1
ATOM 3353 C C . GLY A 1 420 ? -19.511 13.452 8.992 1.00 86.75 420 GLY A C 1
ATOM 3354 O O . GLY A 1 420 ? -19.929 13.686 7.857 1.00 86.75 420 GLY A O 1
ATOM 3355 N N . THR A 1 421 ? -19.037 12.249 9.341 1.00 92.62 421 THR A N 1
ATOM 3356 C CA . THR A 1 421 ? -19.134 11.049 8.490 1.00 92.62 421 THR A CA 1
ATOM 3357 C C . THR A 1 421 ? -20.451 10.304 8.733 1.00 92.62 421 THR A C 1
ATOM 3359 O O . THR A 1 421 ? -20.689 9.906 9.876 1.00 92.62 421 THR A O 1
ATOM 3362 N N . PRO A 1 422 ? -21.253 10.011 7.688 1.00 92.56 422 PRO A N 1
ATOM 3363 C CA . PRO A 1 422 ? -22.449 9.186 7.806 1.00 92.56 422 PRO A CA 1
ATOM 3364 C C . PRO A 1 422 ? -22.153 7.821 8.434 1.00 92.56 422 PRO A C 1
ATOM 3366 O O . PRO A 1 422 ? -21.189 7.139 8.062 1.00 92.56 422 PRO A O 1
ATOM 3369 N N . PHE A 1 423 ? -23.002 7.393 9.367 1.00 88.94 423 PHE A N 1
ATOM 3370 C CA . PHE A 1 423 ? -22.777 6.213 10.204 1.00 88.94 423 PHE A CA 1
ATOM 3371 C C . PHE A 1 423 ? -22.558 4.938 9.375 1.00 88.94 423 PHE A C 1
ATOM 3373 O O . PHE A 1 423 ? -21.647 4.150 9.648 1.00 88.94 423 PHE A O 1
ATOM 3380 N N . GLN A 1 424 ? -23.346 4.762 8.313 1.00 91.19 424 GLN A N 1
ATOM 3381 C CA . GLN A 1 424 ? -23.239 3.609 7.420 1.00 91.19 424 GLN A CA 1
ATOM 3382 C C . GLN A 1 424 ? -21.955 3.639 6.566 1.00 91.19 424 GLN A C 1
ATOM 3384 O O . GLN A 1 424 ? -21.343 2.589 6.364 1.00 91.19 424 GLN A O 1
ATOM 3389 N N . TYR A 1 425 ? -21.484 4.821 6.142 1.00 95.56 425 TYR A N 1
ATOM 3390 C CA . TYR A 1 425 ? -20.218 4.977 5.406 1.00 95.56 425 TYR A CA 1
ATOM 3391 C C . TYR A 1 425 ? -19.012 4.646 6.297 1.00 95.56 425 TYR A C 1
ATOM 3393 O O . TYR A 1 425 ? -18.123 3.896 5.890 1.00 95.56 425 TYR A O 1
ATOM 3401 N N . LYS A 1 426 ? -19.024 5.123 7.552 1.00 95.12 426 LYS A N 1
ATOM 3402 C CA . LYS A 1 426 ? -18.036 4.748 8.576 1.00 95.12 426 LYS A CA 1
ATOM 3403 C C . LYS A 1 426 ? -17.977 3.229 8.760 1.00 95.12 426 LYS A C 1
ATOM 3405 O O . LYS A 1 426 ? -16.926 2.616 8.582 1.00 95.12 426 LYS A O 1
ATOM 3410 N N . LYS A 1 427 ? -19.127 2.614 9.047 1.00 94.31 427 LYS A N 1
ATOM 3411 C CA . LYS A 1 427 ? -19.265 1.163 9.254 1.00 94.31 427 LYS A CA 1
ATOM 3412 C C . LYS A 1 427 ? -18.813 0.345 8.036 1.00 94.31 427 LYS A C 1
ATOM 3414 O O . LYS A 1 427 ? -18.396 -0.803 8.192 1.00 94.31 427 LYS A O 1
ATOM 3419 N N . LEU A 1 428 ? -18.885 0.912 6.830 1.00 96.12 428 LEU A N 1
ATOM 3420 C CA . LEU A 1 428 ? -18.391 0.281 5.610 1.00 96.12 428 LEU A CA 1
ATOM 3421 C C . LEU A 1 428 ? -16.857 0.278 5.543 1.00 96.12 428 LEU A C 1
ATOM 3423 O O . LEU A 1 428 ? -16.287 -0.801 5.379 1.00 96.12 428 LEU A O 1
ATOM 3427 N N . TYR A 1 429 ? -16.176 1.418 5.736 1.00 96.81 429 TYR A N 1
ATOM 3428 C CA . TYR A 1 429 ? -14.703 1.415 5.739 1.00 96.81 429 TYR A CA 1
ATOM 3429 C C . TYR A 1 429 ? -14.120 0.628 6.918 1.00 96.81 429 TYR A C 1
ATOM 3431 O O . TYR A 1 429 ? -13.127 -0.079 6.739 1.00 96.81 429 TYR A O 1
ATOM 3439 N N . GLU A 1 430 ? -14.784 0.643 8.079 1.00 95.06 430 GLU A N 1
ATOM 3440 C CA . GLU A 1 430 ? -14.375 -0.148 9.246 1.00 95.06 430 GLU A CA 1
ATOM 3441 C C . GLU A 1 430 ? -14.424 -1.663 8.980 1.00 95.06 430 GLU A C 1
ATOM 3443 O O . GLU A 1 430 ? -13.550 -2.397 9.441 1.00 95.06 430 GLU A O 1
ATOM 3448 N N . ARG A 1 431 ? -15.383 -2.136 8.170 1.00 96.81 431 ARG A N 1
ATOM 3449 C CA . ARG A 1 431 ? -15.433 -3.530 7.688 1.00 96.81 431 ARG A CA 1
ATOM 3450 C C . ARG A 1 431 ? -14.405 -3.816 6.594 1.00 96.81 431 ARG A C 1
ATOM 3452 O O . ARG A 1 431 ? -13.924 -4.942 6.495 1.00 96.81 431 ARG A O 1
ATOM 3459 N N . CYS A 1 432 ? -14.063 -2.833 5.763 1.00 97.88 432 CYS A N 1
ATOM 3460 C CA . CYS A 1 432 ? -13.043 -2.997 4.728 1.00 97.88 432 CYS A CA 1
ATOM 3461 C C . CYS A 1 432 ? -11.632 -3.149 5.319 1.00 97.88 432 CYS A C 1
ATOM 3463 O O . CYS A 1 432 ? -10.865 -3.963 4.813 1.00 97.88 432 CYS A O 1
ATOM 3465 N N . TRP A 1 433 ? -11.293 -2.443 6.405 1.00 95.31 433 TRP A N 1
ATOM 3466 C CA . TRP A 1 433 ? -9.954 -2.485 7.019 1.00 95.31 433 TRP A CA 1
ATOM 3467 C C . TRP A 1 433 ? -9.781 -3.499 8.172 1.00 95.31 433 TRP A C 1
ATOM 3469 O O . TRP A 1 433 ? -8.833 -3.386 8.959 1.00 95.31 433 TRP A O 1
ATOM 3479 N N . ASP A 1 434 ? -10.688 -4.476 8.302 1.00 92.50 434 ASP A N 1
ATOM 3480 C CA . ASP A 1 434 ? -10.664 -5.496 9.366 1.00 92.50 434 ASP A CA 1
ATOM 3481 C C . ASP A 1 434 ? -9.296 -6.218 9.426 1.00 92.50 434 ASP A C 1
ATOM 3483 O O . ASP A 1 434 ? -8.655 -6.478 8.402 1.00 92.50 434 ASP A O 1
ATOM 3487 N N . GLU A 1 435 ? -8.824 -6.520 10.635 1.00 82.75 435 GLU A N 1
ATOM 3488 C CA . GLU A 1 435 ? -7.583 -7.264 10.900 1.00 82.75 435 GLU A CA 1
ATOM 3489 C C . GLU A 1 435 ? -7.619 -8.684 10.299 1.00 82.75 435 GLU A C 1
ATOM 3491 O O . GLU A 1 435 ? -6.589 -9.238 9.913 1.00 82.75 435 GLU A O 1
ATOM 3496 N N . VAL A 1 436 ? -8.818 -9.251 10.157 1.00 84.44 436 VAL A N 1
ATOM 3497 C CA . VAL A 1 436 ? -9.101 -10.551 9.551 1.00 84.44 436 VAL A CA 1
ATOM 3498 C C . VAL A 1 436 ? -9.629 -10.334 8.114 1.00 84.44 436 VAL A C 1
ATOM 3500 O O . VAL A 1 436 ? -10.796 -9.989 7.939 1.00 84.44 436 VAL A O 1
ATOM 3503 N N . PRO A 1 437 ? -8.817 -10.553 7.054 1.00 88.81 437 PRO A N 1
ATOM 3504 C CA . PRO A 1 437 ? -9.239 -10.521 5.647 1.00 88.81 437 PRO A CA 1
ATOM 3505 C C . PRO A 1 437 ? -10.526 -11.279 5.345 1.00 88.81 437 PRO A C 1
ATOM 3507 O O . PRO A 1 437 ? -11.307 -10.876 4.487 1.00 88.81 437 PRO A O 1
ATOM 3510 N N . GLU A 1 438 ? -10.734 -12.380 6.056 1.00 91.06 438 GLU A N 1
ATOM 3511 C CA . GLU A 1 438 ? -11.876 -13.266 5.921 1.00 91.06 438 GLU A CA 1
ATOM 3512 C C . GLU A 1 438 ? -13.198 -12.601 6.378 1.00 91.06 438 GLU A C 1
ATOM 3514 O O . GLU A 1 438 ? -14.256 -12.963 5.865 1.00 91.06 438 GLU A O 1
ATOM 3519 N N . ASN A 1 439 ? -13.145 -11.580 7.249 1.00 92.50 439 ASN A N 1
ATOM 3520 C CA . ASN A 1 439 ? -14.296 -10.753 7.653 1.00 92.50 439 ASN A CA 1
ATOM 3521 C C . ASN A 1 439 ? -14.618 -9.628 6.653 1.00 92.50 439 ASN A C 1
ATOM 3523 O O . ASN A 1 439 ? -15.751 -9.137 6.612 1.00 92.50 439 ASN A O 1
ATOM 3527 N N . ARG A 1 440 ? -13.622 -9.174 5.877 1.00 97.50 440 ARG A N 1
ATOM 3528 C CA . ARG A 1 440 ? -13.775 -8.039 4.954 1.00 97.50 440 ARG A CA 1
ATOM 3529 C C . ARG A 1 440 ? -14.805 -8.390 3.868 1.00 97.50 440 ARG A C 1
ATOM 3531 O O . ARG A 1 440 ? -14.849 -9.545 3.431 1.00 97.50 440 ARG A O 1
ATOM 3538 N N . PRO A 1 441 ? -15.607 -7.433 3.368 1.00 97.88 441 PRO A N 1
ATOM 3539 C CA . PRO A 1 441 ? -16.492 -7.656 2.220 1.00 97.88 441 PRO A CA 1
ATOM 3540 C C . PRO A 1 441 ? -15.706 -8.020 0.943 1.00 97.88 441 PRO A C 1
ATOM 3542 O O . PRO A 1 441 ? -14.476 -8.052 0.927 1.00 97.88 441 PRO A O 1
ATOM 3545 N N . ASP A 1 442 ? -16.392 -8.374 -0.140 1.00 97.62 442 ASP A N 1
ATOM 3546 C CA . ASP A 1 442 ? -15.817 -8.331 -1.495 1.00 97.62 442 ASP A CA 1
ATOM 3547 C C . ASP A 1 442 ? -16.194 -7.021 -2.204 1.00 97.62 442 ASP A C 1
ATOM 3549 O O . ASP A 1 442 ? -17.077 -6.293 -1.753 1.00 97.62 442 ASP A O 1
ATOM 3553 N N . ALA A 1 443 ? -15.501 -6.691 -3.298 1.00 95.75 443 ALA A N 1
ATOM 3554 C CA . ALA A 1 443 ? -15.640 -5.394 -3.965 1.00 95.75 443 ALA A CA 1
ATOM 3555 C C . ALA A 1 443 ? -17.059 -5.126 -4.488 1.00 95.75 443 ALA A C 1
ATOM 3557 O O . ALA A 1 443 ? -17.516 -3.982 -4.460 1.00 95.75 443 ALA A O 1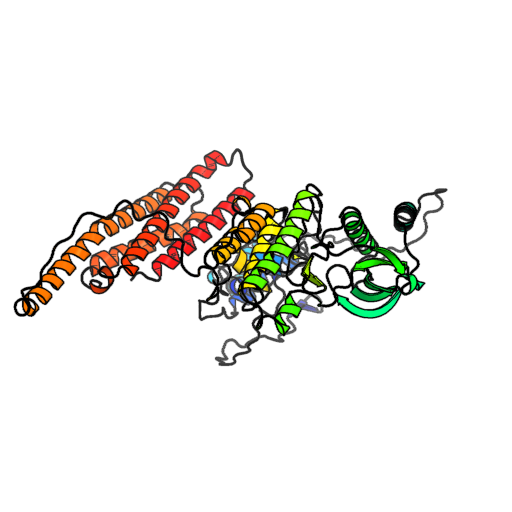
ATOM 3558 N N . LYS A 1 444 ? -17.778 -6.180 -4.903 1.00 95.88 444 LYS A N 1
ATOM 3559 C CA . LYS A 1 444 ? -19.187 -6.064 -5.278 1.00 95.88 444 LYS A CA 1
ATOM 3560 C C . LYS A 1 444 ? -20.048 -5.755 -4.053 1.00 95.88 444 LYS A C 1
ATOM 3562 O O . LYS A 1 444 ? -20.817 -4.808 -4.090 1.00 95.88 444 LYS A O 1
ATOM 3567 N N . SER A 1 445 ? -19.867 -6.482 -2.953 1.00 96.75 445 SER A N 1
ATOM 3568 C CA . SER A 1 445 ? -20.572 -6.206 -1.698 1.00 96.75 445 SER A CA 1
ATOM 3569 C C . SER A 1 445 ? -20.334 -4.773 -1.204 1.00 96.75 445 SER A C 1
ATOM 3571 O O . SER A 1 445 ? -21.249 -4.167 -0.654 1.00 96.75 445 SER A O 1
ATOM 3573 N N . VAL A 1 446 ? -19.135 -4.208 -1.402 1.00 97.44 446 VAL A N 1
ATOM 3574 C CA . VAL A 1 446 ? -18.861 -2.794 -1.085 1.00 97.44 446 VAL A CA 1
ATOM 3575 C C . VAL A 1 446 ? -19.645 -1.857 -2.007 1.00 97.44 446 VAL A C 1
ATOM 3577 O O . VAL A 1 446 ? -20.302 -0.955 -1.497 1.00 97.44 446 VAL A O 1
ATOM 3580 N N . LEU A 1 447 ? -19.656 -2.101 -3.321 1.00 95.31 447 LEU A N 1
ATOM 3581 C CA . LEU A 1 447 ? -20.443 -1.325 -4.289 1.00 95.31 447 LEU A CA 1
ATOM 3582 C C . LEU A 1 447 ? -21.950 -1.369 -3.976 1.00 95.31 447 LEU A C 1
ATOM 3584 O O . LEU A 1 447 ? -22.586 -0.321 -3.899 1.00 95.31 447 LEU A O 1
ATOM 3588 N N . ASP A 1 448 ? -22.488 -2.560 -3.700 1.00 93.12 448 ASP A N 1
ATOM 3589 C CA . ASP A 1 448 ? -23.889 -2.779 -3.318 1.00 93.12 448 ASP A CA 1
ATOM 3590 C C . ASP A 1 448 ? -24.231 -2.081 -1.977 1.00 93.12 448 ASP A C 1
ATOM 3592 O O . ASP A 1 448 ? -25.356 -1.627 -1.771 1.00 93.12 448 ASP A O 1
ATOM 3596 N N . ASN A 1 449 ? -23.268 -1.958 -1.047 1.00 92.94 449 ASN A N 1
ATOM 3597 C CA . ASN A 1 449 ? -23.447 -1.178 0.189 1.00 92.94 449 ASN A CA 1
ATOM 3598 C C . ASN A 1 449 ? -23.420 0.336 -0.104 1.00 92.94 449 ASN A C 1
ATOM 3600 O O . ASN A 1 449 ? -24.242 1.062 0.448 1.00 92.94 449 ASN A O 1
ATOM 3604 N N . LEU A 1 450 ? -22.529 0.813 -0.984 1.00 92.94 450 LEU A N 1
ATOM 3605 C CA . LEU A 1 450 ? -22.435 2.227 -1.381 1.00 92.94 450 LEU A CA 1
ATOM 3606 C C . LEU A 1 450 ? -23.702 2.720 -2.103 1.00 92.94 450 LEU A C 1
ATOM 3608 O O . LEU A 1 450 ? -24.146 3.837 -1.845 1.00 92.94 450 LEU A O 1
ATOM 3612 N N . SER A 1 451 ? -24.320 1.895 -2.957 1.00 87.69 451 SER A N 1
ATOM 3613 C CA . SER A 1 451 ? -25.562 2.241 -3.675 1.00 87.69 451 SER A CA 1
ATOM 3614 C C . SER A 1 451 ? -26.814 2.305 -2.793 1.00 87.69 451 SER A C 1
ATOM 3616 O O . SER A 1 451 ? -27.853 2.788 -3.239 1.00 87.69 451 SER A O 1
ATOM 3618 N N . HIS A 1 452 ? -26.735 1.802 -1.560 1.00 85.38 452 HIS A N 1
ATOM 3619 C CA . HIS A 1 452 ? -27.838 1.766 -0.596 1.00 85.38 452 HIS A CA 1
ATOM 3620 C C . HIS A 1 452 ? -27.558 2.585 0.675 1.00 85.38 452 HIS A C 1
ATOM 3622 O O . HIS A 1 452 ? -28.283 2.446 1.659 1.00 85.38 452 HIS A O 1
ATOM 3628 N N . LEU A 1 453 ? -26.533 3.446 0.663 1.00 85.25 453 LEU A N 1
ATOM 3629 C CA . LEU A 1 453 ? -26.197 4.303 1.800 1.00 85.25 453 LEU A CA 1
ATOM 3630 C C . LEU A 1 453 ? -27.314 5.297 2.133 1.00 85.25 453 LEU A C 1
ATOM 3632 O O . LEU A 1 453 ? -27.693 6.134 1.314 1.00 85.25 453 LEU A O 1
ATOM 3636 N N . ILE A 1 454 ? -27.750 5.272 3.389 1.00 76.88 454 ILE A N 1
ATOM 3637 C CA . ILE A 1 454 ? -28.536 6.342 3.996 1.00 76.88 454 ILE A CA 1
ATOM 3638 C C . ILE A 1 454 ? -27.560 7.393 4.543 1.00 76.88 454 ILE A C 1
ATOM 3640 O O . ILE A 1 454 ? -26.652 7.080 5.316 1.00 76.88 454 ILE A O 1
ATOM 3644 N N . LEU A 1 455 ? -27.752 8.656 4.151 1.00 77.06 455 LEU A N 1
ATOM 3645 C CA . LEU A 1 455 ? -26.980 9.805 4.640 1.00 77.06 455 LEU A CA 1
ATOM 3646 C C . LEU A 1 455 ? -27.451 10.253 6.039 1.00 77.06 455 LEU A C 1
ATOM 3648 O O . LEU A 1 455 ? -27.877 11.389 6.236 1.00 77.06 455 LEU A O 1
ATOM 3652 N N . SER A 1 456 ? -27.383 9.347 7.016 1.00 69.31 456 SER A N 1
ATOM 3653 C CA . SER A 1 456 ? -27.630 9.622 8.435 1.00 69.31 456 SER A CA 1
ATOM 3654 C C . SER A 1 456 ? -26.321 9.690 9.227 1.00 69.31 456 SER A C 1
ATOM 3656 O O . SER A 1 456 ? -25.410 8.881 9.039 1.00 69.31 456 SER A O 1
ATOM 3658 N N . ASN A 1 457 ? -26.234 10.646 10.155 1.00 61.97 457 ASN A N 1
ATOM 3659 C CA . ASN A 1 457 ? -25.142 10.717 11.135 1.00 61.97 457 ASN A CA 1
ATOM 3660 C C . ASN A 1 457 ? -25.444 9.907 12.410 1.00 61.97 457 ASN A C 1
ATOM 3662 O O . ASN A 1 457 ? -24.535 9.636 13.191 1.00 61.97 457 ASN A O 1
ATOM 3666 N N . GLU A 1 458 ? -26.702 9.507 12.613 1.00 61.34 458 GLU A N 1
ATOM 3667 C CA . GLU A 1 458 ? -27.143 8.711 13.760 1.00 61.34 458 GLU A CA 1
ATOM 3668 C C . GLU A 1 458 ? -27.213 7.209 13.418 1.00 61.34 458 GLU A C 1
ATOM 3670 O O . GLU A 1 458 ? -27.408 6.854 12.249 1.00 61.34 458 GLU A O 1
ATOM 3675 N N . PRO A 1 459 ? -27.048 6.308 14.407 1.00 53.94 459 PRO A N 1
ATOM 3676 C CA . PRO A 1 459 ? -27.260 4.876 14.214 1.00 53.94 459 PRO A CA 1
ATOM 3677 C C . PRO A 1 459 ? -28.717 4.558 13.859 1.00 53.94 459 PRO A C 1
ATOM 3679 O O . PRO A 1 459 ? -29.637 5.170 14.391 1.00 53.94 459 PRO A O 1
ATOM 3682 N N . ASP A 1 460 ? -28.938 3.547 13.017 1.00 48.47 460 ASP A N 1
ATOM 3683 C CA . ASP A 1 460 ? -30.284 3.087 12.661 1.00 48.47 460 ASP A CA 1
ATOM 3684 C C . ASP A 1 460 ? -31.033 2.514 13.893 1.00 48.47 460 ASP A C 1
ATOM 3686 O O . ASP A 1 460 ? -30.855 1.346 14.247 1.00 48.47 460 ASP A O 1
ATOM 3690 N N . GLU A 1 461 ? -31.901 3.302 14.546 1.00 43.12 461 GLU A N 1
ATOM 3691 C CA . GLU A 1 461 ? -32.685 2.866 15.727 1.00 43.12 461 GLU A CA 1
ATOM 3692 C C . GLU A 1 461 ? -33.747 1.786 15.422 1.00 43.12 461 GLU A C 1
ATOM 3694 O O . GLU A 1 461 ? -34.347 1.199 16.331 1.00 43.12 461 GLU A O 1
ATOM 3699 N N . ILE A 1 462 ? -33.984 1.488 14.141 1.00 40.75 462 ILE A N 1
ATOM 3700 C CA . ILE A 1 462 ? -35.081 0.641 13.658 1.00 40.75 462 ILE A CA 1
ATOM 3701 C C . ILE A 1 462 ? -34.801 -0.855 13.904 1.00 40.75 462 ILE A C 1
ATOM 3703 O O . ILE A 1 462 ? -34.605 -1.626 12.966 1.00 40.75 462 ILE A O 1
ATOM 3707 N N . HIS A 1 463 ? -34.845 -1.284 15.175 1.00 34.78 463 HIS A N 1
ATOM 3708 C CA . HIS A 1 463 ? -35.461 -2.574 15.530 1.00 34.78 463 HIS A CA 1
ATOM 3709 C C . HIS A 1 463 ? -35.802 -2.830 17.018 1.00 34.78 463 HIS A C 1
ATOM 3711 O O . HIS A 1 463 ? -36.435 -3.850 17.298 1.00 34.78 463 HIS A O 1
ATOM 3717 N N . PHE A 1 464 ? -35.422 -1.977 17.983 1.00 29.91 464 PHE A N 1
ATOM 3718 C CA . PHE A 1 464 ? -35.430 -2.370 19.411 1.00 29.91 464 PHE A CA 1
ATOM 3719 C C . PHE A 1 464 ? -36.701 -2.059 20.237 1.00 29.91 464 PHE A C 1
ATOM 3721 O O . PHE A 1 464 ? -36.832 -2.564 21.354 1.00 29.91 464 PHE A O 1
ATOM 3728 N N . GLU A 1 465 ? -37.659 -1.275 19.730 1.00 26.70 465 GLU A N 1
ATOM 3729 C CA . GLU A 1 465 ? -38.746 -0.714 20.562 1.00 26.70 465 GLU A CA 1
ATOM 3730 C C . GLU A 1 465 ? -39.803 -1.707 21.093 1.00 26.70 465 GLU A C 1
ATOM 3732 O O . GLU A 1 465 ? -40.442 -1.440 22.114 1.00 26.70 465 GLU A O 1
ATOM 3737 N N . GLN A 1 466 ? -40.004 -2.874 20.467 1.00 31.95 466 GLN A N 1
ATOM 3738 C CA . GLN A 1 466 ? -41.165 -3.750 20.740 1.00 31.95 466 GLN A CA 1
ATOM 3739 C C . GLN A 1 466 ? -41.182 -4.467 22.117 1.00 31.95 466 GLN A C 1
ATOM 3741 O O . GLN A 1 466 ? -41.943 -5.417 22.305 1.00 31.95 466 GLN A O 1
ATOM 3746 N N . LYS A 1 467 ? -40.378 -4.044 23.105 1.00 32.75 467 LYS A N 1
ATOM 3747 C CA . LYS A 1 467 ? -40.337 -4.648 24.457 1.00 32.75 467 LYS A CA 1
ATOM 3748 C C . LYS A 1 467 ? -40.305 -3.686 25.657 1.00 32.75 467 LYS A C 1
ATOM 3750 O O . LYS A 1 467 ? -40.121 -4.162 26.775 1.00 32.75 467 LYS A O 1
ATOM 3755 N N . LYS A 1 468 ? -40.518 -2.371 25.489 1.00 28.75 468 LYS A N 1
ATOM 3756 C CA . LYS A 1 468 ? -40.478 -1.397 26.611 1.00 28.75 468 LYS A CA 1
ATOM 3757 C C . LYS A 1 468 ? -41.715 -0.495 26.787 1.00 28.75 468 LYS A C 1
ATOM 3759 O O . LYS A 1 468 ? -41.606 0.593 27.334 1.00 28.75 468 LYS A O 1
ATOM 3764 N N . ASN A 1 469 ? -42.909 -0.981 26.443 1.00 28.09 469 ASN A N 1
ATOM 3765 C CA . ASN A 1 469 ? -44.173 -0.303 26.770 1.00 28.09 469 ASN A CA 1
ATOM 3766 C C . ASN A 1 469 ? -45.025 -1.110 27.767 1.00 28.09 469 ASN A C 1
ATOM 3768 O O . ASN A 1 469 ? -45.901 -1.864 27.351 1.00 28.09 469 ASN A O 1
ATOM 3772 N N . ASN A 1 470 ? -44.748 -0.959 29.074 1.00 29.56 470 ASN A N 1
ATOM 3773 C CA . ASN A 1 470 ? -45.716 -1.159 30.173 1.00 29.56 470 ASN A CA 1
ATOM 3774 C C . ASN A 1 470 ? -45.130 -0.802 31.562 1.00 29.56 470 ASN A C 1
ATOM 3776 O O . ASN A 1 470 ? -44.764 -1.684 32.333 1.00 29.56 470 ASN A O 1
ATOM 3780 N N . ALA A 1 471 ? -45.064 0.494 31.887 1.00 30.09 471 ALA A N 1
ATOM 3781 C CA . ALA A 1 471 ? -45.144 1.028 33.257 1.00 30.09 471 ALA A CA 1
ATOM 3782 C C . ALA A 1 471 ? -45.249 2.561 33.193 1.00 30.09 471 ALA A C 1
ATOM 3784 O O . ALA A 1 471 ? -44.337 3.230 32.718 1.00 30.09 471 ALA A O 1
ATOM 3785 N N . ASN A 1 472 ? -46.359 3.128 33.658 1.00 30.09 472 ASN A N 1
ATOM 3786 C CA . ASN A 1 472 ? -46.591 4.572 33.706 1.00 30.09 472 ASN A CA 1
ATOM 3787 C C . ASN A 1 472 ? -47.428 4.861 34.954 1.00 30.09 472 ASN A C 1
ATOM 3789 O O . ASN A 1 472 ? -48.447 4.199 35.102 1.00 30.09 472 ASN A O 1
ATOM 3793 N N . TYR A 1 473 ? -47.022 5.797 35.820 1.00 29.81 473 TYR A N 1
ATOM 3794 C CA . TYR A 1 473 ? -47.922 6.695 36.565 1.00 29.81 473 TYR A CA 1
ATOM 3795 C C . TYR A 1 473 ? -47.142 7.789 37.328 1.00 29.81 473 TYR A C 1
ATOM 3797 O O . TYR A 1 473 ? -45.924 7.737 37.472 1.00 29.81 473 TYR A O 1
ATOM 3805 N N . LYS A 1 474 ? -47.877 8.826 37.749 1.00 33.25 474 LYS A N 1
ATOM 3806 C CA . LYS A 1 474 ? -47.425 10.047 38.455 1.00 33.25 474 LYS A CA 1
ATOM 3807 C C . LYS A 1 474 ? -47.526 9.820 39.994 1.00 33.25 474 LYS A C 1
ATOM 3809 O O . LYS A 1 474 ? -47.975 8.754 40.389 1.00 33.25 474 LYS A O 1
ATOM 3814 N N . SER A 1 475 ? -47.170 10.724 40.918 1.00 31.06 475 SER A N 1
ATOM 3815 C CA . SER A 1 475 ? -47.090 12.200 40.874 1.00 31.06 475 SER A CA 1
ATOM 3816 C C . SER A 1 475 ? -46.236 12.818 42.000 1.00 31.06 475 SER A C 1
ATOM 3818 O O . SER A 1 475 ? -45.971 12.174 43.005 1.00 31.06 475 SER A O 1
ATOM 3820 N N . LYS A 1 476 ? -45.880 14.106 41.852 1.00 39.09 476 LYS A N 1
ATOM 3821 C CA . LYS A 1 476 ? -45.202 14.941 42.868 1.00 39.09 476 LYS A CA 1
ATOM 3822 C C . LYS A 1 476 ? -46.063 15.207 44.113 1.00 39.09 476 LYS A C 1
ATOM 3824 O O . LYS A 1 476 ? -47.195 15.653 43.927 1.00 39.09 476 LYS A O 1
ATOM 3829 N N . SER A 1 477 ? -45.474 15.134 45.316 1.00 32.41 477 SER A N 1
ATOM 3830 C CA . SER A 1 477 ? -45.904 15.913 46.502 1.00 32.41 477 SER A CA 1
ATOM 3831 C C . SER A 1 477 ? -44.987 15.752 47.740 1.00 32.41 477 SER A C 1
ATOM 3833 O O . SER A 1 477 ? -45.437 15.157 48.712 1.00 32.41 477 SER A O 1
ATOM 3835 N N . GLU A 1 478 ? -43.740 16.264 47.770 1.00 30.55 478 GLU A N 1
ATOM 3836 C CA . GLU A 1 478 ? -42.932 16.177 49.021 1.00 30.55 478 GLU A CA 1
ATOM 3837 C C . GLU A 1 478 ? -41.775 17.194 49.235 1.00 30.55 478 GLU A C 1
ATOM 3839 O O . GLU A 1 478 ? -40.869 16.937 50.027 1.00 30.55 478 GLU A O 1
ATOM 3844 N N . ASP A 1 479 ? -41.824 18.390 48.625 1.00 41.25 479 ASP A N 1
ATOM 3845 C CA . ASP A 1 479 ? -40.746 19.420 48.595 1.00 41.25 479 ASP A CA 1
ATOM 3846 C C . ASP A 1 479 ? -40.290 20.028 49.961 1.00 41.25 479 ASP A C 1
ATOM 3848 O O . ASP A 1 479 ? -39.669 21.092 50.003 1.00 41.25 479 ASP A O 1
ATOM 3852 N N . ARG A 1 480 ? -40.590 19.392 51.104 1.00 37.19 480 ARG A N 1
ATOM 3853 C CA . ARG A 1 480 ? -40.010 19.698 52.434 1.00 37.19 480 ARG A CA 1
ATOM 3854 C C . ARG A 1 480 ? -39.582 18.478 53.260 1.00 37.19 480 ARG A C 1
ATOM 3856 O O . ARG A 1 480 ? -39.097 18.663 54.371 1.00 37.19 480 ARG A O 1
ATOM 3863 N N . LEU A 1 481 ? -39.723 17.263 52.730 1.00 33.41 481 LEU A N 1
ATOM 3864 C CA . LEU A 1 481 ? -39.127 16.051 53.309 1.00 33.41 481 LEU A CA 1
ATOM 3865 C C . LEU A 1 481 ? -37.783 15.710 52.633 1.00 33.41 481 LEU A C 1
ATOM 3867 O O . LEU A 1 481 ? -36.909 15.099 53.245 1.00 33.41 481 LEU A O 1
ATOM 3871 N N . PHE A 1 482 ? -37.600 16.185 51.394 1.00 35.97 482 PHE A N 1
ATOM 3872 C CA . PHE A 1 482 ? -36.454 15.878 50.539 1.00 35.97 482 PHE A CA 1
ATOM 3873 C C . PHE A 1 482 ? -35.085 16.182 51.160 1.00 35.97 482 PHE A C 1
ATOM 3875 O O . PHE A 1 482 ? -34.230 15.321 51.089 1.00 35.97 482 PHE A O 1
ATOM 3882 N N . THR A 1 483 ? -34.841 17.318 51.820 1.00 37.69 483 THR A N 1
ATOM 3883 C CA . THR A 1 483 ? -33.472 17.653 52.286 1.00 37.69 483 THR A CA 1
ATOM 3884 C C . THR A 1 483 ? -32.930 16.800 53.435 1.00 37.69 483 THR A C 1
ATOM 3886 O O . THR A 1 483 ? -31.740 16.869 53.699 1.00 37.69 483 THR A O 1
ATOM 3889 N N . VAL A 1 484 ? -33.758 16.007 54.125 1.00 38.12 484 VAL A N 1
ATOM 3890 C CA . VAL A 1 484 ? -33.281 15.031 55.132 1.00 38.12 484 VAL A CA 1
ATOM 3891 C C . VAL A 1 484 ? -33.327 13.604 54.581 1.00 38.12 484 VAL A C 1
ATOM 3893 O O . VAL A 1 484 ? -32.542 12.754 54.996 1.00 38.12 484 VAL A O 1
ATOM 3896 N N . ILE A 1 485 ? -34.217 13.339 53.618 1.00 38.12 485 ILE A N 1
ATOM 3897 C CA . ILE A 1 485 ? -34.242 12.067 52.893 1.00 38.12 485 ILE A CA 1
ATOM 3898 C C . ILE A 1 485 ? -33.085 11.973 51.893 1.00 38.12 485 ILE A C 1
ATOM 3900 O O . ILE A 1 485 ? -32.499 10.910 51.806 1.00 38.12 485 ILE A O 1
ATOM 3904 N N . ASP A 1 486 ? -32.688 13.043 51.205 1.00 39.97 486 ASP A N 1
ATOM 3905 C CA . ASP A 1 486 ? -31.626 13.007 50.188 1.00 39.97 486 ASP A CA 1
ATOM 3906 C C . ASP A 1 486 ? -30.266 12.626 50.803 1.00 39.97 486 ASP A C 1
ATOM 3908 O O . ASP A 1 486 ? -29.607 11.720 50.301 1.00 39.97 486 ASP A O 1
ATOM 3912 N N . ASP A 1 487 ? -29.904 13.193 51.962 1.00 37.66 487 ASP A N 1
ATOM 3913 C CA . ASP A 1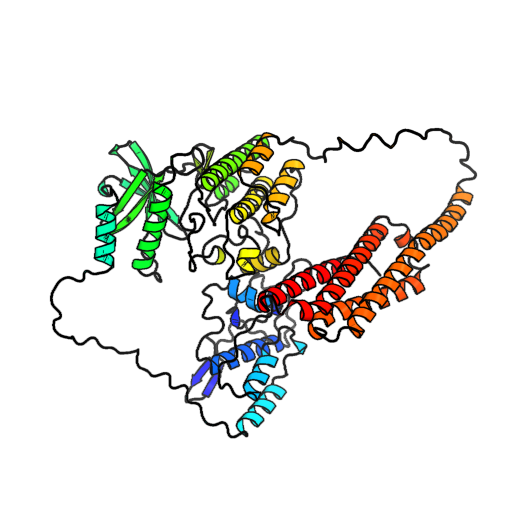 487 ? -28.697 12.811 52.718 1.00 37.66 487 ASP A CA 1
ATOM 3914 C C . ASP A 1 487 ? -28.737 11.337 53.182 1.00 37.66 487 ASP A C 1
ATOM 3916 O O . ASP A 1 487 ? -27.756 10.598 53.051 1.00 37.66 487 ASP A O 1
ATOM 3920 N N . LEU A 1 488 ? -29.880 10.874 53.711 1.00 37.22 488 LEU A N 1
ATOM 3921 C CA . LEU A 1 488 ? -30.038 9.500 54.209 1.00 37.22 488 LEU A CA 1
ATOM 3922 C C . LEU A 1 488 ? -30.124 8.463 53.080 1.00 37.22 488 LEU A C 1
ATOM 3924 O O . LEU A 1 488 ? -29.537 7.387 53.193 1.00 37.22 488 LEU A O 1
ATOM 3928 N N . THR A 1 489 ? -30.811 8.778 51.985 1.00 42.50 489 THR A N 1
ATOM 3929 C CA . THR A 1 489 ? -30.903 7.937 50.788 1.00 42.50 489 THR A CA 1
ATOM 3930 C C . THR A 1 489 ? -29.562 7.902 50.070 1.00 42.50 489 THR A C 1
ATOM 3932 O O . THR A 1 489 ? -29.107 6.817 49.738 1.00 42.50 489 THR A O 1
ATOM 3935 N N . THR A 1 490 ? -28.838 9.021 49.967 1.00 49.97 490 THR A N 1
ATOM 3936 C CA . THR A 1 490 ? -27.469 9.056 49.422 1.00 49.97 490 THR A CA 1
ATOM 3937 C C . THR A 1 490 ? -26.517 8.135 50.193 1.00 49.97 490 THR A C 1
ATOM 3939 O O . THR A 1 490 ? -25.690 7.471 49.564 1.00 49.97 490 THR A O 1
ATOM 3942 N N . ALA A 1 491 ? -26.647 8.032 51.521 1.00 42.22 491 ALA A N 1
ATOM 3943 C CA . ALA A 1 491 ? -25.864 7.105 52.349 1.00 42.22 491 ALA A CA 1
ATOM 3944 C C . ALA A 1 491 ? -26.322 5.629 52.247 1.00 42.22 491 ALA A C 1
ATOM 3946 O O . ALA A 1 491 ? -25.516 4.701 52.388 1.00 42.22 491 ALA A O 1
ATOM 3947 N N . ILE A 1 492 ? -27.606 5.381 51.979 1.00 45.75 492 ILE A N 1
ATOM 3948 C CA . ILE A 1 492 ? -28.140 4.030 51.741 1.00 45.75 492 ILE A CA 1
ATOM 3949 C C . ILE A 1 492 ? -27.733 3.534 50.344 1.00 45.75 492 ILE A C 1
ATOM 3951 O O . ILE A 1 492 ? -27.187 2.434 50.229 1.00 45.75 492 ILE A O 1
ATOM 3955 N N . ASP A 1 493 ? -27.883 4.371 49.317 1.00 51.78 493 ASP A N 1
ATOM 3956 C CA . ASP A 1 493 ? -27.493 4.110 47.928 1.00 51.78 493 ASP A CA 1
ATOM 3957 C C . ASP A 1 493 ? -25.983 3.883 47.792 1.00 51.78 493 ASP A C 1
ATOM 3959 O O . ASP A 1 493 ? -25.571 2.997 47.049 1.00 51.78 493 ASP A O 1
ATOM 3963 N N . ALA A 1 494 ? -25.147 4.599 48.558 1.00 46.47 494 ALA A N 1
ATOM 3964 C CA . ALA A 1 494 ? -23.717 4.295 48.697 1.00 46.47 494 ALA A CA 1
ATOM 3965 C C . ALA A 1 494 ? -23.482 2.823 49.058 1.00 46.47 494 ALA A C 1
ATOM 3967 O O . ALA A 1 494 ? -22.732 2.087 48.411 1.00 46.47 494 ALA A O 1
ATOM 3968 N N . THR A 1 495 ? -24.176 2.398 50.113 1.00 51.34 495 THR A N 1
ATOM 3969 C CA . THR A 1 495 ? -24.054 1.076 50.717 1.00 51.34 495 THR A CA 1
ATOM 3970 C C . THR A 1 495 ? -24.621 -0.008 49.792 1.00 51.34 495 THR A C 1
ATOM 3972 O O . THR A 1 495 ? -24.153 -1.145 49.823 1.00 51.34 495 THR A O 1
ATOM 3975 N N . GLU A 1 496 ? -25.608 0.312 48.953 1.00 56.16 496 GLU A N 1
ATOM 3976 C CA . GLU A 1 496 ? -26.199 -0.602 47.967 1.00 56.16 496 GLU A CA 1
ATOM 3977 C C . GLU A 1 496 ? -25.390 -0.682 46.659 1.00 56.16 496 GLU A C 1
ATOM 3979 O O . GLU A 1 496 ? -25.119 -1.782 46.170 1.00 56.16 496 GLU A O 1
ATOM 3984 N N . ALA A 1 497 ? -24.885 0.447 46.157 1.00 54.53 497 ALA A N 1
ATOM 3985 C CA . ALA A 1 497 ? -23.952 0.498 45.034 1.00 54.53 497 ALA A CA 1
ATOM 3986 C C . ALA A 1 497 ? -22.690 -0.319 45.343 1.00 54.53 497 ALA A C 1
ATOM 3988 O O . ALA A 1 497 ? -22.354 -1.232 44.587 1.00 54.53 497 ALA A O 1
ATOM 3989 N N . ILE A 1 498 ? -22.057 -0.098 46.500 1.00 57.59 498 ILE A N 1
ATOM 3990 C CA . ILE A 1 498 ? -20.906 -0.888 46.963 1.00 57.59 498 ILE A CA 1
ATOM 3991 C C . ILE A 1 498 ? -21.241 -2.390 47.036 1.00 57.59 498 ILE A C 1
ATOM 3993 O O . ILE A 1 498 ? -20.475 -3.212 46.525 1.00 57.59 498 ILE A O 1
ATOM 3997 N N . LYS A 1 499 ? -22.405 -2.777 47.588 1.00 62.28 499 LYS A N 1
ATOM 3998 C CA . LYS A 1 499 ? -22.848 -4.188 47.613 1.00 62.28 499 LYS A CA 1
ATOM 3999 C C . LYS A 1 499 ? -22.955 -4.801 46.217 1.00 62.28 499 LYS A C 1
ATOM 4001 O O . LYS A 1 499 ? -22.682 -5.990 46.086 1.00 62.28 499 LYS A O 1
ATOM 4006 N N . SER A 1 500 ? -23.315 -4.033 45.186 1.00 61.66 500 SER A N 1
ATOM 4007 C CA . SER A 1 500 ? -23.409 -4.544 43.809 1.00 61.66 500 SER A CA 1
ATOM 4008 C C . SER A 1 500 ? -22.044 -4.909 43.201 1.00 61.66 500 SER A C 1
ATOM 4010 O O . SER A 1 500 ? -21.954 -5.860 42.422 1.00 61.66 500 SER A O 1
ATOM 4012 N N . PHE A 1 501 ? -20.965 -4.229 43.610 1.00 65.88 501 PHE A N 1
ATOM 4013 C CA . PHE A 1 501 ? -19.602 -4.543 43.171 1.00 65.88 501 PHE A CA 1
ATOM 4014 C C . PHE A 1 501 ? -18.968 -5.697 43.956 1.00 65.88 501 PHE A C 1
ATOM 4016 O O . PHE A 1 501 ? -18.134 -6.401 43.390 1.00 65.88 501 PHE A O 1
ATOM 4023 N N . LEU A 1 502 ? -19.352 -5.953 45.215 1.00 65.19 502 LEU A N 1
ATOM 4024 C CA . LEU A 1 502 ? -18.731 -7.015 46.026 1.00 65.19 502 LEU A CA 1
ATOM 4025 C C . LEU A 1 502 ? -18.766 -8.415 45.358 1.00 65.19 502 LEU A C 1
ATOM 4027 O O . LEU A 1 502 ? -17.709 -9.050 45.309 1.00 65.19 502 LEU A O 1
ATOM 4031 N N . PRO A 1 503 ? -19.883 -8.896 44.765 1.00 70.38 503 PRO A N 1
ATOM 4032 C CA . PRO A 1 503 ? -19.895 -10.138 43.987 1.00 70.38 503 PRO A CA 1
ATOM 4033 C C . PRO A 1 503 ? -19.000 -10.097 42.743 1.00 70.38 503 PRO A C 1
ATOM 4035 O O . PRO A 1 503 ? -18.411 -11.114 42.374 1.00 70.38 503 PRO A O 1
ATOM 4038 N N . MET A 1 504 ? -18.872 -8.937 42.091 1.00 68.75 504 MET A N 1
ATOM 4039 C CA . MET A 1 504 ? -18.033 -8.782 40.899 1.00 68.75 504 MET A CA 1
ATOM 4040 C C . MET A 1 504 ? -16.543 -8.803 41.258 1.00 68.75 504 MET A C 1
ATOM 4042 O O . MET A 1 504 ? -15.780 -9.520 40.617 1.00 68.75 504 MET A O 1
ATOM 4046 N N . ILE A 1 505 ? -16.142 -8.109 42.327 1.00 69.62 505 ILE A N 1
ATOM 4047 C CA . ILE A 1 505 ? -14.778 -8.141 42.875 1.00 69.62 505 ILE A CA 1
ATOM 4048 C C . ILE A 1 505 ? -14.429 -9.560 43.348 1.00 69.62 505 ILE A C 1
ATOM 4050 O O . ILE A 1 505 ? -13.328 -10.035 43.081 1.00 69.62 505 ILE A O 1
ATOM 4054 N N . ALA A 1 506 ? -15.360 -10.278 43.988 1.00 72.62 506 ALA A N 1
ATOM 4055 C CA . ALA A 1 506 ? -15.167 -11.688 44.338 1.00 72.62 506 ALA A CA 1
ATOM 4056 C C . ALA A 1 506 ? -14.963 -12.569 43.089 1.00 72.62 506 ALA A C 1
ATOM 4058 O O . ALA A 1 506 ? -13.973 -13.292 43.012 1.00 72.62 506 ALA A O 1
ATOM 4059 N N . THR A 1 507 ? -15.825 -12.428 42.074 1.00 76.94 507 THR A N 1
ATOM 4060 C CA . THR A 1 507 ? -15.712 -13.148 40.788 1.00 76.94 507 THR A CA 1
ATOM 4061 C C . THR A 1 507 ? -14.366 -12.890 40.107 1.00 76.94 507 THR A C 1
ATOM 4063 O O . THR A 1 507 ? -13.749 -13.811 39.580 1.00 76.94 507 THR A O 1
ATOM 4066 N N . ILE A 1 508 ? -13.886 -11.645 40.126 1.00 74.38 508 ILE A N 1
ATOM 4067 C CA . ILE A 1 508 ? -12.593 -11.253 39.553 1.00 74.38 508 ILE A CA 1
ATOM 4068 C C . ILE A 1 508 ? -11.433 -11.859 40.356 1.00 74.38 508 ILE A C 1
ATOM 4070 O O . ILE A 1 508 ? -10.532 -12.448 39.764 1.00 74.38 508 ILE A O 1
ATOM 4074 N N . SER A 1 509 ? -11.466 -11.784 41.688 1.00 74.75 509 SER A N 1
ATOM 4075 C CA . SER A 1 509 ? -10.452 -12.403 42.553 1.00 74.75 509 SER A CA 1
ATOM 4076 C C . SER A 1 509 ? -10.383 -13.925 42.389 1.00 74.75 509 SER A C 1
ATOM 4078 O O . SER A 1 509 ? -9.295 -14.493 42.449 1.00 74.75 509 SER A O 1
ATOM 4080 N N . ASP A 1 510 ? -11.509 -14.597 42.150 1.00 78.62 510 ASP A N 1
ATOM 4081 C CA . ASP A 1 510 ? -11.532 -16.040 41.890 1.00 78.62 510 ASP A CA 1
ATOM 4082 C C . ASP A 1 510 ? -11.047 -16.382 40.468 1.00 78.62 510 ASP A C 1
ATOM 4084 O O . ASP A 1 510 ? -10.238 -17.297 40.313 1.00 78.62 510 ASP A O 1
ATOM 4088 N N . LEU A 1 511 ? -11.401 -15.585 39.449 1.00 78.25 511 LEU A N 1
ATOM 4089 C CA . LEU A 1 511 ? -10.816 -15.692 38.101 1.00 78.25 511 LEU A CA 1
ATOM 4090 C C . LEU A 1 511 ? -9.285 -15.545 38.124 1.00 78.25 511 LEU A C 1
ATOM 4092 O O . LEU A 1 511 ? -8.586 -16.288 37.433 1.00 78.25 511 LEU A O 1
ATOM 4096 N N . VAL A 1 512 ? -8.756 -14.616 38.927 1.00 75.88 512 VAL A N 1
ATOM 4097 C CA . VAL A 1 512 ? -7.309 -14.419 39.110 1.00 75.88 512 VAL A CA 1
ATOM 4098 C C . VAL A 1 512 ? -6.658 -15.645 39.758 1.00 75.88 512 VAL A C 1
ATOM 4100 O O . VAL A 1 512 ? -5.649 -16.125 39.240 1.00 75.88 512 VAL A O 1
ATOM 4103 N N . LYS A 1 513 ? -7.252 -16.227 40.811 1.00 79.69 513 LYS A N 1
ATOM 4104 C CA . LYS A 1 513 ? -6.764 -17.490 41.406 1.00 79.69 513 LYS A CA 1
ATOM 4105 C C . LYS A 1 513 ? -6.756 -18.633 40.392 1.00 79.69 513 LYS A C 1
ATOM 4107 O O . LYS A 1 513 ? -5.766 -19.352 40.302 1.00 79.69 513 LYS A O 1
ATOM 4112 N N . GLU A 1 514 ? -7.809 -18.782 39.588 1.00 80.56 514 GLU A N 1
ATOM 4113 C CA . GLU A 1 514 ? -7.861 -19.815 38.546 1.00 80.56 514 GLU A CA 1
ATOM 4114 C C . GLU A 1 514 ? -6.761 -19.630 37.486 1.00 80.56 514 GLU A C 1
ATOM 4116 O O . GLU A 1 514 ? -6.143 -20.611 37.070 1.00 80.56 514 GLU A O 1
ATOM 4121 N N . ILE A 1 515 ? -6.463 -18.390 37.076 1.00 78.31 515 ILE A N 1
ATOM 4122 C CA . ILE A 1 515 ? -5.333 -18.080 36.180 1.00 78.31 515 ILE A CA 1
ATOM 4123 C C . ILE A 1 515 ? -3.999 -18.492 36.825 1.00 78.31 515 ILE A C 1
ATOM 4125 O O . ILE A 1 515 ? -3.179 -19.153 36.181 1.00 78.31 515 ILE A O 1
ATOM 4129 N N . MET A 1 516 ? -3.791 -18.148 38.100 1.00 75.25 516 MET A N 1
ATOM 4130 C CA . MET A 1 516 ? -2.588 -18.514 38.857 1.00 75.25 516 MET A CA 1
ATOM 4131 C C . MET A 1 516 ? -2.437 -20.042 38.962 1.00 75.25 516 MET A C 1
ATOM 4133 O O . MET A 1 516 ? -1.383 -20.577 38.612 1.00 75.25 516 MET A O 1
ATOM 4137 N N . GLU A 1 517 ? -3.500 -20.768 39.325 1.00 80.75 517 GLU A N 1
ATOM 4138 C CA . GLU A 1 517 ? -3.506 -22.236 39.389 1.00 80.75 517 GLU A CA 1
ATOM 4139 C C . GLU A 1 517 ? -3.188 -22.894 38.037 1.00 80.75 517 GLU A C 1
ATOM 4141 O O . GLU A 1 517 ? -2.430 -23.869 37.988 1.00 80.75 517 GLU A O 1
ATOM 4146 N N . ILE A 1 518 ? -3.735 -22.373 36.930 1.00 75.12 518 ILE A N 1
ATOM 4147 C CA . ILE A 1 518 ? -3.426 -22.855 35.574 1.00 75.12 518 ILE A CA 1
ATOM 4148 C C . ILE A 1 518 ? -1.920 -22.722 35.297 1.00 75.12 518 ILE A C 1
ATOM 4150 O O . ILE A 1 518 ? -1.314 -23.654 34.760 1.00 75.12 518 ILE A O 1
ATOM 4154 N N . TYR A 1 519 ? -1.284 -21.619 35.704 1.00 71.50 519 TYR A N 1
ATOM 4155 C CA . TYR A 1 519 ? 0.156 -21.400 35.517 1.00 71.50 519 TYR A CA 1
ATOM 4156 C C . TYR A 1 519 ? 1.058 -22.180 36.481 1.00 71.50 519 TYR A C 1
ATOM 4158 O O . TYR A 1 519 ? 2.172 -22.565 36.099 1.00 71.50 519 TYR A O 1
ATOM 4166 N N . GLU A 1 520 ? 0.612 -22.484 37.698 1.00 71.69 520 GLU A N 1
ATOM 4167 C CA . GLU A 1 520 ? 1.332 -23.410 38.577 1.00 71.69 520 GLU A CA 1
ATOM 4168 C C . GLU A 1 520 ? 1.362 -24.817 37.970 1.00 71.69 520 GLU A C 1
ATOM 4170 O O . GLU A 1 520 ? 2.447 -25.383 37.780 1.00 71.69 520 GLU A O 1
ATOM 4175 N N . LYS A 1 521 ? 0.189 -25.315 37.558 1.00 70.38 521 LYS A N 1
ATOM 4176 C CA . LYS A 1 521 ? -0.036 -26.646 36.965 1.00 70.38 521 LYS A CA 1
ATOM 4177 C C . LYS A 1 521 ? 0.557 -26.796 35.550 1.00 70.38 521 LYS A C 1
ATOM 4179 O O . LYS A 1 521 ? 0.768 -27.918 35.086 1.00 70.38 521 LYS A O 1
ATOM 4184 N N . ALA A 1 522 ? 0.877 -25.696 34.865 1.00 64.25 522 ALA A N 1
ATOM 4185 C CA . ALA A 1 522 ? 1.459 -25.684 33.520 1.00 64.25 522 ALA A CA 1
ATOM 4186 C C . ALA A 1 522 ? 2.891 -26.261 33.463 1.00 64.25 522 ALA A C 1
ATOM 4188 O O . ALA A 1 522 ? 3.872 -25.551 33.658 1.00 64.25 522 ALA A O 1
ATOM 4189 N N . GLN A 1 523 ? 3.060 -27.533 33.095 1.00 56.84 523 GLN A N 1
ATOM 4190 C CA . GLN A 1 523 ? 4.401 -28.134 32.948 1.00 56.84 523 GLN A CA 1
ATOM 4191 C C . GLN A 1 523 ? 5.248 -27.546 31.798 1.00 56.84 523 GLN A C 1
ATOM 4193 O O . GLN A 1 523 ? 6.460 -27.754 31.756 1.00 56.84 523 GLN A O 1
ATOM 4198 N N . PHE A 1 524 ? 4.637 -26.817 30.858 1.00 52.69 524 PHE A N 1
ATOM 4199 C CA . PHE A 1 524 ? 5.285 -26.321 29.640 1.00 52.69 524 PHE A CA 1
ATOM 4200 C C . PHE A 1 524 ? 4.962 -24.844 29.387 1.00 52.69 524 PHE A C 1
ATOM 4202 O O . PHE A 1 524 ? 4.031 -24.291 29.960 1.00 52.69 524 PHE A O 1
ATOM 4209 N N . ASN A 1 525 ? 5.750 -24.199 28.523 1.00 58.81 525 ASN A N 1
ATOM 4210 C CA . ASN A 1 525 ? 5.587 -22.804 28.089 1.00 58.81 525 ASN A CA 1
ATOM 4211 C C . ASN A 1 525 ? 5.679 -21.705 29.174 1.00 58.81 525 ASN A C 1
ATOM 4213 O O . ASN A 1 525 ? 5.567 -20.544 28.799 1.00 58.81 525 ASN A O 1
ATOM 4217 N N . LYS A 1 526 ? 5.980 -22.000 30.456 1.00 58.44 526 LYS A N 1
ATOM 4218 C CA . LYS A 1 526 ? 6.030 -20.995 31.552 1.00 58.44 526 LYS A CA 1
ATOM 4219 C C . LYS A 1 526 ? 6.698 -19.659 31.166 1.00 58.44 526 LYS A C 1
ATOM 4221 O O . LYS A 1 526 ? 6.061 -18.624 31.295 1.00 58.44 526 LYS A O 1
ATOM 4226 N N . LYS A 1 527 ? 7.900 -19.680 30.564 1.00 54.91 527 LYS A N 1
ATOM 4227 C CA . LYS A 1 527 ? 8.622 -18.467 30.101 1.00 54.91 527 LYS A CA 1
ATOM 4228 C C . LYS A 1 527 ? 7.834 -17.554 29.145 1.00 54.91 527 LYS A C 1
ATOM 4230 O O . LYS A 1 527 ? 8.106 -16.363 29.109 1.00 54.91 527 LYS A O 1
ATOM 4235 N N . ILE A 1 528 ? 6.910 -18.102 28.355 1.00 54.88 528 ILE A N 1
ATOM 4236 C CA . ILE A 1 528 ? 6.038 -17.345 27.441 1.00 54.88 528 ILE A CA 1
ATOM 4237 C C . ILE A 1 528 ? 4.876 -16.709 28.222 1.00 54.88 528 ILE A C 1
ATOM 4239 O O . ILE A 1 528 ? 4.435 -15.612 27.899 1.00 54.88 528 ILE A O 1
ATOM 4243 N N . CYS A 1 529 ? 4.406 -17.384 29.271 1.00 54.97 529 CYS A N 1
ATOM 4244 C CA . CYS A 1 529 ? 3.261 -16.973 30.076 1.00 54.97 529 CYS A CA 1
ATOM 4245 C C . CYS A 1 529 ? 3.597 -15.991 31.211 1.00 54.97 529 CYS A C 1
ATOM 4247 O O . CYS A 1 529 ? 2.671 -15.390 31.746 1.00 54.97 529 CYS A O 1
ATOM 4249 N N . ASN A 1 530 ? 4.874 -15.802 31.575 1.00 63.00 530 ASN A N 1
ATOM 4250 C CA . ASN A 1 530 ? 5.285 -14.902 32.666 1.00 63.00 530 ASN A CA 1
ATOM 4251 C C . ASN A 1 530 ? 4.625 -13.507 32.572 1.00 63.00 530 ASN A C 1
ATOM 4253 O O . ASN A 1 530 ? 4.036 -13.055 33.542 1.00 63.00 530 ASN A O 1
ATOM 4257 N N . SER A 1 531 ? 4.600 -12.885 31.386 1.00 62.66 531 SER A N 1
ATOM 4258 C CA . SER A 1 531 ? 3.994 -11.553 31.169 1.00 62.66 531 SER A CA 1
ATOM 4259 C C . SER A 1 531 ? 2.489 -11.468 31.506 1.00 62.66 531 SER A C 1
ATOM 4261 O O . SER A 1 531 ? 1.987 -10.397 31.857 1.00 62.66 531 SER A O 1
ATOM 4263 N N . LEU A 1 532 ? 1.770 -12.595 31.429 1.00 64.31 532 LEU A N 1
ATOM 4264 C CA . LEU A 1 532 ? 0.363 -12.721 31.832 1.00 64.31 532 LEU A CA 1
ATOM 4265 C C . LEU A 1 532 ? 0.220 -13.131 33.308 1.00 64.31 532 LEU A C 1
ATOM 4267 O O . LEU A 1 532 ? -0.698 -12.676 33.984 1.00 64.31 532 LEU A O 1
ATOM 4271 N N . LEU A 1 533 ? 1.142 -13.949 33.825 1.00 68.19 533 LEU A N 1
ATOM 4272 C CA . LEU A 1 533 ? 1.225 -14.317 35.243 1.00 68.19 533 LEU A CA 1
ATOM 4273 C C . LEU A 1 533 ? 1.507 -13.092 36.128 1.00 68.19 533 LEU A C 1
ATOM 4275 O O . LEU A 1 533 ? 0.901 -12.935 37.182 1.00 68.19 533 LEU A O 1
ATOM 4279 N N . ASP A 1 534 ? 2.411 -12.214 35.702 1.00 69.94 534 ASP A N 1
ATOM 4280 C CA . ASP A 1 534 ? 2.760 -11.005 36.448 1.00 69.94 534 ASP A CA 1
ATOM 4281 C C . ASP A 1 534 ? 1.617 -9.976 36.405 1.00 69.94 534 ASP A C 1
ATOM 4283 O O . ASP A 1 534 ? 1.340 -9.330 37.412 1.00 69.94 534 ASP A O 1
ATOM 4287 N N . ARG A 1 535 ? 0.843 -9.930 35.309 1.00 70.19 535 ARG A N 1
ATOM 4288 C CA . ARG A 1 535 ? -0.429 -9.187 35.245 1.00 70.19 535 ARG A CA 1
ATOM 4289 C C . ARG A 1 535 ? -1.508 -9.776 36.153 1.00 70.19 535 ARG A C 1
ATOM 4291 O O . ARG A 1 535 ? -2.177 -9.015 36.839 1.00 70.19 535 ARG A O 1
ATOM 4298 N N . ALA A 1 536 ? -1.632 -11.101 36.249 1.00 70.81 536 ALA A N 1
ATOM 4299 C CA . ALA A 1 536 ? -2.545 -11.732 37.206 1.00 70.81 536 ALA A CA 1
ATOM 4300 C C . ALA A 1 536 ? -2.209 -11.354 38.666 1.00 70.81 536 ALA A C 1
ATOM 4302 O O . ALA A 1 536 ? -3.117 -11.065 39.442 1.00 70.81 536 ALA A O 1
ATOM 4303 N N . LYS A 1 537 ? -0.921 -11.243 39.024 1.00 72.50 537 LYS A N 1
ATOM 4304 C CA . LYS A 1 537 ? -0.491 -10.714 40.336 1.00 72.50 537 LYS A CA 1
ATOM 4305 C C . LYS A 1 537 ? -0.816 -9.226 40.504 1.00 72.50 537 LYS A C 1
ATOM 4307 O O . LYS A 1 537 ? -1.250 -8.823 41.578 1.00 72.50 537 LYS A O 1
ATOM 4312 N N . SER A 1 538 ? -0.642 -8.401 39.470 1.00 72.19 538 SER A N 1
ATOM 4313 C CA . SER A 1 538 ? -1.050 -6.987 39.523 1.00 72.19 538 SER A CA 1
ATOM 4314 C C . SER A 1 538 ? -2.560 -6.839 39.736 1.00 72.19 538 SER A C 1
ATOM 4316 O O . SER A 1 538 ? -2.977 -6.028 40.561 1.00 72.19 538 SER A O 1
ATOM 4318 N N . ALA A 1 539 ? -3.376 -7.668 39.075 1.00 72.00 539 ALA A N 1
ATOM 4319 C CA . ALA A 1 539 ? -4.817 -7.753 39.313 1.00 72.00 539 ALA A CA 1
ATOM 4320 C C . ALA A 1 539 ? -5.134 -8.185 40.754 1.00 72.00 539 ALA A C 1
ATOM 4322 O O . ALA A 1 539 ? -5.992 -7.586 41.397 1.00 72.00 539 ALA A O 1
ATOM 4323 N N . GLU A 1 540 ? -4.420 -9.180 41.290 1.00 75.06 540 GLU A N 1
ATOM 4324 C CA . GLU A 1 540 ? -4.551 -9.609 42.688 1.00 75.06 540 GLU A CA 1
ATOM 4325 C C . GLU A 1 540 ? -4.252 -8.460 43.665 1.00 75.06 540 GLU A C 1
ATOM 4327 O O . GLU A 1 540 ? -5.029 -8.220 44.591 1.00 75.06 540 GLU A O 1
ATOM 4332 N N . VAL A 1 541 ? -3.168 -7.707 43.454 1.00 70.81 541 VAL A N 1
ATOM 4333 C CA . VAL A 1 541 ? -2.797 -6.555 44.296 1.00 70.81 541 VAL A CA 1
ATOM 4334 C C . VAL A 1 541 ? -3.827 -5.424 44.193 1.00 70.81 541 VAL A C 1
ATOM 4336 O O . VAL A 1 541 ? -4.213 -4.868 45.226 1.00 70.81 541 VAL A O 1
ATOM 4339 N N . ALA A 1 542 ? -4.324 -5.121 42.991 1.00 69.81 542 ALA A N 1
ATOM 4340 C CA . ALA A 1 542 ? -5.364 -4.114 42.780 1.00 69.81 542 ALA A CA 1
ATOM 4341 C C . ALA A 1 542 ? -6.687 -4.514 43.453 1.00 69.81 542 ALA A C 1
ATOM 4343 O O . ALA A 1 542 ? -7.232 -3.742 44.240 1.00 69.81 542 ALA A O 1
ATOM 4344 N N . MET A 1 543 ? -7.169 -5.748 43.259 1.00 70.50 543 MET A N 1
ATOM 4345 C CA . MET A 1 543 ? -8.405 -6.223 43.899 1.00 70.50 543 MET A CA 1
ATOM 4346 C C . MET A 1 543 ? -8.291 -6.269 45.428 1.00 70.50 543 MET A C 1
ATOM 4348 O O . MET A 1 543 ? -9.214 -5.843 46.121 1.00 70.50 543 MET A O 1
ATOM 4352 N N . ASN A 1 544 ? -7.149 -6.702 45.976 1.00 67.19 544 ASN A N 1
ATOM 4353 C CA . ASN A 1 544 ? -6.886 -6.634 47.418 1.00 67.19 544 ASN A CA 1
ATOM 4354 C C . ASN A 1 544 ? -6.868 -5.186 47.944 1.00 67.19 544 ASN A C 1
ATOM 4356 O O . ASN A 1 544 ? -7.271 -4.937 49.081 1.00 67.19 544 ASN A O 1
ATOM 4360 N N . THR A 1 545 ? -6.407 -4.225 47.140 1.00 68.69 545 THR A N 1
ATOM 4361 C CA . THR A 1 545 ? -6.383 -2.798 47.502 1.00 68.69 545 THR A CA 1
ATOM 4362 C C . THR A 1 545 ? -7.784 -2.192 47.451 1.00 68.69 545 THR A C 1
ATOM 4364 O O . THR A 1 545 ? -8.192 -1.536 48.408 1.00 68.69 545 THR A O 1
ATOM 4367 N N . LEU A 1 546 ? -8.560 -2.498 46.409 1.00 67.12 546 LEU A N 1
ATOM 4368 C CA . LEU A 1 546 ? -9.965 -2.116 46.261 1.00 67.12 546 LEU A CA 1
ATOM 4369 C C . LEU A 1 546 ? -10.842 -2.671 47.388 1.00 67.12 546 LEU A C 1
ATOM 4371 O O . LEU A 1 546 ? -11.595 -1.908 47.982 1.00 67.12 546 LEU A O 1
ATOM 4375 N N . GLN A 1 547 ? -10.692 -3.949 47.761 1.00 65.75 547 GLN A N 1
ATOM 4376 C CA . GLN A 1 547 ? -11.411 -4.526 48.907 1.00 65.75 547 GLN A CA 1
ATOM 4377 C C . GLN A 1 547 ? -11.092 -3.798 50.223 1.00 65.75 547 GLN A C 1
ATOM 4379 O O . GLN A 1 547 ? -11.997 -3.529 51.015 1.00 65.75 547 GLN A O 1
ATOM 4384 N N . ARG A 1 548 ? -9.826 -3.424 50.455 1.00 66.44 548 ARG A N 1
ATOM 4385 C CA . ARG A 1 548 ? -9.416 -2.665 51.654 1.00 66.44 548 ARG A CA 1
ATOM 4386 C C . ARG A 1 548 ? -9.915 -1.219 51.643 1.00 66.44 548 ARG A C 1
ATOM 4388 O O . ARG A 1 548 ? -10.241 -0.700 52.702 1.00 66.44 548 ARG A O 1
ATOM 4395 N N . ARG A 1 549 ? -9.989 -0.590 50.468 1.00 65.31 549 ARG A N 1
ATOM 4396 C CA . ARG A 1 549 ? -10.402 0.810 50.254 1.00 65.31 549 ARG A CA 1
ATOM 4397 C C . ARG A 1 549 ? -11.801 0.926 49.645 1.00 65.31 549 ARG A C 1
ATOM 4399 O O . ARG A 1 549 ? -12.053 1.789 48.802 1.00 65.31 549 ARG A O 1
ATOM 4406 N N . THR A 1 550 ? -12.714 0.041 50.050 1.00 58.47 550 THR A N 1
ATOM 4407 C CA . THR A 1 550 ? -14.070 -0.007 49.480 1.00 58.47 550 THR A CA 1
ATOM 4408 C C . THR A 1 550 ? -14.860 1.274 49.794 1.00 58.47 550 THR A C 1
ATOM 4410 O O . THR A 1 550 ? -15.612 1.747 48.949 1.00 58.47 550 THR A O 1
ATOM 4413 N N . GLN A 1 551 ? -14.653 1.866 50.978 1.00 55.72 551 GLN A N 1
ATOM 4414 C CA . GLN A 1 551 ? -15.287 3.130 51.381 1.00 55.72 551 GLN A CA 1
ATOM 4415 C C . GLN A 1 551 ? -14.612 4.351 50.727 1.00 55.72 551 GLN A C 1
ATOM 4417 O O . GLN A 1 551 ? -15.300 5.219 50.204 1.00 55.72 551 GLN A O 1
ATOM 4422 N N . ASP A 1 552 ? -13.276 4.377 50.638 1.00 60.75 552 ASP A N 1
ATOM 4423 C CA . ASP A 1 552 ? -12.518 5.507 50.061 1.00 60.75 552 ASP A CA 1
ATOM 4424 C C . ASP A 1 552 ? -12.768 5.743 48.552 1.00 60.75 552 ASP A C 1
ATOM 4426 O O . ASP A 1 552 ? -12.328 6.750 48.001 1.00 60.75 552 ASP A O 1
ATOM 4430 N N . ASN A 1 553 ? -13.424 4.805 47.857 1.00 60.31 553 ASN A N 1
ATOM 4431 C CA . ASN A 1 553 ? -13.713 4.871 46.417 1.00 60.31 553 ASN A CA 1
ATOM 4432 C C . ASN A 1 553 ? -15.219 4.997 46.102 1.00 60.31 553 ASN A C 1
ATOM 4434 O O . ASN A 1 553 ? -15.624 4.757 44.963 1.00 60.31 553 ASN A O 1
ATOM 4438 N N . GLU A 1 554 ? -16.053 5.365 47.079 1.00 60.81 554 GLU A N 1
ATOM 4439 C CA . GLU A 1 554 ? -17.519 5.406 46.949 1.00 60.81 554 GLU A CA 1
ATOM 4440 C C . GLU A 1 554 ? -18.014 6.184 45.712 1.00 60.81 554 GLU A C 1
ATOM 4442 O O . GLU A 1 554 ? -18.819 5.662 44.940 1.00 60.81 554 GLU A O 1
ATOM 4447 N N . GLU A 1 555 ? -17.486 7.388 45.459 1.00 62.41 555 GLU A N 1
ATOM 4448 C CA . GLU A 1 555 ? -17.849 8.197 44.284 1.00 62.41 555 GLU A CA 1
ATOM 4449 C C . GLU A 1 555 ? -17.555 7.482 42.955 1.00 62.41 555 GLU A C 1
ATOM 4451 O O . GLU A 1 555 ? -18.335 7.579 42.005 1.00 62.41 555 GLU A O 1
ATOM 4456 N N . LYS A 1 556 ? -16.464 6.705 42.883 1.00 64.69 556 LYS A N 1
ATOM 4457 C CA . LYS A 1 556 ? -16.118 5.930 41.681 1.00 64.69 556 LYS A CA 1
ATOM 4458 C C . LYS A 1 556 ? -17.089 4.774 41.472 1.00 64.69 556 LYS A C 1
ATOM 4460 O O . LYS A 1 556 ? -17.526 4.557 40.346 1.00 64.69 556 LYS A O 1
ATOM 4465 N N . PHE A 1 557 ? -17.487 4.072 42.536 1.00 62.91 557 PHE A N 1
ATOM 4466 C CA . PHE A 1 557 ? -18.474 2.988 42.449 1.00 62.91 557 PHE A CA 1
ATOM 4467 C C . PHE A 1 557 ? -19.866 3.464 41.993 1.00 62.91 557 PHE A C 1
ATOM 4469 O O . PHE A 1 557 ? -20.630 2.665 41.457 1.00 62.91 557 PHE A O 1
ATOM 4476 N N . ARG A 1 558 ? -20.185 4.761 42.109 1.00 62.34 558 ARG A N 1
ATOM 4477 C CA . ARG A 1 558 ? -21.405 5.365 41.537 1.00 62.34 558 ARG A CA 1
ATOM 4478 C C . ARG A 1 558 ? -21.306 5.656 40.025 1.00 62.34 558 ARG A C 1
ATOM 4480 O O . ARG A 1 558 ? -22.315 5.972 39.399 1.00 62.34 558 ARG A O 1
ATOM 4487 N N . SER A 1 559 ? -20.121 5.568 39.412 1.00 67.75 559 SER A N 1
ATOM 4488 C CA . SER A 1 559 ? -19.905 5.933 38.005 1.00 67.75 559 SER A CA 1
ATOM 4489 C C . SER A 1 559 ? -20.196 4.784 37.032 1.00 67.75 559 SER A C 1
ATOM 4491 O O . SER A 1 559 ? -19.544 3.738 37.052 1.00 67.75 559 SER A O 1
ATOM 4493 N N . GLN A 1 560 ? -21.106 5.016 36.079 1.00 59.28 560 GLN A N 1
ATOM 4494 C CA . GLN A 1 560 ? -21.396 4.065 34.997 1.00 59.28 560 GLN A CA 1
ATOM 4495 C C . GLN A 1 560 ? -20.167 3.779 34.113 1.00 59.28 560 GLN A C 1
ATOM 4497 O O . GLN A 1 560 ? -20.026 2.670 33.597 1.00 59.28 560 GLN A O 1
ATOM 4502 N N . LEU A 1 561 ? -19.253 4.746 33.953 1.00 61.78 561 LEU A N 1
ATOM 4503 C CA . LEU A 1 561 ? -17.989 4.541 33.236 1.00 61.78 561 LEU A CA 1
ATOM 4504 C C . LEU A 1 561 ? -17.095 3.538 33.981 1.00 61.78 561 LEU A C 1
ATOM 4506 O O . LEU A 1 561 ? -16.561 2.614 33.371 1.00 61.78 561 LEU A O 1
ATOM 4510 N N . TYR A 1 562 ? -17.009 3.673 35.304 1.00 66.25 562 TYR A N 1
ATOM 4511 C CA . TYR A 1 562 ? -16.234 2.790 36.173 1.00 66.25 562 TYR A CA 1
ATOM 4512 C C . TYR A 1 562 ? -16.818 1.368 36.210 1.00 66.25 562 TYR A C 1
ATOM 4514 O O . TYR A 1 562 ? -16.076 0.397 36.068 1.00 66.25 562 TYR A O 1
ATOM 4522 N N . TYR A 1 563 ? -18.150 1.228 36.265 1.00 64.12 563 TYR A N 1
ATOM 4523 C CA . TYR A 1 563 ? -18.835 -0.062 36.090 1.00 64.12 563 TYR A CA 1
ATOM 4524 C C . TYR A 1 563 ? -18.512 -0.707 34.731 1.00 64.12 563 TYR A C 1
ATOM 4526 O O . TYR A 1 563 ? -18.134 -1.877 34.657 1.00 64.12 563 TYR A O 1
ATOM 4534 N N . ASN A 1 564 ? -18.602 0.064 33.642 1.00 62.78 564 ASN A N 1
ATOM 4535 C CA . ASN A 1 564 ? -18.292 -0.424 32.297 1.00 62.78 564 ASN A CA 1
ATOM 4536 C C . ASN A 1 564 ? -16.820 -0.861 32.171 1.00 62.78 564 ASN A C 1
ATOM 4538 O O . ASN A 1 564 ? -16.530 -1.841 31.484 1.00 62.78 564 ASN A O 1
ATOM 4542 N N . ASN A 1 565 ? -15.895 -0.179 32.849 1.00 66.38 565 ASN A N 1
ATOM 4543 C CA . ASN A 1 565 ? -14.482 -0.552 32.892 1.00 66.38 565 ASN A CA 1
ATOM 4544 C C . ASN A 1 565 ? -14.230 -1.815 33.730 1.00 66.38 565 ASN A C 1
ATOM 4546 O O . ASN A 1 565 ? -13.503 -2.694 33.273 1.00 66.38 565 ASN A O 1
ATOM 4550 N N . PHE A 1 566 ? -14.918 -1.990 34.862 1.00 68.19 566 PHE A N 1
ATOM 4551 C CA . PHE A 1 566 ? -14.925 -3.251 35.618 1.00 68.19 566 PHE A CA 1
ATOM 4552 C C . PHE A 1 566 ? -15.379 -4.448 34.759 1.00 68.19 566 PHE A C 1
ATOM 4554 O O . PHE A 1 566 ? -14.767 -5.518 34.805 1.00 68.19 566 PHE A O 1
ATOM 4561 N N . ILE A 1 567 ? -16.400 -4.261 33.913 1.00 67.19 567 ILE A N 1
ATOM 4562 C CA . ILE A 1 567 ? -16.840 -5.275 32.940 1.00 67.19 567 ILE A CA 1
ATOM 4563 C C . ILE A 1 567 ? -15.759 -5.551 31.878 1.00 67.19 567 ILE A C 1
ATOM 4565 O O . ILE A 1 567 ? -15.482 -6.718 31.597 1.00 67.19 567 ILE A O 1
ATOM 4569 N N . LYS A 1 568 ? -15.107 -4.522 31.309 1.00 70.06 568 LYS A N 1
ATOM 4570 C CA . LYS A 1 568 ? -13.978 -4.711 30.368 1.00 70.06 568 LYS A CA 1
ATOM 4571 C C . LYS A 1 568 ? -12.844 -5.516 31.013 1.00 70.06 568 LYS A C 1
ATOM 4573 O O . LYS A 1 568 ? -12.387 -6.487 30.416 1.00 70.06 568 LYS A O 1
ATOM 4578 N N . PHE A 1 569 ? -12.444 -5.146 32.229 1.00 71.56 569 PHE A N 1
ATOM 4579 C CA . PHE A 1 569 ? -11.368 -5.781 32.990 1.00 71.56 569 PHE A CA 1
ATOM 4580 C C . PHE A 1 569 ? -11.662 -7.259 33.283 1.00 71.56 569 PHE A C 1
ATOM 4582 O O . PHE A 1 569 ? -10.852 -8.133 32.965 1.00 71.56 569 PHE A O 1
ATOM 4589 N N . LYS A 1 570 ? -12.873 -7.566 33.776 1.00 77.31 570 LYS A N 1
ATOM 4590 C CA . LYS A 1 570 ? -13.348 -8.948 33.953 1.00 77.31 570 LYS A CA 1
ATOM 4591 C C . LYS A 1 570 ? -13.275 -9.741 32.644 1.00 77.31 570 LYS A C 1
ATOM 4593 O O . LYS A 1 570 ? -12.752 -10.853 32.632 1.00 77.31 570 LYS A O 1
ATOM 4598 N N . ASN A 1 571 ? -13.763 -9.172 31.542 1.00 71.44 571 ASN A N 1
ATOM 4599 C CA . ASN A 1 571 ? -13.744 -9.834 30.238 1.00 71.44 571 ASN A CA 1
ATOM 4600 C C . ASN A 1 571 ? -12.303 -10.055 29.734 1.00 71.44 571 ASN A C 1
ATOM 4602 O O . ASN A 1 571 ? -12.016 -11.094 29.142 1.00 71.44 571 ASN A O 1
ATOM 4606 N N . GLY A 1 572 ? -11.380 -9.123 29.998 1.00 67.56 572 GLY A N 1
ATOM 4607 C CA . GLY A 1 572 ? -9.946 -9.277 29.730 1.00 67.56 572 GLY A CA 1
ATOM 4608 C C . GLY A 1 572 ? -9.338 -10.461 30.485 1.00 67.56 572 GLY A C 1
ATOM 4609 O O . GLY A 1 572 ? -8.698 -11.320 29.876 1.00 67.56 572 GLY A O 1
ATOM 4610 N N . LEU A 1 573 ? -9.616 -10.575 31.786 1.00 71.44 573 LEU A N 1
ATOM 4611 C CA . LEU A 1 573 ? -9.193 -11.714 32.609 1.00 71.44 573 LEU A CA 1
ATOM 4612 C C . LEU A 1 573 ? -9.806 -13.043 32.138 1.00 71.44 573 LEU A C 1
ATOM 4614 O O . LEU A 1 573 ? -9.094 -14.042 32.058 1.00 71.44 573 LEU A O 1
ATOM 4618 N N . GLU A 1 574 ? -11.080 -13.076 31.740 1.00 75.50 574 GLU A N 1
ATOM 4619 C CA . GLU A 1 574 ? -11.701 -14.281 31.163 1.00 75.50 574 GLU A CA 1
ATOM 4620 C C . GLU A 1 574 ? -11.032 -14.706 29.845 1.00 75.50 574 GLU A C 1
ATOM 4622 O O . GLU A 1 574 ? -10.756 -15.895 29.652 1.00 75.50 574 GLU A O 1
ATOM 4627 N N . LYS A 1 575 ? -10.681 -13.756 28.964 1.00 73.19 575 LYS A N 1
ATOM 4628 C CA . LYS A 1 575 ? -9.875 -14.057 27.768 1.00 73.19 575 LYS A CA 1
ATOM 4629 C C . LYS A 1 575 ? -8.494 -14.627 28.145 1.00 73.19 575 LYS A C 1
ATOM 4631 O O . LYS A 1 575 ? -8.068 -15.613 27.543 1.00 73.19 575 LYS A O 1
ATOM 4636 N N . ILE A 1 576 ? -7.807 -14.039 29.134 1.00 71.44 576 ILE A N 1
ATOM 4637 C CA . ILE A 1 576 ? -6.487 -14.495 29.620 1.00 71.44 576 ILE A CA 1
ATOM 4638 C C . ILE A 1 576 ? -6.571 -15.914 30.193 1.00 71.44 576 ILE A C 1
ATOM 4640 O O . ILE A 1 576 ? -5.753 -16.758 29.831 1.00 71.44 576 ILE A O 1
ATOM 4644 N N . LYS A 1 577 ? -7.584 -16.209 31.016 1.00 79.81 577 LYS A N 1
ATOM 4645 C CA . LYS A 1 577 ? -7.855 -17.539 31.585 1.00 79.81 577 LYS A CA 1
ATOM 4646 C C . LYS A 1 577 ? -8.035 -18.600 30.500 1.00 79.81 577 LYS A C 1
ATOM 4648 O O . LYS A 1 577 ? -7.377 -19.642 30.540 1.00 79.81 577 LYS A O 1
ATOM 4653 N N . ASN A 1 578 ? -8.882 -18.323 29.509 1.00 76.06 578 ASN A N 1
ATOM 4654 C CA . ASN A 1 578 ? -9.149 -19.248 28.407 1.00 76.06 578 ASN A CA 1
ATOM 4655 C C . ASN A 1 578 ? -7.881 -19.508 27.577 1.00 76.06 578 ASN A C 1
ATOM 4657 O O . ASN A 1 578 ? -7.513 -20.660 27.348 1.00 76.06 578 ASN A O 1
ATOM 4661 N N . PHE A 1 579 ? -7.155 -18.448 27.214 1.00 71.50 579 PHE A N 1
ATOM 4662 C CA . PHE A 1 579 ? -5.906 -18.551 26.463 1.00 71.50 579 PHE A CA 1
ATOM 4663 C C . PHE A 1 579 ? -4.786 -19.261 27.244 1.00 71.50 579 PHE A C 1
ATOM 4665 O O . PHE A 1 579 ? -4.051 -20.070 26.676 1.00 71.50 579 PHE A O 1
ATOM 4672 N N . ALA A 1 580 ? -4.669 -19.027 28.555 1.00 68.69 580 ALA A N 1
ATOM 4673 C CA . ALA A 1 580 ? -3.759 -19.775 29.420 1.00 68.69 580 ALA A CA 1
ATOM 4674 C C . ALA A 1 580 ? -4.083 -21.277 29.379 1.00 68.69 580 ALA A C 1
ATOM 4676 O O . ALA A 1 580 ? -3.189 -22.095 29.145 1.00 68.69 580 ALA A O 1
ATOM 4677 N N . GLY A 1 581 ? -5.368 -21.627 29.516 1.00 70.44 581 GLY A N 1
ATOM 4678 C CA . GLY A 1 581 ? -5.877 -22.988 29.357 1.00 70.44 581 GLY A CA 1
ATOM 4679 C C . GLY A 1 581 ? -5.448 -23.619 28.030 1.00 70.44 581 GLY A C 1
ATOM 4680 O O . GLY A 1 581 ? -4.800 -24.669 28.038 1.00 70.44 581 GLY A O 1
ATOM 4681 N N . GLU A 1 582 ? -5.711 -22.952 26.903 1.00 69.50 582 GLU A N 1
ATOM 4682 C CA . GLU A 1 582 ? -5.283 -23.394 25.567 1.00 69.50 582 GLU A CA 1
ATOM 4683 C C . GLU A 1 582 ? -3.765 -23.624 25.488 1.00 69.50 582 GLU A C 1
ATOM 4685 O O . GLU A 1 582 ? -3.322 -24.714 25.110 1.00 69.50 582 GLU A O 1
ATOM 4690 N N . VAL A 1 583 ? -2.951 -22.643 25.898 1.00 64.44 583 VAL A N 1
ATOM 4691 C CA . VAL A 1 583 ? -1.480 -22.687 25.787 1.00 64.44 583 VAL A CA 1
ATOM 4692 C C . VAL A 1 583 ? -0.856 -23.832 26.591 1.00 64.44 583 VAL A C 1
ATOM 4694 O O . VAL A 1 583 ? 0.156 -24.390 26.147 1.00 64.44 583 VAL A O 1
ATOM 4697 N N . THR A 1 584 ? -1.456 -24.254 27.713 1.00 65.88 584 THR A N 1
ATOM 4698 C CA . THR A 1 584 ? -0.993 -25.459 28.434 1.00 65.88 584 THR A CA 1
ATOM 4699 C C . THR A 1 584 ? -1.193 -26.751 27.635 1.00 65.88 584 THR A C 1
ATOM 4701 O O . THR A 1 584 ? -0.361 -27.657 27.721 1.00 65.88 584 THR A O 1
ATOM 4704 N N . GLN A 1 585 ? -2.245 -26.840 26.813 1.00 62.44 585 GLN A N 1
ATOM 4705 C CA . GLN A 1 585 ? -2.576 -28.044 26.039 1.00 62.44 585 GLN A CA 1
ATOM 4706 C C . GLN A 1 585 ? -1.800 -28.160 24.720 1.00 62.44 585 GLN A C 1
ATOM 4708 O O . GLN A 1 585 ? -1.738 -29.249 24.144 1.00 62.44 585 GLN A O 1
ATOM 4713 N N . ILE A 1 586 ? -1.161 -27.085 24.238 1.00 59.38 586 ILE A N 1
ATOM 4714 C CA . ILE A 1 586 ? -0.544 -27.034 22.897 1.00 59.38 586 ILE A CA 1
ATOM 4715 C C . ILE A 1 586 ? 0.466 -28.164 22.645 1.00 59.38 586 ILE A C 1
ATOM 4717 O O . ILE A 1 586 ? 0.521 -28.675 21.527 1.00 59.38 586 ILE A O 1
ATOM 4721 N N . ARG A 1 587 ? 1.199 -28.652 23.658 1.00 52.47 587 ARG A N 1
ATOM 4722 C CA . ARG A 1 587 ? 2.156 -29.771 23.488 1.00 52.47 587 ARG A CA 1
ATOM 4723 C C . ARG A 1 587 ? 1.491 -31.105 23.101 1.00 52.47 587 ARG A C 1
ATOM 4725 O O . ARG A 1 587 ? 2.162 -31.999 22.594 1.00 52.47 587 ARG A O 1
ATOM 4732 N N . ARG A 1 588 ? 0.176 -31.235 23.312 1.00 48.53 588 ARG A N 1
ATOM 4733 C CA . ARG A 1 588 ? -0.658 -32.382 22.909 1.00 48.53 588 ARG A CA 1
ATOM 4734 C C . ARG A 1 588 ? -1.098 -32.295 21.438 1.00 48.53 588 ARG A C 1
ATOM 4736 O O . ARG A 1 588 ? -1.383 -33.320 20.828 1.00 48.53 588 ARG A O 1
ATOM 4743 N N . ILE A 1 589 ? -1.107 -31.083 20.872 1.00 41.94 589 ILE A N 1
ATOM 4744 C CA . ILE A 1 589 ? -1.551 -30.757 19.504 1.00 41.94 589 ILE A CA 1
ATOM 4745 C C . ILE A 1 589 ? -0.352 -30.530 18.562 1.00 41.94 589 ILE A C 1
ATOM 4747 O O . ILE A 1 589 ? -0.408 -30.881 17.385 1.00 41.94 589 ILE A O 1
ATOM 4751 N N . SER A 1 590 ? 0.779 -30.028 19.072 1.00 45.19 590 SER A N 1
ATOM 4752 C CA . SER A 1 590 ? 1.980 -29.683 18.291 1.00 45.19 590 SER A CA 1
ATOM 4753 C C . SER A 1 590 ? 2.681 -30.868 17.612 1.00 45.19 590 SER A C 1
ATOM 4755 O O . SER A 1 590 ? 3.651 -30.663 16.891 1.00 45.19 590 SER A O 1
ATOM 4757 N N . LYS A 1 591 ? 2.203 -32.104 17.809 1.00 46.28 591 LYS A N 1
ATOM 4758 C CA . LYS A 1 591 ? 2.609 -33.278 17.019 1.00 46.28 591 LYS A CA 1
ATOM 4759 C C . LYS A 1 591 ? 2.082 -33.225 15.570 1.00 46.28 591 LYS A C 1
ATOM 4761 O O . LYS A 1 591 ? 2.570 -33.974 14.730 1.00 46.28 591 LYS A O 1
ATOM 4766 N N . TYR A 1 592 ? 1.118 -32.345 15.277 1.00 41.47 592 TYR A N 1
ATOM 4767 C CA . TYR A 1 592 ? 0.391 -32.297 14.000 1.00 41.47 592 TYR A CA 1
ATOM 4768 C C . TYR A 1 592 ? 0.479 -30.949 13.254 1.00 41.47 592 TYR A C 1
ATOM 4770 O O . TYR A 1 592 ? -0.150 -30.801 12.210 1.00 41.47 592 TYR A O 1
ATOM 4778 N N . LEU A 1 593 ? 1.221 -29.953 13.761 1.00 39.25 593 LEU A N 1
ATOM 4779 C CA . LEU A 1 593 ? 1.235 -28.583 13.217 1.00 39.25 593 LEU A CA 1
ATOM 4780 C C . LEU A 1 593 ? 2.613 -27.900 13.314 1.00 39.25 593 LEU A C 1
ATOM 4782 O O . LEU A 1 593 ? 3.412 -28.191 14.201 1.00 39.25 593 LEU A O 1
ATOM 4786 N N . ASN A 1 594 ? 2.877 -26.952 12.405 1.00 47.59 594 ASN A N 1
ATOM 4787 C CA . ASN A 1 594 ? 4.159 -26.247 12.282 1.00 47.59 594 ASN A CA 1
ATOM 4788 C C . ASN A 1 594 ? 4.434 -25.301 13.473 1.00 47.59 594 ASN A C 1
ATOM 4790 O O . ASN A 1 594 ? 3.711 -24.325 13.697 1.00 47.59 594 ASN A O 1
ATOM 4794 N N . ALA A 1 595 ? 5.532 -25.563 14.189 1.00 41.84 595 ALA A N 1
ATOM 4795 C CA . ALA A 1 595 ? 5.905 -24.889 15.431 1.00 41.84 595 ALA A CA 1
ATOM 4796 C C . ALA A 1 595 ? 6.068 -23.360 15.316 1.00 41.84 595 ALA A C 1
ATOM 4798 O O . ALA A 1 595 ? 5.668 -22.648 16.237 1.00 41.84 595 ALA A O 1
ATOM 4799 N N . ASN A 1 596 ? 6.598 -22.833 14.204 1.00 40.41 596 ASN A N 1
ATOM 4800 C CA . ASN A 1 596 ? 6.806 -21.383 14.063 1.00 40.41 596 ASN A CA 1
ATOM 4801 C C . ASN A 1 596 ? 5.484 -20.621 13.880 1.00 40.41 596 ASN A C 1
ATOM 4803 O O . ASN A 1 596 ? 5.303 -19.560 14.471 1.00 40.41 596 ASN A O 1
ATOM 4807 N N . SER A 1 597 ? 4.529 -21.183 13.129 1.00 41.03 597 SER A N 1
ATOM 4808 C CA . SER A 1 597 ? 3.201 -20.572 12.963 1.00 41.03 597 SER A CA 1
ATOM 4809 C C . SER A 1 597 ? 2.437 -20.537 14.291 1.00 41.03 597 SER A C 1
ATOM 4811 O O . SER A 1 597 ? 1.839 -19.519 14.638 1.00 41.03 597 SER A O 1
ATOM 4813 N N . ILE A 1 598 ? 2.533 -21.615 15.080 1.00 46.72 598 ILE A N 1
ATOM 4814 C CA . ILE A 1 598 ? 1.987 -21.673 16.442 1.00 46.72 598 ILE A CA 1
ATOM 4815 C C . ILE A 1 598 ? 2.642 -20.614 17.338 1.00 46.72 598 ILE A C 1
ATOM 4817 O O . ILE A 1 598 ? 1.929 -19.839 17.970 1.00 46.72 598 ILE A O 1
ATOM 4821 N N . LYS A 1 599 ? 3.981 -20.539 17.371 1.00 46.72 599 LYS A N 1
ATOM 4822 C CA . LYS A 1 599 ? 4.712 -19.585 18.221 1.00 46.72 599 LYS A CA 1
ATOM 4823 C C . LYS A 1 599 ? 4.306 -18.136 17.936 1.00 46.72 599 LYS A C 1
ATOM 4825 O O . LYS A 1 599 ? 4.048 -17.393 18.880 1.00 46.72 599 LYS A O 1
ATOM 4830 N N . ASN A 1 600 ? 4.193 -17.756 16.663 1.00 46.06 600 ASN A N 1
ATOM 4831 C CA . ASN A 1 600 ? 3.790 -16.401 16.287 1.00 46.06 600 ASN A CA 1
ATOM 4832 C C . ASN A 1 600 ? 2.331 -16.119 16.683 1.00 46.06 600 ASN A C 1
ATOM 4834 O O . ASN A 1 600 ? 2.067 -15.087 17.289 1.00 46.06 600 ASN A O 1
ATOM 4838 N N . LYS A 1 601 ? 1.392 -17.046 16.432 1.00 49.91 601 LYS A N 1
ATOM 4839 C CA . LYS A 1 601 ? -0.019 -16.882 16.843 1.00 49.91 601 LYS A CA 1
ATOM 4840 C C . LYS A 1 601 ? -0.186 -16.729 18.359 1.00 49.91 601 LYS A C 1
ATOM 4842 O O . LYS A 1 601 ? -0.938 -15.863 18.792 1.00 49.91 601 LYS A O 1
ATOM 4847 N N . ILE A 1 602 ? 0.544 -17.521 19.152 1.00 47.03 602 ILE A N 1
ATOM 4848 C CA . ILE A 1 602 ? 0.600 -17.378 20.618 1.00 47.03 602 ILE A CA 1
ATOM 4849 C C . ILE A 1 602 ? 1.096 -15.973 20.990 1.00 47.03 602 ILE A C 1
ATOM 4851 O O . ILE A 1 602 ? 0.476 -15.309 21.811 1.00 47.03 602 ILE A O 1
ATOM 4855 N N . PHE A 1 603 ? 2.186 -15.506 20.374 1.00 47.91 603 PHE A N 1
ATOM 4856 C CA . PHE A 1 603 ? 2.791 -14.208 20.683 1.00 47.91 603 PHE A CA 1
ATOM 4857 C C . PHE A 1 603 ? 1.864 -13.023 20.365 1.00 47.91 603 PHE A C 1
ATOM 4859 O O . PHE A 1 603 ? 1.644 -12.181 21.232 1.00 47.91 603 PHE A O 1
ATOM 4866 N N . PHE A 1 604 ? 1.247 -12.991 19.178 1.00 47.66 604 PHE A N 1
ATOM 4867 C CA . PHE A 1 604 ? 0.266 -11.954 18.830 1.00 47.66 604 PHE A CA 1
ATOM 4868 C C . PHE A 1 604 ? -0.941 -11.957 19.777 1.00 47.66 604 PHE A C 1
ATOM 4870 O O . PHE A 1 604 ? -1.382 -10.891 20.202 1.00 47.66 604 PHE A O 1
ATOM 4877 N N . LYS A 1 605 ? -1.443 -13.138 20.169 1.00 53.19 605 LYS A N 1
ATOM 4878 C CA . LYS A 1 605 ? -2.562 -13.219 21.116 1.00 53.19 605 LYS A CA 1
ATOM 4879 C C . LYS A 1 605 ? -2.168 -12.748 22.519 1.00 53.19 605 LYS A C 1
ATOM 4881 O O . LYS A 1 605 ? -2.971 -12.085 23.161 1.00 53.19 605 LYS A O 1
ATOM 4886 N N . ILE A 1 606 ? -0.936 -13.000 22.972 1.00 48.34 606 ILE A N 1
ATOM 4887 C CA . ILE A 1 606 ? -0.424 -12.421 24.227 1.00 48.34 606 ILE A CA 1
ATOM 4888 C C . ILE A 1 606 ? -0.425 -10.895 24.154 1.00 48.34 606 ILE A C 1
ATOM 4890 O O . ILE A 1 606 ? -0.926 -10.275 25.080 1.00 48.34 606 ILE A O 1
ATOM 4894 N N . LEU A 1 607 ? 0.064 -10.293 23.065 1.00 47.25 607 LEU A N 1
ATOM 4895 C CA . LEU A 1 607 ? 0.085 -8.831 22.915 1.00 47.25 607 LEU A CA 1
ATOM 4896 C C . LEU A 1 607 ? -1.323 -8.212 22.904 1.00 47.25 607 LEU A C 1
ATOM 4898 O O . LEU A 1 607 ? -1.535 -7.197 23.562 1.00 47.25 607 LEU A O 1
ATOM 4902 N N . GLU A 1 608 ? -2.290 -8.833 22.220 1.00 52.72 608 GLU A N 1
ATOM 4903 C CA . GLU A 1 608 ? -3.701 -8.412 22.258 1.00 52.72 608 GLU A CA 1
ATOM 4904 C C . GLU A 1 608 ? -4.251 -8.440 23.693 1.00 52.72 608 GLU A C 1
ATOM 4906 O O . GLU A 1 608 ? -4.805 -7.452 24.166 1.00 52.72 608 GLU A O 1
ATOM 4911 N N . LEU A 1 609 ? -4.055 -9.555 24.404 1.00 49.59 609 LEU A N 1
ATOM 4912 C CA . LEU A 1 609 ? -4.556 -9.749 25.768 1.00 49.59 609 LEU A CA 1
ATOM 4913 C C . LEU A 1 609 ? -3.864 -8.840 26.788 1.00 49.59 609 LEU A C 1
ATOM 4915 O O . LEU A 1 609 ? -4.524 -8.319 27.680 1.00 49.59 609 LEU A O 1
ATOM 4919 N N . THR A 1 610 ? -2.556 -8.631 26.640 1.00 49.84 610 THR A N 1
ATOM 4920 C CA . THR A 1 610 ? -1.762 -7.685 27.427 1.00 49.84 610 THR A CA 1
ATOM 4921 C C . THR A 1 610 ? -2.275 -6.261 27.238 1.00 49.84 610 THR A C 1
ATOM 4923 O O . THR A 1 610 ? -2.545 -5.600 28.231 1.00 49.84 610 THR A O 1
ATOM 4926 N N . ARG A 1 611 ? -2.486 -5.806 25.996 1.00 58.88 611 ARG A N 1
ATOM 4927 C CA . ARG A 1 611 ? -2.978 -4.449 25.714 1.00 58.88 611 ARG A CA 1
ATOM 4928 C C . ARG A 1 611 ? -4.409 -4.239 26.217 1.00 58.88 611 ARG A C 1
ATOM 4930 O O . ARG A 1 611 ? -4.683 -3.224 26.844 1.00 58.88 611 ARG A O 1
ATOM 4937 N N . ASP A 1 612 ? -5.308 -5.190 25.962 1.00 56.06 612 ASP A N 1
ATOM 4938 C CA . ASP A 1 612 ? -6.693 -5.140 26.450 1.00 56.06 612 ASP A CA 1
ATOM 4939 C C . ASP A 1 612 ? -6.757 -5.140 27.995 1.00 56.06 612 ASP A C 1
ATOM 4941 O O . ASP A 1 612 ? -7.627 -4.497 28.585 1.00 56.06 612 ASP A O 1
ATOM 4945 N N . TYR A 1 613 ? -5.830 -5.841 28.659 1.00 61.44 613 TYR A N 1
ATOM 4946 C CA . TYR A 1 613 ? -5.672 -5.822 30.114 1.00 61.44 613 TYR A CA 1
ATOM 4947 C C . TYR A 1 613 ? -5.117 -4.477 30.608 1.00 61.44 613 TYR A C 1
ATOM 4949 O O . TYR A 1 613 ? -5.740 -3.849 31.457 1.00 61.44 613 TYR A O 1
ATOM 4957 N N . ASP A 1 614 ? -3.994 -4.004 30.062 1.00 57.62 614 ASP A N 1
ATOM 4958 C CA . ASP A 1 614 ? -3.323 -2.781 30.526 1.00 57.62 614 ASP A CA 1
ATOM 4959 C C . ASP A 1 614 ? -4.245 -1.557 30.362 1.00 57.62 614 ASP A C 1
ATOM 4961 O O . ASP A 1 614 ? -4.467 -0.819 31.319 1.00 57.62 614 ASP A O 1
ATOM 4965 N N . GLN A 1 615 ? -4.920 -1.431 29.212 1.00 60.31 615 GLN A N 1
ATOM 4966 C CA . GLN A 1 615 ? -5.907 -0.371 28.954 1.00 60.31 615 GLN A CA 1
ATOM 4967 C C . GLN A 1 615 ? -7.155 -0.453 29.861 1.00 60.31 615 GLN A C 1
ATOM 4969 O O . GLN A 1 615 ? -7.878 0.529 30.010 1.00 60.31 615 GLN A O 1
ATOM 4974 N N . SER A 1 616 ? -7.447 -1.609 30.469 1.00 59.16 616 SER A N 1
ATOM 4975 C CA . SER A 1 616 ? -8.524 -1.729 31.468 1.00 59.16 616 SER A CA 1
ATOM 4976 C C . SER A 1 616 ? -8.049 -1.546 32.914 1.00 59.16 616 SER A C 1
ATOM 4978 O O . SER A 1 616 ? -8.889 -1.466 33.808 1.00 59.16 616 SER A O 1
ATOM 4980 N N . MET A 1 617 ? -6.735 -1.419 33.135 1.00 57.44 617 MET A N 1
ATOM 4981 C CA . MET A 1 617 ? -6.116 -1.099 34.425 1.00 57.44 617 MET A CA 1
ATOM 4982 C C . MET A 1 617 ? -5.814 0.394 34.603 1.00 57.44 617 MET A C 1
ATOM 4984 O O . MET A 1 617 ? -5.836 0.856 35.735 1.00 57.44 617 MET A O 1
ATOM 4988 N N . GLU A 1 618 ? -5.570 1.158 33.530 1.00 57.72 618 GLU A N 1
ATOM 4989 C CA . GLU A 1 618 ? -5.306 2.613 33.610 1.00 57.72 618 GLU A CA 1
ATOM 4990 C C . GLU A 1 618 ? -6.449 3.404 34.285 1.00 57.72 618 GLU A C 1
ATOM 4992 O O . GLU A 1 618 ? -6.201 4.396 34.966 1.00 57.72 618 GLU A O 1
ATOM 4997 N N . ASP A 1 619 ? -7.692 2.926 34.151 1.00 52.25 619 ASP A N 1
ATOM 4998 C CA . ASP A 1 619 ? -8.895 3.506 34.767 1.00 52.25 619 ASP A CA 1
ATOM 4999 C C . ASP A 1 619 ? -9.227 2.926 36.173 1.00 52.25 619 ASP A C 1
ATOM 5001 O O . ASP A 1 619 ? -10.273 3.258 36.748 1.00 52.25 619 ASP A O 1
ATOM 5005 N N . LEU A 1 620 ? -8.386 2.045 36.738 1.00 53.38 620 LEU A N 1
ATOM 5006 C CA . LEU A 1 620 ? -8.578 1.396 38.050 1.00 53.38 620 LEU A CA 1
ATOM 5007 C C . LEU A 1 620 ? -7.506 1.845 39.080 1.00 53.38 620 LEU A C 1
ATOM 5009 O O . LEU A 1 620 ? -6.369 2.107 38.698 1.00 53.38 620 LEU A O 1
ATOM 5013 N N . PRO A 1 621 ? -7.854 1.972 40.382 1.00 47.34 621 PRO A N 1
ATOM 5014 C CA . PRO A 1 621 ? -6.972 2.517 41.428 1.00 47.34 621 PRO A CA 1
ATOM 5015 C C . PRO A 1 621 ? -6.061 1.501 42.143 1.00 47.34 621 PRO A C 1
ATOM 5017 O O . PRO A 1 621 ? -6.395 0.294 42.171 1.00 47.34 621 PRO A O 1
#